Protein AF-A0A395T0L2-F1 (afdb_monomer_lite)

Sequence (549 aa):
MTVVHIVLFKFRAEVDETHRQTFINQLKTLKTLPCVKDERLVVGGPSITDPIARSKGYQICLLSFHHDPAALAEYQASSEHHRVTSQYLWPYAEDVTRFDFEVDEKDEDSFQRSFGLLIITPQHQGLSQNLRKTLFQRFKMPTLHRFEHLSKPKFLNGLPNNTIFAIAILIAVNAIVWIAVAIVLHFHPALISPAALSYVLGLRHALDADHIAAIDLMTRRLIASGQRPATVGTFFSLGHSTIVIVTCIVVAATSGALRDRFDGFQRVGNIVGTSVSAAFLIILCIGNGWVLYKLVQRLKAVLQDRRDRAQSEGFAEEETQVQDHFSFEGGGVLTRVFKRLFRVIDRPWKMYPLGVVFGLGFDTSSEIAILGIASIQAVQGTSIWLILVFPILFTAGMCMLDTTDGALMMALYTSNAFSRDVVAILYYSIVLTGITVVVSAFIGIIQLLSLVQNVADPKGHFWDGVSAIGDHFDIVGGSICGVFVIVGLGSIFLYKPWRRRVEKGKPTSTQQPLIASHQDGVASTPSPLTTPLTTGDQPGDYIGVQRVV

Organism: NCBI:txid694270

Secondary structure (DSSP, 8-state):
-EEEEEEEEEE-TT--HHHHHHHHHHHHHGGGSTTSGGG-EEEE-S--SSSGGGGTT--EEEEEEESSHHHHHHHHH-HHHHHHIIIIITTTEEEEEEEEEEE-HHHHHHHHHTTS-SS---------SSSSSSSS-SS------TTTT-PPPGGGTTS-HHHHHHHHHHHHHHHHHHHHHHHHHHH-GGGHHHHHHHHHHHHHHHTSHHHHHHHHHHHHHHHHTT---TTHHHHHHHHHHHHHHHHHHHHHHTTTTTHHHHHHHHHHHHHHHHHHHHHHHHHHHHHHHHHHHHHHHHHHHHHHHHHHHTTS---------TTS--------HHHHHHHHHHHHT-SGGGHHHHHHHHTT-HHHHHHHHHHHHHHHHTSTT--GGGGGHHHHHHHHHHHHHHHHHHHHHHHHHH-GGG-S-HHHHHHHHHHHHHHHHHHHHHHHHHHHHHHHHHHH---SHHHHHHHHHHHTHHHHHHHHHHHHHHHHHHHHHHHHHHHHHHHTSS-------------------------------------------

Structure (mmCIF, N/CA/C/O backbone):
data_AF-A0A395T0L2-F1
#
_entry.id   AF-A0A395T0L2-F1
#
loop_
_atom_site.group_PDB
_atom_site.id
_atom_site.type_symbol
_atom_site.label_atom_id
_atom_site.label_alt_id
_atom_site.label_comp_id
_atom_site.label_asym_id
_atom_site.label_entity_id
_atom_site.label_seq_id
_atom_site.pdbx_PDB_ins_code
_atom_site.Cartn_x
_atom_site.Cartn_y
_atom_site.Cartn_z
_atom_site.occupancy
_atom_site.B_iso_or_equiv
_atom_site.auth_seq_id
_atom_site.auth_comp_id
_atom_site.auth_asym_id
_atom_site.auth_atom_id
_atom_site.pdbx_PDB_model_num
ATOM 1 N N . MET A 1 1 ? 40.847 16.233 11.815 1.00 77.56 1 MET A N 1
ATOM 2 C CA . MET A 1 1 ? 39.976 15.396 10.963 1.00 77.56 1 MET A CA 1
ATOM 3 C C . MET A 1 1 ? 40.709 15.194 9.658 1.00 77.56 1 MET A C 1
ATOM 5 O O . MET A 1 1 ? 40.986 16.181 8.993 1.00 77.56 1 MET A O 1
ATOM 9 N N . THR A 1 2 ? 41.072 13.959 9.328 1.00 86.62 2 THR A N 1
ATOM 10 C CA . THR A 1 2 ? 41.785 13.640 8.085 1.00 86.62 2 THR A CA 1
ATOM 11 C C . THR A 1 2 ? 40.795 13.668 6.923 1.00 86.62 2 THR A C 1
ATOM 13 O O . THR A 1 2 ? 39.715 13.090 7.025 1.00 86.62 2 THR A O 1
ATOM 16 N N . VAL A 1 3 ? 41.144 14.311 5.811 1.00 89.19 3 VAL A N 1
ATOM 17 C CA . VAL A 1 3 ? 40.322 14.311 4.594 1.00 89.19 3 VAL A CA 1
ATOM 18 C C . VAL A 1 3 ? 40.754 13.166 3.689 1.00 89.19 3 VAL A C 1
ATOM 20 O O . VAL A 1 3 ? 41.932 13.035 3.356 1.00 89.19 3 VAL A O 1
ATOM 23 N N . VAL A 1 4 ? 39.793 12.345 3.277 1.00 90.62 4 VAL A N 1
ATOM 24 C CA . VAL A 1 4 ? 39.972 11.280 2.289 1.00 90.62 4 VAL A CA 1
ATOM 25 C C . VAL A 1 4 ? 39.434 11.770 0.951 1.00 90.62 4 VAL A C 1
ATOM 27 O O . VAL A 1 4 ? 38.262 12.128 0.844 1.00 90.62 4 VAL A O 1
ATOM 30 N N . HIS A 1 5 ? 40.296 11.776 -0.059 1.00 91.81 5 HIS A N 1
ATOM 31 C CA . HIS A 1 5 ? 40.009 12.214 -1.419 1.00 91.81 5 HIS A CA 1
ATOM 32 C C . HIS A 1 5 ? 40.004 11.001 -2.352 1.00 91.81 5 HIS A C 1
ATOM 34 O O . HIS A 1 5 ? 41.019 10.314 -2.490 1.00 91.81 5 HIS A O 1
ATOM 40 N N . ILE A 1 6 ? 38.856 10.713 -2.971 1.00 92.94 6 ILE A N 1
ATOM 41 C CA . ILE A 1 6 ? 38.685 9.600 -3.914 1.00 92.94 6 ILE A CA 1
ATOM 42 C C . ILE A 1 6 ? 38.336 10.149 -5.290 1.00 92.94 6 ILE A C 1
ATOM 44 O O . ILE A 1 6 ? 37.395 10.933 -5.423 1.00 92.94 6 ILE A O 1
ATOM 48 N N . VAL A 1 7 ? 39.039 9.692 -6.327 1.00 91.38 7 VAL A N 1
ATOM 49 C CA . VAL A 1 7 ? 38.757 10.061 -7.719 1.00 91.38 7 VAL A CA 1
ATOM 50 C C . VAL A 1 7 ? 38.715 8.829 -8.610 1.00 91.38 7 VAL A C 1
ATOM 52 O O . VAL A 1 7 ? 39.633 8.015 -8.609 1.00 91.38 7 VAL A O 1
ATOM 55 N N . LEU A 1 8 ? 37.652 8.702 -9.395 1.00 91.06 8 LEU A N 1
ATOM 56 C CA . LEU A 1 8 ? 37.477 7.674 -10.413 1.00 91.06 8 LEU A CA 1
ATOM 57 C C . LEU A 1 8 ? 37.624 8.312 -11.794 1.00 91.06 8 LEU A C 1
ATOM 59 O O . LEU A 1 8 ? 36.958 9.306 -12.087 1.00 91.06 8 LEU A O 1
ATOM 63 N N . PHE A 1 9 ? 38.464 7.725 -12.644 1.00 91.31 9 PHE A N 1
ATOM 64 C CA . PHE A 1 9 ? 38.741 8.229 -13.989 1.00 91.31 9 PHE A CA 1
ATOM 65 C C . PHE A 1 9 ? 38.228 7.266 -15.056 1.00 91.31 9 PHE A C 1
ATOM 67 O O . PHE A 1 9 ? 38.489 6.057 -15.002 1.00 91.31 9 PHE A O 1
ATOM 74 N N . LYS A 1 10 ? 37.499 7.826 -16.022 1.00 91.75 10 LYS A N 1
ATOM 75 C CA . LYS A 1 10 ? 37.022 7.146 -17.219 1.00 91.75 10 LYS A CA 1
ATOM 76 C C . LYS A 1 10 ? 37.618 7.822 -18.449 1.00 91.75 10 LYS A C 1
ATOM 78 O O . LYS A 1 10 ? 37.402 9.013 -18.665 1.00 91.75 10 LYS A O 1
ATOM 83 N N . PHE A 1 11 ? 38.368 7.072 -19.246 1.00 90.31 11 PHE A N 1
ATOM 84 C CA . PHE A 1 11 ? 38.967 7.550 -20.496 1.00 90.31 11 PHE A CA 1
ATOM 85 C C . PHE A 1 11 ? 38.095 7.203 -21.701 1.00 90.31 11 PHE A C 1
ATOM 87 O O . PHE A 1 11 ? 37.404 6.184 -21.683 1.00 90.31 11 PHE A O 1
ATOM 94 N N . ARG A 1 12 ? 38.175 8.026 -22.755 1.00 89.25 12 ARG A N 1
ATOM 95 C CA . ARG A 1 12 ? 37.511 7.756 -24.039 1.00 89.25 12 ARG A CA 1
ATOM 96 C C . ARG A 1 12 ? 38.023 6.452 -24.652 1.00 89.25 12 ARG A C 1
ATOM 98 O O . ARG A 1 12 ? 39.186 6.088 -24.477 1.00 89.25 12 ARG A O 1
ATOM 105 N N . ALA A 1 13 ? 37.169 5.782 -25.423 1.00 83.00 13 ALA A N 1
ATOM 106 C CA . ALA A 1 13 ? 37.479 4.488 -26.037 1.00 83.00 13 ALA A CA 1
ATOM 107 C C . ALA A 1 13 ? 38.691 4.516 -26.994 1.00 83.00 13 ALA A C 1
ATOM 109 O O . ALA A 1 13 ? 39.345 3.497 -27.177 1.00 83.00 13 ALA A O 1
ATOM 110 N N . GLU A 1 14 ? 39.001 5.680 -27.571 1.00 85.94 14 GLU A N 1
ATOM 111 C CA . GLU A 1 14 ? 40.107 5.918 -28.514 1.00 85.94 14 GLU A CA 1
ATOM 112 C C . GLU A 1 14 ? 41.493 6.064 -27.856 1.00 85.94 14 GLU A C 1
ATOM 114 O O . GLU A 1 14 ? 42.497 6.212 -28.546 1.00 85.94 14 GLU A O 1
ATOM 119 N N . VAL A 1 15 ? 41.563 6.051 -26.523 1.00 87.38 15 VAL A N 1
ATOM 120 C CA . VAL A 1 15 ? 42.814 6.239 -25.779 1.00 87.38 15 VAL A CA 1
ATOM 121 C C . VAL A 1 15 ? 43.561 4.911 -25.664 1.00 87.38 15 VAL A C 1
ATOM 123 O O . VAL A 1 15 ? 43.004 3.919 -25.191 1.00 87.38 15 VAL A O 1
ATOM 126 N N . ASP A 1 16 ? 44.845 4.903 -26.015 1.00 87.00 16 ASP A N 1
ATOM 127 C CA . ASP A 1 16 ? 45.697 3.717 -25.898 1.00 87.00 16 ASP A CA 1
ATOM 128 C C . ASP A 1 16 ? 46.039 3.360 -24.442 1.00 87.00 16 ASP A C 1
ATOM 130 O O . ASP A 1 16 ? 46.158 4.215 -23.557 1.00 87.00 16 ASP A O 1
ATOM 134 N N . GLU A 1 17 ? 46.280 2.070 -24.196 1.00 84.19 17 GLU A N 1
ATOM 135 C CA . GLU A 1 17 ? 46.677 1.556 -22.876 1.00 84.19 17 GLU A CA 1
ATOM 136 C C . GLU A 1 17 ? 47.995 2.175 -22.386 1.00 84.19 17 GLU A C 1
ATOM 138 O O . GLU A 1 17 ? 48.145 2.490 -21.206 1.00 84.19 17 GLU A O 1
ATOM 143 N N . THR A 1 18 ? 48.929 2.450 -23.300 1.00 88.81 18 THR A N 1
ATOM 144 C CA . THR A 1 18 ? 50.203 3.117 -22.994 1.00 88.81 18 THR A CA 1
ATOM 145 C C . THR A 1 18 ? 49.991 4.505 -22.383 1.00 88.81 18 THR A C 1
ATOM 147 O O . THR A 1 18 ? 50.699 4.893 -21.447 1.00 88.81 18 THR A O 1
ATOM 150 N N . HIS A 1 19 ? 48.990 5.253 -22.863 1.00 90.06 19 HIS A N 1
ATOM 151 C CA . HIS A 1 19 ? 48.644 6.565 -22.310 1.00 90.06 19 HIS A CA 1
ATOM 152 C C . HIS A 1 19 ? 48.043 6.438 -20.908 1.00 90.06 19 HIS A C 1
ATOM 154 O O . HIS A 1 19 ? 48.469 7.145 -19.993 1.00 90.06 19 HIS A O 1
ATOM 160 N N . ARG A 1 20 ? 47.125 5.482 -20.701 1.00 88.19 20 ARG A N 1
ATOM 161 C CA . ARG A 1 20 ? 46.554 5.184 -19.373 1.00 88.19 20 ARG A CA 1
ATOM 162 C C . ARG A 1 20 ? 47.637 4.813 -18.361 1.00 88.19 20 ARG A C 1
ATOM 164 O O . ARG A 1 20 ? 47.648 5.346 -17.252 1.00 88.19 20 ARG A O 1
ATOM 171 N N . GLN A 1 21 ? 48.593 3.973 -18.749 1.00 88.19 21 GLN A N 1
ATOM 172 C CA . GLN A 1 21 ? 49.697 3.585 -17.873 1.00 88.19 21 GLN A CA 1
ATOM 173 C C . GLN A 1 21 ? 50.631 4.764 -17.559 1.00 88.19 21 GLN A C 1
ATOM 175 O O . GLN A 1 21 ? 51.088 4.915 -16.422 1.00 88.19 21 GLN A O 1
ATOM 180 N N . THR A 1 22 ? 50.878 5.635 -18.541 1.00 90.50 22 THR A N 1
ATOM 181 C CA . THR A 1 22 ? 51.660 6.866 -18.352 1.00 90.50 22 THR A CA 1
ATOM 182 C C . THR A 1 22 ? 50.957 7.812 -17.380 1.00 90.50 22 THR A C 1
ATOM 184 O O . THR A 1 22 ? 51.593 8.325 -16.459 1.00 90.50 22 THR A O 1
ATOM 187 N N . PHE A 1 23 ? 49.639 7.973 -17.508 1.00 91.56 23 PHE A N 1
ATOM 188 C CA . PHE A 1 23 ? 48.828 8.754 -16.578 1.00 91.56 23 PHE A CA 1
ATOM 189 C C . PHE A 1 23 ? 48.887 8.203 -15.145 1.00 91.56 23 PHE A C 1
ATOM 191 O O . PHE A 1 23 ? 49.128 8.969 -14.213 1.00 91.56 23 PHE A O 1
ATOM 198 N N . ILE A 1 24 ? 48.768 6.882 -14.956 1.00 90.44 24 ILE A N 1
ATOM 199 C CA . ILE A 1 24 ? 48.918 6.241 -13.634 1.00 90.44 24 ILE A CA 1
ATOM 200 C C . ILE A 1 24 ? 50.291 6.548 -13.028 1.00 90.44 24 ILE A C 1
ATOM 202 O O . ILE A 1 24 ? 50.387 6.868 -11.841 1.00 90.44 24 ILE A O 1
ATOM 206 N N . ASN A 1 25 ? 51.357 6.463 -13.827 1.00 91.06 25 ASN A N 1
ATOM 207 C CA . ASN A 1 25 ? 52.714 6.737 -13.358 1.00 91.06 25 ASN A CA 1
ATOM 208 C C . ASN A 1 25 ? 52.878 8.205 -12.937 1.00 91.06 25 ASN A C 1
ATOM 210 O O . ASN A 1 25 ? 53.447 8.463 -11.881 1.00 91.06 25 ASN A O 1
ATOM 214 N N . GLN A 1 26 ? 52.329 9.149 -13.708 1.00 92.00 26 GLN A N 1
ATOM 215 C CA . GLN A 1 26 ? 52.347 10.579 -13.374 1.00 92.00 26 GLN A CA 1
ATOM 216 C C . GLN A 1 26 ? 51.474 10.914 -12.153 1.00 92.00 26 GLN A C 1
ATOM 218 O O . GLN A 1 26 ? 51.851 11.747 -11.340 1.00 92.00 26 GLN A O 1
ATOM 223 N N . LEU A 1 27 ? 50.335 10.246 -11.950 1.00 89.75 27 LEU A N 1
ATOM 224 C CA . LEU A 1 27 ? 49.543 10.428 -10.727 1.00 89.75 27 LEU A CA 1
ATOM 225 C C . LEU A 1 27 ? 50.294 9.955 -9.479 1.00 89.75 27 LEU A C 1
ATOM 227 O O . LEU A 1 27 ? 50.220 10.593 -8.431 1.00 89.75 27 LEU A O 1
ATOM 231 N N . LYS A 1 28 ? 51.050 8.857 -9.585 1.00 89.81 28 LYS A N 1
ATOM 232 C CA . LYS A 1 28 ? 51.849 8.333 -8.468 1.00 89.81 28 LYS A CA 1
ATOM 233 C C . LYS A 1 28 ? 52.971 9.281 -8.045 1.00 89.81 28 LYS A C 1
ATOM 235 O O . LYS A 1 28 ? 53.341 9.251 -6.876 1.00 89.81 28 LYS A O 1
ATOM 240 N N . THR A 1 29 ? 53.487 10.141 -8.929 1.00 90.12 29 THR A N 1
ATOM 241 C CA . THR A 1 29 ? 54.508 11.128 -8.532 1.00 90.12 29 THR A CA 1
ATOM 242 C C . THR A 1 29 ? 53.939 12.216 -7.624 1.00 90.12 29 THR A C 1
ATOM 244 O O . THR A 1 29 ? 54.679 12.785 -6.835 1.00 90.12 29 THR A O 1
ATOM 247 N N . LEU A 1 30 ? 52.624 12.464 -7.655 1.00 89.31 30 LEU A N 1
ATOM 248 C CA . LEU A 1 30 ? 51.967 13.441 -6.773 1.00 89.31 30 LEU A CA 1
ATOM 249 C C . LEU A 1 30 ? 51.968 13.013 -5.296 1.00 89.31 30 LEU A C 1
ATOM 251 O O . LEU A 1 30 ? 51.652 13.816 -4.423 1.00 89.31 30 LEU A O 1
ATOM 255 N N . LYS A 1 31 ? 52.343 11.760 -5.011 1.00 89.88 31 LYS A N 1
ATOM 256 C CA . LYS A 1 31 ? 52.499 11.207 -3.663 1.00 89.88 31 LYS A CA 1
ATOM 257 C C . LYS A 1 31 ? 53.532 11.977 -2.823 1.00 89.88 31 LYS A C 1
ATOM 259 O O . LYS A 1 31 ? 53.384 12.037 -1.610 1.00 89.88 31 LYS A O 1
ATOM 264 N N . THR A 1 32 ? 54.550 12.567 -3.456 1.00 87.38 32 THR A N 1
ATOM 265 C CA . THR A 1 32 ? 55.651 13.267 -2.770 1.00 87.38 32 THR A CA 1
ATOM 266 C C . THR A 1 32 ? 55.324 14.717 -2.407 1.00 87.38 32 THR A C 1
ATOM 268 O O . THR A 1 32 ? 56.195 15.434 -1.916 1.00 87.38 32 THR A O 1
ATOM 271 N N . LEU A 1 33 ? 54.109 15.195 -2.698 1.00 88.69 33 LEU A N 1
ATOM 272 C CA . LEU A 1 33 ? 53.701 16.548 -2.334 1.00 88.69 33 LEU A CA 1
ATOM 273 C C . LEU A 1 33 ? 53.510 16.655 -0.810 1.00 88.69 33 LEU A C 1
ATOM 275 O O . LEU A 1 33 ? 52.881 15.777 -0.219 1.00 88.69 33 LEU A O 1
ATOM 279 N N . PRO A 1 34 ? 53.976 17.743 -0.167 1.00 85.06 34 PRO A N 1
ATOM 280 C CA . PRO A 1 34 ? 53.925 17.893 1.292 1.00 85.06 34 PRO A CA 1
ATOM 281 C C . PRO A 1 34 ? 52.494 17.983 1.843 1.00 85.06 34 PRO A C 1
ATOM 283 O O . PRO A 1 34 ? 52.257 17.689 3.010 1.00 85.06 34 PRO A O 1
ATOM 286 N N . CYS A 1 35 ? 51.529 18.357 1.001 1.00 87.25 35 CYS A N 1
ATOM 287 C CA . CYS A 1 35 ? 50.110 18.412 1.338 1.00 87.25 35 CYS A CA 1
ATOM 288 C C . CYS A 1 35 ? 49.416 17.034 1.333 1.00 87.25 35 CYS A C 1
ATOM 290 O O . CYS A 1 35 ? 48.246 16.937 1.715 1.00 87.25 35 CYS A O 1
ATOM 292 N N . VAL A 1 36 ? 50.110 15.967 0.914 1.00 87.62 36 VAL A N 1
ATOM 293 C CA . VAL A 1 36 ? 49.642 14.578 1.009 1.00 87.62 36 VAL A CA 1
ATOM 294 C C . VAL A 1 36 ? 50.131 13.990 2.331 1.00 87.62 36 VAL A C 1
ATOM 296 O O . VAL A 1 36 ? 51.327 13.789 2.542 1.00 87.62 36 VAL A O 1
ATOM 299 N N . LYS A 1 37 ? 49.187 13.685 3.221 1.00 85.62 37 LYS A N 1
ATOM 300 C CA . LYS A 1 37 ? 49.458 13.181 4.570 1.00 85.62 37 LYS A CA 1
ATOM 301 C C . LYS A 1 37 ? 50.236 11.867 4.510 1.00 85.62 37 LYS A C 1
ATOM 303 O O . LYS A 1 37 ? 49.750 10.902 3.923 1.00 85.62 37 LYS A O 1
ATOM 308 N N . ASP A 1 38 ? 51.414 11.828 5.132 1.00 84.06 38 ASP A N 1
ATOM 309 C CA . ASP A 1 38 ? 52.300 10.654 5.231 1.00 84.06 38 ASP A CA 1
ATOM 310 C C . ASP A 1 38 ? 52.593 9.975 3.878 1.00 84.06 38 ASP A C 1
ATOM 312 O O . ASP A 1 38 ? 52.718 8.751 3.797 1.00 84.06 38 ASP A O 1
ATOM 316 N N . GLU A 1 39 ? 52.626 10.756 2.791 1.00 86.12 39 GLU A N 1
ATOM 317 C CA . GLU A 1 39 ? 52.724 10.245 1.420 1.00 86.12 39 GLU A CA 1
ATOM 318 C C . GLU A 1 39 ? 51.601 9.244 1.061 1.00 86.12 39 GLU A C 1
ATOM 320 O O . GLU A 1 39 ? 51.752 8.345 0.238 1.00 86.12 39 GLU A O 1
ATOM 325 N N . ARG A 1 40 ? 50.424 9.320 1.673 1.00 84.38 40 ARG A N 1
ATOM 326 C CA . ARG A 1 40 ? 49.354 8.346 1.429 1.00 84.38 40 ARG A CA 1
ATOM 327 C C . ARG A 1 40 ? 48.553 8.713 0.192 1.00 84.38 40 ARG A C 1
ATOM 329 O O . ARG A 1 40 ? 47.463 9.270 0.284 1.00 84.38 40 ARG A O 1
ATOM 336 N N . LEU A 1 41 ? 49.089 8.344 -0.966 1.00 89.62 41 LEU A N 1
ATOM 337 C CA . LEU A 1 41 ? 48.403 8.381 -2.253 1.00 89.62 41 LEU A CA 1
ATOM 338 C C . LEU A 1 41 ? 48.564 7.033 -2.956 1.00 89.62 41 LEU A C 1
ATOM 340 O O . LEU A 1 41 ? 49.678 6.559 -3.190 1.00 89.62 41 LEU A O 1
ATOM 344 N N . VAL A 1 42 ? 47.436 6.414 -3.294 1.00 87.50 42 VAL A N 1
ATOM 345 C CA . VAL A 1 42 ? 47.361 5.118 -3.969 1.00 87.50 42 VAL A CA 1
ATOM 346 C C . VAL A 1 42 ? 46.568 5.275 -5.256 1.00 87.50 42 VAL A C 1
ATOM 348 O O . VAL A 1 42 ? 45.487 5.856 -5.265 1.00 87.50 42 VAL A O 1
ATOM 351 N N . VAL A 1 43 ? 47.105 4.721 -6.342 1.00 87.94 43 VAL A N 1
ATOM 352 C CA . VAL A 1 43 ? 46.434 4.663 -7.643 1.00 87.94 43 VAL A CA 1
ATOM 353 C C . VAL A 1 43 ? 46.218 3.200 -8.005 1.00 87.94 43 VAL A C 1
ATOM 355 O O . VAL A 1 43 ? 47.185 2.454 -8.186 1.00 87.94 43 VAL A O 1
ATOM 358 N N . GLY A 1 44 ? 44.954 2.794 -8.069 1.00 81.31 44 GLY A N 1
ATOM 359 C CA . GLY A 1 44 ? 44.503 1.472 -8.486 1.00 81.31 44 GLY A CA 1
ATOM 360 C C . GLY A 1 44 ? 44.213 1.413 -9.986 1.00 81.31 44 GLY A C 1
ATOM 361 O O . GLY A 1 44 ? 43.756 2.391 -10.576 1.00 81.31 44 GLY A O 1
ATOM 362 N N . GLY A 1 45 ? 44.493 0.253 -10.584 1.00 76.81 45 GLY A N 1
ATOM 363 C CA . GLY A 1 45 ? 44.155 -0.063 -11.974 1.00 76.81 45 GLY A CA 1
ATOM 364 C C . GLY A 1 45 ? 42.683 -0.470 -12.159 1.00 76.81 45 GLY A C 1
ATOM 365 O O . GLY A 1 45 ? 41.856 -0.189 -11.285 1.00 76.81 45 GLY A O 1
ATOM 366 N N . PRO A 1 46 ? 42.340 -1.141 -13.275 1.00 75.19 46 PRO A N 1
ATOM 367 C CA . PRO A 1 46 ? 40.957 -1.464 -13.610 1.00 75.19 46 PRO A CA 1
ATOM 368 C C . PRO A 1 46 ? 40.313 -2.412 -12.598 1.00 75.19 46 PRO A C 1
ATOM 370 O O . PRO A 1 46 ? 40.985 -3.161 -11.888 1.00 75.19 46 PRO A O 1
ATOM 373 N N . SER A 1 47 ? 38.979 -2.385 -12.544 1.00 73.62 47 SER A N 1
ATOM 374 C CA . SER A 1 47 ? 38.209 -3.284 -11.683 1.00 73.62 47 SER A CA 1
ATOM 375 C C . SER A 1 47 ? 38.518 -4.746 -12.003 1.00 73.62 47 SER A C 1
ATOM 377 O O . SER A 1 47 ? 38.355 -5.194 -13.133 1.00 73.62 47 SER A O 1
ATOM 379 N N . ILE A 1 48 ? 38.901 -5.494 -10.970 1.00 77.31 48 ILE A N 1
ATOM 380 C CA . ILE A 1 48 ? 39.220 -6.928 -11.038 1.00 77.31 48 ILE A CA 1
ATOM 381 C C . ILE A 1 48 ? 38.021 -7.832 -10.698 1.00 77.31 48 ILE A C 1
ATOM 383 O O . ILE A 1 48 ? 38.174 -9.044 -10.582 1.00 77.31 48 ILE A O 1
ATOM 387 N N . THR A 1 49 ? 36.838 -7.251 -10.472 1.00 61.62 49 THR A N 1
ATOM 388 C CA . THR A 1 49 ? 35.643 -7.971 -9.991 1.00 61.62 49 THR A CA 1
ATOM 389 C C . THR A 1 49 ? 34.600 -8.175 -11.087 1.00 61.62 49 THR A C 1
ATOM 391 O O . THR A 1 49 ? 34.378 -7.280 -11.901 1.00 61.62 49 THR A O 1
ATOM 394 N N . ASP A 1 50 ? 33.942 -9.340 -11.070 1.00 51.84 50 ASP A N 1
ATOM 395 C CA . ASP A 1 50 ? 32.877 -9.732 -12.003 1.00 51.84 50 ASP A CA 1
ATOM 396 C C . ASP A 1 50 ? 31.485 -9.564 -11.343 1.00 51.84 50 ASP A C 1
ATOM 398 O O . ASP A 1 50 ? 31.292 -10.014 -10.205 1.00 51.84 50 ASP A O 1
ATOM 402 N N . PRO A 1 51 ? 30.506 -8.897 -11.987 1.00 61.19 51 PRO A N 1
ATOM 403 C CA . PRO A 1 51 ? 30.590 -8.245 -13.292 1.00 61.19 51 PRO A CA 1
ATOM 404 C C . PRO A 1 51 ? 31.333 -6.913 -13.252 1.00 61.19 51 PRO A C 1
ATOM 406 O O . PRO A 1 51 ? 31.000 -6.022 -12.461 1.00 61.19 51 PRO A O 1
ATOM 409 N N . ILE A 1 52 ? 32.270 -6.740 -14.194 1.00 63.84 52 ILE A N 1
ATOM 410 C CA . ILE A 1 52 ? 33.050 -5.502 -14.356 1.00 63.84 52 ILE A CA 1
ATOM 411 C C . ILE A 1 52 ? 32.148 -4.279 -14.577 1.00 63.84 52 ILE A C 1
ATOM 413 O O . ILE A 1 52 ? 32.505 -3.167 -14.206 1.00 63.84 52 ILE A O 1
ATOM 417 N N . ALA A 1 53 ? 30.917 -4.490 -15.058 1.00 61.12 53 ALA A N 1
ATOM 418 C CA . ALA A 1 53 ? 29.880 -3.472 -15.220 1.00 61.12 53 ALA A CA 1
ATOM 419 C C . ALA A 1 53 ? 29.591 -2.648 -13.945 1.00 61.12 53 ALA A C 1
ATOM 421 O O . ALA A 1 53 ? 29.158 -1.498 -14.042 1.00 61.12 53 ALA A O 1
ATOM 422 N N . ARG A 1 54 ? 29.861 -3.180 -12.741 1.00 70.94 54 ARG A N 1
ATOM 423 C CA . ARG A 1 54 ? 29.706 -2.425 -11.481 1.00 70.94 54 ARG A CA 1
ATOM 424 C C . ARG A 1 54 ? 30.689 -1.266 -11.337 1.00 70.94 54 ARG A C 1
ATOM 426 O O . ARG A 1 54 ? 30.386 -0.331 -10.600 1.00 70.94 54 ARG A O 1
ATOM 433 N N . SER A 1 55 ? 31.814 -1.286 -12.055 1.00 71.88 55 SER A N 1
ATOM 434 C CA . SER A 1 55 ? 32.739 -0.152 -12.097 1.00 71.88 55 SER A CA 1
ATOM 435 C C . SER A 1 55 ? 32.238 0.993 -12.977 1.00 71.88 55 SER A C 1
ATOM 437 O O . SER A 1 55 ? 32.925 2.000 -13.078 1.00 71.88 55 SER A O 1
ATOM 439 N N . LYS A 1 56 ? 31.070 0.862 -13.634 1.00 75.81 56 LYS A N 1
ATOM 440 C CA . LYS A 1 56 ? 30.503 1.860 -14.564 1.00 75.81 56 LYS A CA 1
ATOM 441 C C . LYS A 1 56 ? 31.475 2.297 -15.673 1.00 75.81 56 LYS A C 1
ATOM 443 O O . LYS A 1 56 ? 31.371 3.396 -16.210 1.00 75.81 56 LYS A O 1
ATOM 448 N N . GLY A 1 57 ? 32.428 1.431 -16.016 1.00 77.00 57 GLY A N 1
ATOM 449 C CA . GLY A 1 57 ? 33.464 1.725 -16.998 1.00 77.00 57 GLY A CA 1
ATOM 450 C C . GLY A 1 57 ? 34.610 2.598 -16.481 1.00 77.00 57 GLY A C 1
ATOM 451 O O . GLY A 1 57 ? 35.499 2.882 -17.269 1.00 77.00 57 GLY A O 1
ATOM 452 N N . TYR A 1 58 ? 34.652 2.990 -15.201 1.00 85.94 58 TYR A N 1
ATOM 453 C CA . TYR A 1 58 ? 35.844 3.621 -14.625 1.00 85.94 58 TYR A CA 1
ATOM 454 C C . TYR A 1 58 ? 36.998 2.617 -14.602 1.00 85.94 58 TYR A C 1
ATOM 456 O O . TYR A 1 58 ? 36.848 1.491 -14.111 1.00 85.94 58 TYR A O 1
ATOM 464 N N . GLN A 1 59 ? 38.142 3.027 -15.149 1.00 84.88 59 GLN A N 1
ATOM 465 C CA . GLN A 1 59 ? 39.308 2.155 -15.301 1.00 84.88 59 GLN A CA 1
ATOM 466 C C . GLN A 1 59 ? 40.406 2.440 -14.273 1.00 84.88 59 GLN A C 1
ATOM 468 O O . GLN A 1 59 ? 41.282 1.604 -14.086 1.00 84.88 59 GLN A O 1
ATOM 473 N N . ILE A 1 60 ? 40.395 3.606 -13.623 1.00 89.81 60 ILE A N 1
ATOM 474 C CA . ILE A 1 60 ? 41.451 4.013 -12.687 1.00 89.81 60 ILE A CA 1
ATOM 475 C C . ILE A 1 60 ? 40.808 4.661 -11.462 1.00 89.81 60 ILE A C 1
ATOM 477 O O . ILE A 1 60 ? 39.876 5.456 -11.595 1.00 89.81 60 ILE A O 1
ATOM 481 N N . CYS A 1 61 ? 41.316 4.334 -10.274 1.00 90.44 61 CYS A N 1
ATOM 482 C CA . CYS A 1 61 ? 40.889 4.923 -9.005 1.00 90.44 61 CYS A CA 1
ATOM 483 C C . CYS A 1 61 ? 42.093 5.527 -8.275 1.00 90.44 61 CYS A C 1
ATOM 485 O O . CYS A 1 61 ? 43.112 4.859 -8.116 1.00 90.44 61 CYS A O 1
ATOM 487 N N . LEU A 1 62 ? 41.976 6.767 -7.814 1.00 92.00 62 LEU A N 1
ATOM 488 C CA . LEU A 1 62 ? 42.938 7.435 -6.946 1.00 92.00 62 LEU A CA 1
ATOM 489 C C . LEU A 1 62 ? 42.330 7.621 -5.560 1.00 92.00 62 LEU A C 1
ATOM 491 O O . LEU A 1 62 ? 41.184 8.041 -5.427 1.00 92.00 62 LEU A O 1
ATOM 495 N N . LEU A 1 63 ? 43.123 7.314 -4.543 1.00 91.44 63 LEU A N 1
ATOM 496 C CA . LEU A 1 63 ? 42.816 7.514 -3.136 1.00 91.44 63 LEU A CA 1
ATOM 497 C C . LEU A 1 63 ? 43.978 8.282 -2.505 1.00 91.44 63 LEU A C 1
ATOM 499 O O . LEU A 1 63 ? 45.092 7.757 -2.468 1.00 91.44 63 LEU A O 1
ATOM 503 N N . SER A 1 64 ? 43.733 9.485 -1.990 1.00 91.75 64 SER A N 1
ATOM 504 C CA . SER A 1 64 ? 44.721 10.255 -1.230 1.00 91.75 64 SER A CA 1
ATOM 505 C C . SER A 1 64 ? 44.182 10.742 0.111 1.00 91.75 64 SER A C 1
ATOM 507 O O . SER A 1 64 ? 42.975 10.894 0.304 1.00 91.75 64 SER A O 1
ATOM 509 N N . PHE A 1 65 ? 45.092 10.958 1.059 1.00 91.25 65 PHE A N 1
ATOM 510 C CA . PHE A 1 65 ? 44.779 11.446 2.399 1.00 91.25 65 PHE A CA 1
ATOM 511 C C . PHE A 1 65 ? 45.440 12.803 2.631 1.00 91.25 65 PHE A C 1
ATOM 513 O O . PHE A 1 65 ? 46.598 13.008 2.268 1.00 91.25 65 PHE A O 1
ATOM 520 N N . HIS A 1 66 ? 44.712 13.717 3.265 1.00 91.44 66 HIS A N 1
ATOM 521 C CA . HIS A 1 66 ? 45.156 15.080 3.556 1.00 91.44 66 HIS A CA 1
ATOM 522 C C . HIS A 1 66 ? 44.863 15.422 5.018 1.00 91.44 66 HIS A C 1
ATOM 524 O O . HIS A 1 66 ? 43.900 14.918 5.598 1.00 91.44 66 HIS A O 1
ATOM 530 N N . HIS A 1 67 ? 45.701 16.259 5.631 1.00 87.19 67 HIS A N 1
ATOM 531 C CA . HIS A 1 67 ? 45.560 16.611 7.049 1.00 87.19 67 HIS A CA 1
ATOM 532 C C . HIS A 1 67 ? 44.268 17.380 7.350 1.00 87.19 67 HIS A C 1
ATOM 534 O O . HIS A 1 67 ? 43.700 17.201 8.424 1.00 87.19 67 HIS A O 1
ATOM 540 N N . ASP A 1 68 ? 43.805 18.197 6.403 1.00 88.81 68 ASP A N 1
ATOM 541 C CA . ASP A 1 68 ? 42.604 19.019 6.505 1.00 88.81 68 ASP A CA 1
ATOM 542 C C . ASP A 1 68 ? 42.109 19.444 5.095 1.00 88.81 68 ASP A C 1
ATOM 544 O O . ASP A 1 68 ? 42.761 19.146 4.082 1.00 88.81 68 ASP A O 1
ATOM 548 N N . PRO A 1 69 ? 40.955 20.133 4.987 1.00 89.56 69 PRO A N 1
ATOM 549 C CA . PRO A 1 69 ? 40.453 20.626 3.703 1.00 89.56 69 PRO A CA 1
ATOM 550 C C . PRO A 1 69 ? 41.357 21.661 3.012 1.00 89.56 69 PRO A C 1
ATOM 552 O O . PRO A 1 69 ? 41.301 21.786 1.787 1.00 89.56 69 PRO A O 1
ATOM 555 N N . ALA A 1 70 ? 42.188 22.399 3.755 1.00 89.31 70 ALA A N 1
ATOM 556 C CA . ALA A 1 70 ? 43.100 23.390 3.185 1.00 89.31 70 ALA A CA 1
ATOM 557 C C . ALA A 1 70 ? 44.280 22.712 2.469 1.00 89.31 70 ALA A C 1
ATOM 559 O O . ALA A 1 70 ? 44.632 23.114 1.361 1.00 89.31 70 ALA A O 1
ATOM 560 N N . ALA A 1 71 ? 44.807 21.622 3.026 1.00 88.75 71 ALA A N 1
ATOM 561 C CA . ALA A 1 71 ? 45.819 20.781 2.394 1.00 88.75 71 ALA A CA 1
ATOM 562 C C . ALA A 1 71 ? 45.295 20.115 1.107 1.00 88.75 71 ALA A C 1
ATOM 564 O O . ALA A 1 71 ? 46.026 20.005 0.122 1.00 88.75 71 ALA A O 1
ATOM 565 N N . LEU A 1 72 ? 44.014 19.720 1.063 1.00 90.62 72 LEU A N 1
ATOM 566 C CA . LEU A 1 72 ? 43.389 19.246 -0.181 1.00 90.62 72 LEU A CA 1
ATOM 567 C C . LEU A 1 72 ? 43.273 20.371 -1.228 1.00 90.62 72 LEU A C 1
ATOM 569 O O . LEU A 1 72 ? 43.499 20.135 -2.416 1.00 90.62 72 LEU A O 1
ATOM 573 N N . ALA A 1 73 ? 42.948 21.597 -0.809 1.00 88.94 73 ALA A N 1
ATOM 574 C CA . ALA A 1 73 ? 42.912 22.746 -1.712 1.00 88.94 73 ALA A CA 1
ATOM 575 C C . ALA A 1 73 ? 44.311 23.085 -2.264 1.00 88.94 73 ALA A C 1
ATOM 577 O O . ALA A 1 73 ? 44.452 23.347 -3.458 1.00 88.94 73 ALA A O 1
ATOM 578 N N . GLU A 1 74 ? 45.350 23.005 -1.429 1.00 89.56 74 GLU A N 1
ATOM 579 C CA . GLU A 1 74 ? 46.751 23.169 -1.835 1.00 89.56 74 GLU A CA 1
ATOM 580 C C . GLU A 1 74 ? 47.191 22.078 -2.822 1.00 89.56 74 GLU A C 1
ATOM 582 O O . GLU A 1 74 ? 47.812 22.375 -3.843 1.00 89.56 74 GLU A O 1
ATOM 587 N N . TYR A 1 75 ? 46.807 20.820 -2.577 1.00 90.56 75 TYR A N 1
ATOM 588 C CA . TYR A 1 75 ? 47.033 19.714 -3.510 1.00 90.56 75 TYR A CA 1
ATOM 589 C C . TYR A 1 75 ? 46.440 20.010 -4.893 1.00 90.56 75 TYR A C 1
ATOM 591 O O . TYR A 1 75 ? 47.141 19.904 -5.903 1.00 90.56 75 TYR A O 1
ATOM 599 N N . GLN A 1 76 ? 45.181 20.455 -4.941 1.00 88.38 76 GLN A N 1
ATOM 600 C CA . GLN A 1 76 ? 44.478 20.765 -6.190 1.00 88.38 76 GLN A CA 1
ATOM 601 C C . GLN A 1 76 ? 45.058 21.986 -6.919 1.00 88.38 76 GLN A C 1
ATOM 603 O O . GLN A 1 76 ? 45.056 22.010 -8.153 1.00 88.38 76 GLN A O 1
ATOM 608 N N . ALA A 1 77 ? 45.568 22.968 -6.169 1.00 86.69 77 ALA A N 1
ATOM 609 C CA . ALA A 1 77 ? 46.186 24.186 -6.691 1.00 86.69 77 ALA A CA 1
ATOM 610 C C . ALA A 1 77 ? 47.668 24.017 -7.080 1.00 86.69 77 ALA A C 1
ATOM 612 O O . ALA A 1 77 ? 48.239 24.915 -7.701 1.00 86.69 77 ALA A O 1
ATOM 613 N N . SER A 1 78 ? 48.300 22.892 -6.731 1.00 91.06 78 SER A N 1
ATOM 614 C CA . SER A 1 78 ? 49.717 22.664 -7.015 1.00 91.06 78 SER A CA 1
ATOM 615 C C . SER A 1 78 ? 50.011 22.615 -8.520 1.00 91.06 78 SER A C 1
ATOM 617 O O . SER A 1 78 ? 49.247 22.056 -9.316 1.00 91.06 78 SER A O 1
ATOM 619 N N . SER A 1 79 ? 51.157 23.175 -8.921 1.00 87.31 79 SER A N 1
ATOM 620 C CA . SER A 1 79 ? 51.596 23.193 -10.324 1.00 87.31 79 SER A CA 1
ATOM 621 C C . SER A 1 79 ? 51.777 21.784 -10.889 1.00 87.31 79 SER A C 1
ATOM 623 O O . SER A 1 79 ? 51.447 21.544 -12.049 1.00 87.31 79 SER A O 1
ATOM 625 N N . GLU A 1 80 ? 52.229 20.835 -10.065 1.00 88.62 80 GLU A N 1
ATOM 626 C CA . GLU A 1 80 ? 52.381 19.433 -10.461 1.00 88.62 80 GLU A CA 1
ATOM 627 C C . GLU A 1 80 ? 51.033 18.746 -10.690 1.00 88.62 80 GLU A C 1
ATOM 629 O O . GLU A 1 80 ? 50.850 18.100 -11.723 1.00 88.62 80 GLU A O 1
ATOM 634 N N . HIS A 1 81 ? 50.051 18.930 -9.800 1.00 90.50 81 HIS A N 1
ATOM 635 C CA . HIS A 1 81 ? 48.699 18.408 -10.018 1.00 90.50 81 HIS A CA 1
ATOM 636 C C . HIS A 1 81 ? 48.062 19.021 -11.276 1.00 90.50 81 HIS A C 1
ATOM 638 O O . HIS A 1 81 ? 47.468 18.310 -12.096 1.00 90.50 81 HIS A O 1
ATOM 644 N N . HIS A 1 82 ? 48.237 20.330 -11.486 1.00 88.75 82 HIS A N 1
ATOM 645 C CA . HIS A 1 82 ? 47.748 21.007 -12.685 1.00 88.75 82 HIS A CA 1
ATOM 646 C C . HIS A 1 82 ? 48.415 20.480 -13.963 1.00 88.75 82 HIS A C 1
ATOM 648 O O . HIS A 1 82 ? 47.726 20.205 -14.946 1.00 88.75 82 HIS A O 1
ATOM 654 N N . ARG A 1 83 ? 49.736 20.262 -13.954 1.00 91.81 83 ARG A N 1
ATOM 655 C CA . ARG A 1 83 ? 50.482 19.679 -15.081 1.00 91.81 83 ARG A CA 1
ATOM 656 C C . ARG A 1 83 ? 49.967 18.282 -15.428 1.00 91.81 83 ARG A C 1
ATOM 658 O O . ARG A 1 83 ? 49.688 18.005 -16.591 1.00 91.81 83 ARG A O 1
ATOM 665 N N . VAL A 1 84 ? 49.795 17.413 -14.430 1.00 89.75 84 VAL A N 1
ATOM 666 C CA . VAL A 1 84 ? 49.332 16.033 -14.654 1.00 89.75 84 VAL A CA 1
ATOM 667 C C . VAL A 1 84 ? 47.901 16.006 -15.197 1.00 89.75 84 VAL A C 1
ATOM 669 O O . VAL A 1 84 ? 47.619 15.306 -16.170 1.00 89.75 84 VAL A O 1
ATOM 672 N N . THR A 1 85 ? 46.999 16.800 -14.620 1.00 88.75 85 THR A N 1
ATOM 673 C CA . THR A 1 85 ? 45.590 16.817 -15.041 1.00 88.75 85 THR A CA 1
ATOM 674 C C . THR A 1 85 ? 45.382 17.481 -16.406 1.00 88.75 85 THR A C 1
ATOM 676 O O . THR A 1 85 ? 44.651 16.949 -17.238 1.00 88.75 85 THR A O 1
ATOM 679 N N . SER A 1 86 ? 46.058 18.594 -16.695 1.00 88.19 86 SER A N 1
ATOM 680 C CA . SER A 1 86 ? 45.954 19.279 -17.995 1.00 88.19 86 SER A CA 1
ATOM 681 C C . SER A 1 86 ? 46.566 18.488 -19.151 1.00 88.19 86 SER A C 1
ATOM 683 O O . SER A 1 86 ? 45.978 18.443 -20.228 1.00 88.19 86 SER A O 1
ATOM 685 N N . GLN A 1 87 ? 47.711 17.837 -18.936 1.00 90.12 87 GLN A N 1
ATOM 686 C CA . GLN A 1 87 ? 48.438 17.155 -20.006 1.00 90.12 87 GLN A CA 1
ATOM 687 C C . GLN A 1 87 ? 47.922 15.733 -20.269 1.00 90.12 87 GLN A C 1
ATOM 689 O O . GLN A 1 87 ? 47.874 15.303 -21.421 1.00 90.12 87 GLN A O 1
ATOM 694 N N . TYR A 1 88 ? 47.539 14.996 -19.221 1.00 88.69 88 TYR A N 1
ATOM 695 C CA . TYR A 1 88 ? 47.265 13.558 -19.333 1.00 88.69 88 TYR A CA 1
ATOM 696 C C . TYR A 1 88 ? 45.806 13.170 -19.070 1.00 88.69 88 TYR A C 1
ATOM 698 O O . TYR A 1 88 ? 45.399 12.101 -19.526 1.00 88.69 88 TYR A O 1
ATOM 706 N N . LEU A 1 89 ? 45.018 14.011 -18.385 1.00 89.88 89 LEU A N 1
ATOM 707 C CA . LEU A 1 89 ? 43.623 13.711 -18.039 1.00 89.88 89 LEU A CA 1
ATOM 708 C C . LEU A 1 89 ? 42.619 14.450 -18.931 1.00 89.88 89 LEU A C 1
ATOM 710 O O . LEU A 1 89 ? 41.911 13.808 -19.701 1.00 89.88 89 LEU A O 1
ATOM 714 N N . TRP A 1 90 ? 42.541 15.781 -18.848 1.00 90.69 90 TRP A N 1
ATOM 715 C CA . TRP A 1 90 ? 41.443 16.554 -19.448 1.00 90.69 90 TRP A CA 1
ATOM 716 C C . TRP A 1 90 ? 41.257 16.382 -20.965 1.00 90.69 90 TRP A C 1
ATOM 718 O O . TRP A 1 90 ? 40.105 16.314 -21.391 1.00 90.69 90 TRP A O 1
ATOM 728 N N . PRO A 1 91 ? 42.315 16.241 -21.789 1.00 90.75 91 PRO A N 1
ATOM 729 C CA . PRO A 1 91 ? 42.142 16.019 -23.227 1.00 90.75 91 PRO A CA 1
ATOM 730 C C . PRO A 1 91 ? 41.557 14.640 -23.577 1.00 90.75 91 PRO A C 1
ATOM 732 O O . PRO A 1 91 ? 41.003 14.468 -24.659 1.00 90.75 91 PRO A O 1
ATOM 735 N N . TYR A 1 92 ? 41.669 13.664 -22.669 1.00 90.12 92 TYR A N 1
ATOM 736 C CA . TYR A 1 92 ? 41.406 12.244 -22.933 1.00 90.12 92 TYR A CA 1
ATOM 737 C C . TYR A 1 92 ? 40.297 11.647 -22.047 1.00 90.12 92 TYR A C 1
ATOM 739 O O . TYR A 1 92 ? 39.887 10.499 -22.244 1.00 90.12 92 TYR A O 1
ATOM 747 N N . ALA A 1 93 ? 39.806 12.414 -21.072 1.00 88.38 93 ALA A N 1
ATOM 748 C CA . ALA A 1 93 ? 38.744 12.001 -20.169 1.00 88.38 93 ALA A CA 1
ATOM 749 C C . ALA A 1 93 ? 37.387 11.932 -20.893 1.00 88.38 93 ALA A C 1
ATOM 751 O O . ALA A 1 93 ? 37.015 12.813 -21.674 1.00 88.38 93 ALA A O 1
ATOM 752 N N . GLU A 1 94 ? 36.646 10.866 -20.613 1.00 89.38 94 GLU A N 1
ATOM 753 C CA . GLU A 1 94 ? 35.219 10.736 -20.905 1.00 89.38 94 GLU A CA 1
ATOM 754 C C . GLU A 1 94 ? 34.396 11.186 -19.692 1.00 89.38 94 GLU A C 1
ATOM 756 O O . GLU A 1 94 ? 33.432 11.929 -19.846 1.00 89.38 94 GLU A O 1
ATOM 761 N N . ASP A 1 95 ? 34.798 10.763 -18.488 1.00 88.44 95 ASP A N 1
ATOM 762 C CA . ASP A 1 95 ? 34.119 11.105 -17.239 1.00 88.44 95 ASP A CA 1
ATOM 763 C C . ASP A 1 95 ? 35.077 11.030 -16.034 1.00 88.44 95 ASP A C 1
ATOM 765 O O . ASP A 1 95 ? 36.013 10.226 -16.006 1.00 88.44 95 ASP A O 1
ATOM 769 N N . VAL A 1 96 ? 34.850 11.872 -15.025 1.00 89.19 96 VAL A N 1
ATOM 770 C CA . VAL A 1 96 ? 35.655 11.942 -13.797 1.00 89.19 96 VAL A CA 1
ATOM 771 C C . VAL A 1 96 ? 34.730 12.159 -12.604 1.00 89.19 96 VAL A C 1
ATOM 773 O O . VAL A 1 96 ? 34.076 13.194 -12.496 1.00 89.19 96 VAL A O 1
ATOM 776 N N . THR A 1 97 ? 34.717 11.208 -11.669 1.00 88.69 97 THR A N 1
ATOM 777 C CA . THR A 1 97 ? 33.924 11.305 -10.435 1.00 88.69 97 THR A CA 1
ATOM 778 C C . THR A 1 97 ? 34.834 11.508 -9.235 1.00 88.69 97 THR A C 1
ATOM 780 O O . THR A 1 97 ? 35.774 10.745 -9.037 1.00 88.69 97 THR A O 1
ATOM 783 N N . ARG A 1 98 ? 34.521 12.501 -8.398 1.00 90.75 98 ARG A N 1
ATOM 784 C CA . ARG A 1 98 ? 35.244 12.812 -7.158 1.00 90.75 98 ARG A CA 1
ATOM 785 C C . ARG A 1 98 ? 34.343 12.633 -5.938 1.00 90.75 98 ARG A C 1
ATOM 787 O O . ARG A 1 98 ? 33.180 13.036 -5.973 1.00 90.75 98 ARG A O 1
ATOM 794 N N . PHE A 1 99 ? 34.889 12.088 -4.855 1.00 87.50 99 PHE A N 1
ATOM 795 C CA . PHE A 1 99 ? 34.211 11.962 -3.570 1.00 87.50 99 PHE A CA 1
ATOM 796 C C . PHE A 1 99 ? 35.171 12.249 -2.409 1.00 87.50 99 PHE A C 1
ATOM 798 O O . PHE A 1 99 ? 36.132 11.509 -2.201 1.00 87.50 99 PHE A O 1
ATOM 805 N N . ASP A 1 100 ? 34.875 13.306 -1.652 1.00 90.69 100 ASP A N 1
ATOM 806 C CA . ASP A 1 100 ? 35.720 13.818 -0.571 1.00 90.69 100 ASP A CA 1
ATOM 807 C C . ASP A 1 100 ? 34.953 13.765 0.753 1.00 90.69 100 ASP A C 1
ATOM 809 O O . ASP A 1 100 ? 33.796 14.193 0.812 1.00 90.69 100 ASP A O 1
ATOM 813 N N . PHE A 1 101 ? 35.571 13.244 1.813 1.00 89.12 101 PHE A N 1
ATOM 814 C CA . PHE A 1 101 ? 34.946 13.163 3.137 1.00 89.12 101 PHE A CA 1
ATOM 815 C C . PHE A 1 101 ? 35.969 13.218 4.277 1.00 89.12 101 PHE A C 1
ATOM 817 O O . PHE A 1 101 ? 37.143 12.907 4.093 1.00 89.12 101 PHE A O 1
ATOM 824 N N . GLU A 1 102 ? 35.512 13.611 5.466 1.00 88.69 102 GLU A N 1
ATOM 825 C CA . GLU A 1 102 ? 36.330 13.689 6.680 1.00 88.69 102 GLU A CA 1
ATOM 826 C C . GLU A 1 102 ? 36.239 12.403 7.510 1.00 88.69 102 GLU A C 1
ATOM 828 O O . GLU A 1 102 ? 35.172 11.796 7.634 1.00 88.69 102 GLU A O 1
ATOM 833 N N . VAL A 1 103 ? 37.364 12.009 8.103 1.00 83.19 103 VAL A N 1
ATOM 834 C CA . VAL A 1 103 ? 37.501 10.850 8.989 1.00 83.19 103 VAL A CA 1
ATOM 835 C C . VAL A 1 103 ? 38.160 11.287 10.300 1.00 83.19 103 VAL A C 1
ATOM 837 O O . VAL A 1 103 ? 39.142 12.037 10.303 1.00 83.19 103 VAL A O 1
ATOM 840 N N . ASP A 1 104 ? 37.602 10.824 11.422 1.00 79.00 104 ASP A N 1
ATOM 841 C CA . ASP A 1 104 ? 38.157 11.042 12.761 1.00 79.00 104 ASP A CA 1
ATOM 842 C C . ASP A 1 104 ? 39.457 10.244 12.926 1.00 79.00 104 ASP A C 1
ATOM 844 O O . ASP A 1 104 ? 39.563 9.110 12.457 1.00 79.00 104 ASP A O 1
ATOM 848 N N . GLU A 1 105 ? 40.455 10.816 13.600 1.00 65.06 105 GLU A N 1
ATOM 849 C CA . GLU A 1 105 ? 41.784 10.200 13.757 1.00 65.06 105 GLU A CA 1
ATOM 850 C C . GLU A 1 105 ? 41.704 8.817 14.424 1.00 65.06 105 GLU A C 1
ATOM 852 O O . GLU A 1 105 ? 42.528 7.945 14.166 1.00 65.06 105 GLU A O 1
ATOM 857 N N . LYS A 1 106 ? 40.664 8.570 15.232 1.00 64.75 106 LYS A N 1
ATOM 858 C CA . LYS A 1 106 ? 40.419 7.272 15.885 1.00 64.75 106 LYS A CA 1
ATOM 859 C C . LYS A 1 106 ? 39.936 6.177 14.928 1.00 64.75 106 LYS A C 1
ATOM 861 O O . LYS A 1 106 ? 40.141 4.997 15.213 1.00 64.75 106 LYS A O 1
ATOM 866 N N . ASP A 1 107 ? 39.296 6.551 13.823 1.00 65.12 107 ASP A N 1
ATOM 867 C CA . ASP A 1 107 ? 38.804 5.623 12.795 1.00 65.12 107 ASP A CA 1
ATOM 868 C C . ASP A 1 107 ? 39.849 5.383 11.688 1.00 65.12 107 ASP A C 1
ATOM 870 O O . ASP A 1 107 ? 39.723 4.450 10.889 1.00 65.12 107 ASP A O 1
ATOM 874 N N . GLU A 1 108 ? 40.928 6.170 11.687 1.00 61.41 108 GLU A N 1
ATOM 875 C CA . GLU A 1 108 ? 42.053 6.070 10.757 1.00 61.41 108 GLU A CA 1
ATOM 876 C C . GLU A 1 108 ? 42.794 4.722 10.889 1.00 61.41 108 GLU A C 1
ATOM 878 O O . GLU A 1 108 ? 43.026 4.042 9.884 1.00 61.41 108 GLU A O 1
ATOM 883 N N . ASP A 1 109 ? 43.037 4.264 12.124 1.00 55.16 109 ASP A N 1
ATOM 884 C CA . ASP A 1 109 ? 43.661 2.961 12.433 1.00 55.16 109 ASP A CA 1
ATOM 885 C C . ASP A 1 109 ? 42.777 1.760 12.033 1.00 55.16 109 ASP A C 1
ATOM 887 O O . ASP A 1 109 ? 43.266 0.676 11.690 1.00 55.16 109 ASP A O 1
ATOM 891 N N . SER A 1 110 ? 41.450 1.932 12.057 1.00 51.97 110 SER A N 1
ATOM 892 C CA . SER A 1 110 ? 40.480 0.908 11.634 1.00 51.97 110 SER A CA 1
ATOM 893 C C . SER A 1 110 ? 40.463 0.740 10.111 1.00 51.97 110 SER A C 1
ATOM 895 O O . SER A 1 110 ? 40.317 -0.377 9.598 1.00 51.97 110 SER A O 1
ATOM 897 N N . PHE A 1 111 ? 40.665 1.839 9.378 1.00 48.69 111 PHE A N 1
ATOM 898 C CA . PHE A 1 111 ? 40.754 1.840 7.918 1.00 48.69 111 PHE A CA 1
ATOM 899 C C . PHE A 1 111 ? 41.978 1.046 7.426 1.00 48.69 111 PHE A C 1
ATOM 901 O O . PHE A 1 111 ? 41.899 0.313 6.439 1.00 48.69 111 PHE A O 1
ATOM 908 N N . GLN A 1 112 ? 43.084 1.103 8.175 1.00 44.62 112 GLN A N 1
ATOM 909 C CA . GLN A 1 112 ? 44.337 0.409 7.865 1.00 44.62 112 GLN A CA 1
ATOM 910 C C . GLN A 1 112 ? 44.235 -1.123 8.016 1.00 44.62 112 GLN A C 1
ATOM 912 O O . GLN A 1 112 ? 44.742 -1.875 7.180 1.00 44.62 112 GLN A O 1
ATOM 917 N N . ARG A 1 113 ? 43.522 -1.615 9.044 1.00 41.25 113 ARG A N 1
ATOM 918 C CA . ARG A 1 113 ? 43.388 -3.063 9.320 1.00 41.25 113 ARG A CA 1
ATOM 919 C C . ARG A 1 113 ? 42.506 -3.817 8.321 1.00 41.25 113 ARG A C 1
ATOM 921 O O . ARG A 1 113 ? 42.639 -5.032 8.210 1.00 41.25 113 ARG A O 1
ATOM 928 N N . SER A 1 114 ? 41.642 -3.121 7.581 1.00 40.78 114 SER A N 1
ATOM 929 C CA . SER A 1 114 ? 40.699 -3.758 6.648 1.00 40.78 114 SER A CA 1
ATOM 930 C C . SER A 1 114 ? 41.260 -3.974 5.234 1.00 40.78 114 SER A C 1
ATOM 932 O O . SER A 1 114 ? 40.691 -4.758 4.482 1.00 40.78 114 SER A O 1
ATOM 934 N N . PHE A 1 115 ? 42.390 -3.346 4.879 1.00 42.00 115 PHE A N 1
ATOM 935 C CA . PHE A 1 115 ? 43.042 -3.509 3.566 1.00 42.00 115 PHE A CA 1
ATOM 936 C C . PHE A 1 115 ? 44.434 -4.170 3.620 1.00 42.00 115 PHE A C 1
ATOM 938 O O . PHE A 1 115 ? 44.969 -4.535 2.578 1.00 42.00 115 PHE A O 1
ATOM 945 N N . GLY A 1 116 ? 45.013 -4.365 4.813 1.00 31.64 116 GLY A N 1
ATOM 946 C CA . GLY A 1 116 ? 46.360 -4.927 4.998 1.00 31.64 116 GLY A CA 1
ATOM 947 C C . GLY A 1 116 ? 46.443 -6.405 5.407 1.00 31.64 116 GLY A C 1
ATOM 948 O O . GLY A 1 116 ? 47.544 -6.890 5.654 1.00 31.64 116 GLY A O 1
ATOM 949 N N . LEU A 1 117 ? 45.330 -7.143 5.510 1.00 29.83 117 LEU A N 1
ATOM 950 C CA . LEU A 1 117 ? 45.346 -8.521 6.025 1.00 29.83 117 LEU A CA 1
ATOM 951 C C . LEU A 1 117 ? 45.335 -9.581 4.908 1.00 29.83 117 LEU A C 1
ATOM 953 O O . LEU A 1 117 ? 44.391 -10.354 4.767 1.00 29.83 117 LEU A O 1
ATOM 957 N N . LEU A 1 118 ? 46.421 -9.634 4.135 1.00 31.50 118 LEU A N 1
ATOM 958 C CA . LEU A 1 118 ? 46.812 -10.832 3.381 1.00 31.50 118 LEU A CA 1
ATOM 959 C C . LEU A 1 118 ? 48.324 -11.076 3.492 1.00 31.50 118 LEU A C 1
ATOM 961 O O . LEU A 1 118 ? 48.962 -11.396 2.504 1.00 31.50 118 LEU A O 1
ATOM 965 N N . ILE A 1 119 ? 48.905 -10.921 4.690 1.00 29.95 119 ILE A N 1
ATOM 966 C CA . ILE A 1 119 ? 50.192 -11.530 5.074 1.00 29.95 119 ILE A CA 1
ATOM 967 C C . ILE A 1 119 ? 50.108 -11.958 6.557 1.00 29.95 119 ILE A C 1
ATOM 969 O O . ILE A 1 119 ? 49.667 -11.206 7.421 1.00 29.95 119 ILE A O 1
ATOM 973 N N . ILE A 1 120 ? 50.477 -13.217 6.803 1.00 31.34 120 ILE A N 1
ATOM 974 C CA . ILE A 1 120 ? 50.480 -14.015 8.050 1.00 31.34 120 ILE A CA 1
ATOM 975 C C . ILE A 1 120 ? 51.408 -13.360 9.111 1.00 31.34 120 ILE A C 1
ATOM 977 O O . ILE A 1 120 ? 52.425 -12.791 8.734 1.00 31.34 120 ILE A O 1
ATOM 981 N N . THR A 1 121 ? 51.130 -13.301 10.430 1.00 26.03 121 THR A N 1
ATOM 982 C CA . THR A 1 121 ? 51.417 -14.293 11.516 1.00 26.03 121 THR A CA 1
ATOM 983 C C . THR A 1 121 ? 50.944 -13.710 12.887 1.00 26.03 121 THR A C 1
ATOM 985 O O . THR A 1 121 ? 50.796 -12.490 12.979 1.00 26.03 121 THR A O 1
ATOM 988 N N . PRO A 1 122 ? 50.700 -14.508 13.958 1.00 38.25 122 PRO A N 1
ATOM 989 C CA . PRO A 1 122 ? 49.988 -14.086 15.175 1.00 38.25 122 PRO A CA 1
ATOM 990 C C . PRO A 1 122 ? 50.899 -13.856 16.400 1.00 38.25 122 PRO A C 1
ATOM 992 O O . PRO A 1 122 ? 51.756 -14.689 16.678 1.00 38.25 122 PRO A O 1
ATOM 995 N N . GLN A 1 123 ? 50.649 -12.817 17.213 1.00 26.17 123 GLN A N 1
ATOM 996 C CA . GLN A 1 123 ? 51.053 -12.810 18.633 1.00 26.17 123 GLN A CA 1
ATOM 997 C C . GLN A 1 123 ? 50.349 -11.728 19.484 1.00 26.17 123 GLN A C 1
ATOM 999 O O . GLN A 1 123 ? 50.257 -10.576 19.081 1.00 26.17 123 GLN A O 1
ATOM 1004 N N . HIS A 1 124 ? 49.917 -12.151 20.684 1.00 27.45 124 HIS A N 1
ATOM 1005 C CA . HIS A 1 124 ? 49.482 -11.397 21.881 1.00 27.45 124 HIS A CA 1
ATOM 1006 C C . HIS A 1 124 ? 48.241 -10.482 21.766 1.00 27.45 124 HIS A C 1
ATOM 1008 O O . HIS A 1 124 ? 48.272 -9.413 21.176 1.00 27.45 124 HIS A O 1
ATOM 1014 N N . GLN A 1 125 ? 47.045 -10.901 22.212 1.00 30.67 125 GLN A N 1
ATOM 1015 C CA . GLN A 1 125 ? 46.532 -10.941 23.604 1.00 30.67 125 GLN A CA 1
ATOM 1016 C C . GLN A 1 125 ? 46.773 -9.675 24.448 1.00 30.67 125 GLN A C 1
ATOM 1018 O O . GLN A 1 125 ? 47.905 -9.391 24.817 1.00 30.67 125 GLN A O 1
ATOM 1023 N N . GLY A 1 126 ? 45.675 -9.054 24.914 1.00 26.84 126 GLY A N 1
ATOM 1024 C CA . GLY A 1 126 ? 45.636 -8.427 26.243 1.00 26.84 126 GLY A CA 1
ATOM 1025 C C . GLY A 1 126 ? 44.809 -7.144 26.389 1.00 26.84 126 GLY A C 1
ATOM 1026 O O . GLY A 1 126 ? 45.279 -6.085 26.014 1.00 26.84 126 GLY A O 1
ATOM 1027 N N . LEU A 1 127 ? 43.652 -7.268 27.065 1.00 29.06 127 LEU A N 1
ATOM 1028 C CA . LEU A 1 127 ? 42.882 -6.234 27.797 1.00 29.06 127 LEU A CA 1
ATOM 1029 C C . LEU A 1 127 ? 42.312 -5.041 26.988 1.00 29.06 127 LEU A C 1
ATOM 1031 O O . LEU A 1 127 ? 42.974 -4.420 26.183 1.00 29.06 127 LEU A O 1
ATOM 1035 N N . SER A 1 128 ? 41.066 -4.590 27.151 1.00 34.41 128 SER A N 1
ATOM 1036 C CA . SER A 1 128 ? 40.149 -4.625 28.291 1.00 34.41 128 SER A CA 1
ATOM 1037 C C . SER A 1 128 ? 38.700 -4.617 27.776 1.00 34.41 128 SER A C 1
ATOM 1039 O O . SER A 1 128 ? 38.268 -3.690 27.091 1.00 34.41 128 SER A O 1
ATOM 1041 N N . GLN A 1 129 ? 37.931 -5.654 28.122 1.00 38.78 129 GLN A N 1
ATOM 1042 C CA . GLN A 1 129 ? 36.500 -5.781 27.810 1.00 38.78 129 GLN A CA 1
ATOM 1043 C C . GLN A 1 129 ? 35.576 -4.997 28.764 1.00 38.78 129 GLN A C 1
ATOM 1045 O O . GLN A 1 129 ? 34.357 -5.060 28.609 1.00 38.78 129 GLN A O 1
ATOM 1050 N N . ASN A 1 130 ? 36.103 -4.225 29.719 1.00 35.28 130 ASN A N 1
ATOM 1051 C CA . ASN A 1 130 ? 35.282 -3.696 30.817 1.00 35.28 130 ASN A CA 1
ATOM 1052 C C . ASN A 1 130 ? 34.948 -2.199 30.759 1.00 35.28 130 ASN A C 1
ATOM 1054 O O . ASN A 1 130 ? 34.218 -1.729 31.623 1.00 35.28 130 ASN A O 1
ATOM 1058 N N . LEU A 1 131 ? 35.360 -1.459 29.722 1.00 38.19 131 LEU A N 1
ATOM 1059 C CA . LEU A 1 131 ? 34.986 -0.038 29.589 1.00 38.19 131 LEU A CA 1
ATOM 1060 C C . LEU A 1 131 ? 33.868 0.235 28.565 1.00 38.19 131 LEU A C 1
ATOM 1062 O O . LEU A 1 131 ? 33.290 1.318 28.544 1.00 38.19 131 LEU A O 1
ATOM 1066 N N . ARG A 1 132 ? 33.508 -0.754 27.733 1.00 37.81 132 ARG A N 1
ATOM 1067 C CA . ARG A 1 132 ? 32.485 -0.605 26.675 1.00 37.81 132 ARG A CA 1
ATOM 1068 C C . ARG A 1 132 ? 31.037 -0.802 27.139 1.00 37.81 132 ARG A C 1
ATOM 1070 O O . ARG A 1 132 ? 30.129 -0.547 26.357 1.00 37.81 132 ARG A O 1
ATOM 1077 N N . LYS A 1 133 ? 30.791 -1.252 28.374 1.00 40.59 133 LYS A N 1
ATOM 1078 C CA . LYS A 1 133 ? 29.430 -1.604 28.824 1.00 40.59 133 LYS A CA 1
ATOM 1079 C C . LYS A 1 133 ? 28.663 -0.498 29.552 1.00 40.59 133 LYS A C 1
ATOM 1081 O O . LYS A 1 133 ? 27.458 -0.648 29.696 1.00 40.59 133 LYS A O 1
ATOM 1086 N N . THR A 1 134 ? 29.290 0.611 29.945 1.00 36.50 134 THR A N 1
ATOM 1087 C CA . THR A 1 134 ? 28.653 1.509 30.933 1.00 36.50 134 THR A CA 1
ATOM 1088 C C . THR A 1 134 ? 28.208 2.876 30.397 1.00 36.50 134 THR A C 1
ATOM 1090 O O . THR A 1 134 ? 27.528 3.595 31.115 1.00 36.50 134 THR A O 1
ATOM 1093 N N . LEU A 1 135 ? 28.510 3.254 29.146 1.00 34.34 135 LEU A N 1
ATOM 1094 C CA . LEU A 1 135 ? 28.206 4.619 28.660 1.00 34.34 135 LEU A CA 1
ATOM 1095 C C . LEU A 1 135 ? 27.384 4.724 27.363 1.00 34.34 135 LEU A C 1
ATOM 1097 O O . LEU A 1 135 ? 26.996 5.822 26.988 1.00 34.34 135 LEU A O 1
ATOM 1101 N N . PHE A 1 136 ? 27.021 3.610 26.719 1.00 34.25 136 PHE A N 1
ATOM 1102 C CA . PHE A 1 136 ? 26.238 3.605 25.468 1.00 34.25 136 PHE A CA 1
ATOM 1103 C C . PHE A 1 136 ? 24.858 2.938 25.617 1.00 34.25 136 PHE A C 1
ATOM 1105 O O . PHE A 1 136 ? 24.399 2.215 24.735 1.00 34.25 136 PHE A O 1
ATOM 1112 N N . GLN A 1 137 ? 24.186 3.158 26.753 1.00 34.66 137 GLN A N 1
ATOM 1113 C CA . GLN A 1 137 ? 22.889 2.537 27.062 1.00 34.66 137 GLN A CA 1
ATOM 1114 C C . GLN A 1 137 ? 21.759 3.540 27.343 1.00 34.66 137 GLN A C 1
ATOM 1116 O O . GLN A 1 137 ? 20.837 3.252 28.101 1.00 34.66 137 GLN A O 1
ATOM 1121 N N . ARG A 1 138 ? 21.783 4.713 26.701 1.00 35.53 138 ARG A N 1
ATOM 1122 C CA . ARG A 1 138 ? 20.625 5.620 26.649 1.00 35.53 138 ARG A CA 1
ATOM 1123 C C . ARG A 1 138 ? 20.509 6.222 25.248 1.00 35.53 138 ARG A C 1
ATOM 1125 O O . ARG A 1 138 ? 21.396 6.940 24.816 1.00 35.53 138 ARG A O 1
ATOM 1132 N N . PHE A 1 139 ? 19.400 5.909 24.575 1.00 34.22 139 PHE A N 1
ATOM 1133 C CA . PHE A 1 139 ? 18.967 6.407 23.260 1.00 34.22 139 PHE A CA 1
ATOM 1134 C C . PHE A 1 139 ? 19.683 5.868 22.006 1.00 34.22 139 PHE A C 1
ATOM 1136 O O . PHE A 1 139 ? 20.373 6.585 21.287 1.00 34.22 139 PHE A O 1
ATOM 1143 N N . LYS A 1 140 ? 19.383 4.615 21.641 1.00 28.39 140 LYS A N 1
ATOM 1144 C CA . LYS A 1 140 ? 19.311 4.207 20.227 1.00 28.39 140 LYS A CA 1
ATOM 1145 C C . LYS A 1 140 ? 18.255 3.110 20.072 1.00 28.39 140 LYS A C 1
ATOM 1147 O O . LYS A 1 140 ? 18.312 2.103 20.772 1.00 28.39 140 LYS A O 1
ATOM 1152 N N . MET A 1 141 ? 17.271 3.336 19.197 1.00 28.73 141 MET A N 1
ATOM 1153 C CA . MET A 1 141 ? 16.313 2.304 18.783 1.00 28.73 141 MET A CA 1
ATOM 1154 C C . MET A 1 141 ? 17.074 1.084 18.230 1.00 28.73 141 MET A C 1
ATOM 1156 O O . MET A 1 141 ? 18.114 1.276 17.595 1.00 28.73 141 MET A O 1
ATOM 1160 N N . PRO A 1 142 ? 16.611 -0.156 18.470 1.00 30.17 142 PRO A N 1
ATOM 1161 C CA . PRO A 1 142 ? 17.387 -1.348 18.156 1.00 30.17 142 PRO A CA 1
ATOM 1162 C C . PRO A 1 142 ? 17.493 -1.544 16.639 1.00 30.17 142 PRO A C 1
ATOM 1164 O O . PRO A 1 142 ? 16.554 -1.982 15.977 1.00 30.17 142 PRO A O 1
ATOM 1167 N N . THR A 1 143 ? 18.665 -1.243 16.083 1.00 35.34 143 THR A N 1
ATOM 1168 C CA . THR A 1 143 ? 19.059 -1.663 14.739 1.00 35.34 143 THR A CA 1
ATOM 1169 C C . THR A 1 143 ? 19.313 -3.171 14.750 1.00 35.34 143 THR A C 1
ATOM 1171 O O . THR A 1 143 ? 20.219 -3.672 15.419 1.00 35.34 143 THR A O 1
ATOM 1174 N N . LEU A 1 144 ? 18.483 -3.906 14.014 1.00 40.41 144 LEU A N 1
ATOM 1175 C CA . LEU A 1 144 ? 18.513 -5.361 13.871 1.00 40.41 144 LEU A CA 1
ATOM 1176 C C . LEU A 1 144 ? 19.681 -5.834 12.993 1.00 40.41 144 LEU A C 1
ATOM 1178 O O . LEU A 1 144 ? 19.479 -6.216 11.847 1.00 40.41 144 LEU A O 1
ATOM 1182 N N . HIS A 1 145 ? 20.899 -5.863 13.534 1.00 39.00 145 HIS A N 1
ATOM 1183 C CA . HIS A 1 145 ? 22.038 -6.536 12.882 1.00 39.00 145 HIS A CA 1
ATOM 1184 C C . HIS A 1 145 ? 22.297 -7.962 13.403 1.00 39.00 145 HIS A C 1
ATOM 1186 O O . HIS A 1 145 ? 23.253 -8.611 12.998 1.00 39.00 145 HIS A O 1
ATOM 1192 N N . ARG A 1 146 ? 21.460 -8.494 14.307 1.00 36.16 146 ARG A N 1
ATOM 1193 C CA . ARG A 1 146 ? 21.721 -9.781 14.989 1.00 36.16 146 ARG A CA 1
ATOM 1194 C C . ARG A 1 146 ? 21.009 -11.001 14.374 1.00 36.16 146 ARG A C 1
ATOM 1196 O O . ARG A 1 146 ? 20.879 -12.019 15.037 1.00 36.16 146 ARG A O 1
ATOM 1203 N N . PHE A 1 147 ? 20.570 -10.935 13.117 1.00 40.22 147 PHE A N 1
ATOM 1204 C CA . PHE A 1 147 ? 19.944 -12.083 12.433 1.00 40.22 147 PHE A CA 1
ATOM 1205 C C . PHE A 1 147 ? 20.467 -12.323 11.006 1.00 40.22 147 PHE A C 1
ATOM 1207 O O . PHE A 1 147 ? 19.782 -12.932 10.192 1.00 40.22 147 PHE A O 1
ATOM 1214 N N . GLU A 1 148 ? 21.695 -11.902 10.687 1.00 40.09 148 GLU A N 1
ATOM 1215 C CA . GLU A 1 148 ? 22.295 -12.154 9.361 1.00 40.09 148 GLU A CA 1
ATOM 1216 C C . GLU A 1 148 ? 22.713 -13.618 9.112 1.00 40.09 148 GLU A C 1
ATOM 1218 O O . GLU A 1 148 ? 23.109 -13.945 8.000 1.00 40.09 148 GLU A O 1
ATOM 1223 N N . HIS A 1 149 ? 22.573 -14.526 10.088 1.00 39.59 149 HIS A N 1
ATOM 1224 C CA . HIS A 1 149 ? 23.096 -15.897 9.978 1.00 39.59 149 HIS A CA 1
ATOM 1225 C C . HIS A 1 149 ? 22.089 -17.041 10.190 1.00 39.59 149 HIS A C 1
ATOM 1227 O O . HIS A 1 149 ? 22.484 -18.164 10.497 1.00 39.59 149 HIS A O 1
ATOM 1233 N N . LEU A 1 150 ? 20.793 -16.809 9.966 1.00 45.16 150 LEU A N 1
ATOM 1234 C CA . LEU A 1 150 ? 19.847 -17.916 9.790 1.00 45.16 150 LEU A CA 1
ATOM 1235 C C . LEU A 1 150 ? 19.777 -18.281 8.304 1.00 45.16 150 LEU A C 1
ATOM 1237 O O . LEU A 1 150 ? 19.237 -17.526 7.495 1.00 45.16 150 LEU A O 1
ATOM 1241 N N . SER A 1 151 ? 20.335 -19.440 7.944 1.00 48.34 151 SER A N 1
ATOM 1242 C CA . SER A 1 151 ? 20.190 -20.016 6.604 1.00 48.34 151 SER A CA 1
ATOM 1243 C C . SER A 1 151 ? 18.710 -20.097 6.242 1.00 48.34 151 SER A C 1
ATOM 1245 O O . SER A 1 151 ? 17.935 -20.798 6.894 1.00 48.34 151 SER A O 1
ATOM 1247 N N . LYS A 1 152 ? 18.314 -19.359 5.201 1.00 50.28 152 LYS A N 1
ATOM 1248 C CA . LYS A 1 152 ? 16.937 -19.356 4.709 1.00 50.28 152 LYS A CA 1
ATOM 1249 C C . LYS A 1 152 ? 16.549 -20.769 4.262 1.00 50.28 152 LYS A C 1
ATOM 1251 O O . LYS A 1 152 ? 17.299 -21.390 3.502 1.00 50.28 152 LYS A O 1
ATOM 1256 N N . PRO A 1 153 ? 15.380 -21.287 4.662 1.00 57.69 153 PRO A N 1
ATOM 1257 C CA . PRO A 1 153 ? 14.870 -22.511 4.068 1.00 57.69 153 PRO A CA 1
ATOM 1258 C C . PRO A 1 153 ? 14.607 -22.283 2.570 1.00 57.69 153 PRO A C 1
ATOM 1260 O O . PRO A 1 153 ? 14.220 -21.188 2.157 1.00 57.69 153 PRO A O 1
ATOM 1263 N N . LYS A 1 154 ? 14.815 -23.320 1.743 1.00 54.16 154 LYS A N 1
ATOM 1264 C CA . LYS A 1 154 ? 14.831 -23.221 0.266 1.00 54.16 154 LYS A CA 1
ATOM 1265 C C . LYS A 1 154 ? 13.580 -22.560 -0.343 1.00 54.16 154 LYS A C 1
ATOM 1267 O O . LYS A 1 154 ? 13.687 -21.958 -1.406 1.00 54.16 154 LYS A O 1
ATOM 1272 N N . PHE A 1 155 ? 12.431 -22.613 0.338 1.00 56.56 155 PHE A N 1
ATOM 1273 C CA . PHE A 1 155 ? 11.177 -21.985 -0.099 1.00 56.56 155 PHE A CA 1
ATOM 1274 C C . PHE A 1 155 ? 11.122 -20.454 0.102 1.00 56.56 155 PHE A C 1
ATOM 1276 O O . PHE A 1 155 ? 10.349 -19.786 -0.575 1.00 56.56 155 PHE A O 1
ATOM 1283 N N . LEU A 1 156 ? 11.960 -19.869 0.973 1.00 58.44 156 LEU A N 1
ATOM 1284 C CA . LEU A 1 156 ? 12.008 -18.417 1.241 1.00 58.44 156 LEU A CA 1
ATOM 1285 C C . LEU A 1 156 ? 13.087 -17.676 0.436 1.00 58.44 156 LEU A C 1
ATOM 1287 O O . LEU A 1 156 ? 13.233 -16.460 0.565 1.00 58.44 156 LEU A O 1
ATOM 1291 N N . ASN A 1 157 ? 13.840 -18.374 -0.419 1.00 56.59 157 ASN A N 1
ATOM 1292 C CA . ASN A 1 157 ? 14.918 -17.770 -1.211 1.00 56.59 157 ASN A CA 1
ATOM 1293 C C . ASN A 1 157 ? 14.421 -16.769 -2.272 1.00 56.59 157 ASN A C 1
ATOM 1295 O O . ASN A 1 157 ? 15.205 -15.947 -2.745 1.00 56.59 157 ASN A O 1
ATOM 1299 N N . GLY A 1 158 ? 13.126 -16.797 -2.606 1.00 58.81 158 GLY A N 1
ATOM 1300 C CA . GLY A 1 158 ? 12.480 -15.821 -3.487 1.00 58.81 158 GLY A CA 1
ATOM 1301 C C . GLY A 1 158 ? 12.005 -14.541 -2.788 1.00 58.81 158 GLY A C 1
ATOM 1302 O O . GLY A 1 158 ? 11.639 -13.592 -3.468 1.00 58.81 158 GLY A O 1
ATOM 1303 N N . LEU A 1 159 ? 12.004 -14.474 -1.454 1.00 64.19 159 LEU A N 1
ATOM 1304 C CA . LEU A 1 159 ? 11.446 -13.339 -0.716 1.00 64.19 159 LEU A CA 1
ATOM 1305 C C . LEU A 1 159 ? 12.541 -12.358 -0.248 1.00 64.19 159 LEU A C 1
ATOM 1307 O O . LEU A 1 159 ? 13.568 -12.785 0.301 1.00 64.19 159 LEU A O 1
ATOM 1311 N N . PRO A 1 160 ? 12.334 -11.034 -0.409 1.00 69.44 160 PRO A N 1
ATOM 1312 C CA . PRO A 1 160 ? 13.204 -10.019 0.182 1.00 69.44 160 PRO A CA 1
ATOM 1313 C C . PRO A 1 160 ? 13.261 -10.147 1.708 1.00 69.44 160 PRO A C 1
ATOM 1315 O O . PRO A 1 160 ? 12.240 -10.389 2.351 1.00 69.44 160 PRO A O 1
ATOM 1318 N N . ASN A 1 161 ? 14.434 -9.908 2.308 1.00 74.81 161 ASN A N 1
ATOM 1319 C CA . ASN A 1 161 ? 14.605 -9.973 3.771 1.00 74.81 161 ASN A CA 1
ATOM 1320 C C . ASN A 1 161 ? 13.622 -9.046 4.500 1.00 74.81 161 ASN A C 1
ATOM 1322 O O . ASN A 1 161 ? 13.062 -9.425 5.523 1.00 74.81 161 ASN A O 1
ATOM 1326 N N . ASN A 1 162 ? 13.366 -7.865 3.932 1.00 74.06 162 ASN A N 1
ATOM 1327 C CA . ASN A 1 162 ? 12.450 -6.878 4.499 1.00 74.06 162 ASN A CA 1
ATOM 1328 C C . ASN A 1 162 ? 11.004 -7.400 4.557 1.00 74.06 162 ASN A C 1
ATOM 1330 O O . ASN A 1 162 ? 10.309 -7.113 5.524 1.00 74.06 162 ASN A O 1
ATOM 1334 N N . THR A 1 163 ? 10.565 -8.183 3.562 1.00 77.94 163 THR A N 1
ATOM 1335 C CA . THR A 1 163 ? 9.229 -8.804 3.543 1.00 77.94 163 THR A CA 1
ATOM 1336 C C . THR A 1 163 ? 9.092 -9.830 4.654 1.00 77.94 163 THR A C 1
ATOM 1338 O O . THR A 1 163 ? 8.140 -9.789 5.424 1.00 77.94 163 THR A O 1
ATOM 1341 N N . ILE A 1 164 ? 10.071 -10.734 4.752 1.00 82.06 164 ILE A N 1
ATOM 1342 C CA . ILE A 1 164 ? 10.074 -11.806 5.754 1.00 82.06 164 ILE A CA 1
ATOM 1343 C C . ILE A 1 164 ? 10.062 -11.193 7.151 1.00 82.06 164 ILE A C 1
ATOM 1345 O O . ILE A 1 164 ? 9.292 -11.612 8.007 1.00 82.06 164 ILE A O 1
ATOM 1349 N N . PHE A 1 165 ? 10.886 -10.168 7.364 1.00 83.88 165 PHE A N 1
ATOM 1350 C CA . PHE A 1 165 ? 10.965 -9.479 8.640 1.00 83.88 165 PHE A CA 1
ATOM 1351 C C . PHE A 1 165 ? 9.662 -8.748 8.997 1.00 83.88 165 PHE A C 1
ATOM 1353 O O . PHE A 1 165 ? 9.199 -8.857 10.130 1.00 83.88 165 PHE A O 1
ATOM 1360 N N . ALA A 1 166 ? 9.040 -8.057 8.036 1.00 83.25 166 ALA A N 1
ATOM 1361 C CA . ALA A 1 166 ? 7.757 -7.387 8.244 1.00 83.25 166 ALA A CA 1
ATOM 1362 C C . ALA A 1 166 ? 6.643 -8.382 8.611 1.00 83.25 166 ALA A C 1
ATOM 1364 O O . ALA A 1 166 ? 5.945 -8.170 9.601 1.00 83.25 166 ALA A O 1
ATOM 1365 N N . ILE A 1 167 ? 6.529 -9.497 7.881 1.00 86.62 167 ILE A N 1
ATOM 1366 C CA . ILE A 1 167 ? 5.558 -10.562 8.179 1.00 86.62 167 ILE A CA 1
ATOM 1367 C C . ILE A 1 167 ? 5.851 -11.200 9.545 1.00 86.62 167 ILE A C 1
ATOM 1369 O O . ILE A 1 167 ? 4.934 -11.429 10.327 1.00 86.62 167 ILE A O 1
ATOM 1373 N N . ALA A 1 168 ? 7.120 -11.453 9.876 1.00 88.06 168 ALA A N 1
ATOM 1374 C CA . ALA A 1 168 ? 7.492 -12.034 11.165 1.00 88.06 168 ALA A CA 1
ATOM 1375 C C . ALA A 1 168 ? 7.116 -11.121 12.344 1.00 88.06 168 ALA A C 1
ATOM 1377 O O . ALA A 1 168 ? 6.548 -11.601 13.326 1.00 88.06 168 ALA A O 1
ATOM 1378 N N . ILE A 1 169 ? 7.373 -9.809 12.237 1.00 89.75 169 ILE A N 1
ATOM 1379 C CA . ILE A 1 169 ? 6.905 -8.834 13.235 1.00 89.75 169 ILE A CA 1
ATOM 1380 C C . ILE A 1 169 ? 5.382 -8.864 13.329 1.00 89.75 169 ILE A C 1
ATOM 1382 O O . ILE A 1 169 ? 4.846 -8.894 14.431 1.00 89.75 169 ILE A O 1
ATOM 1386 N N . LEU A 1 170 ? 4.687 -8.854 12.194 1.00 91.25 170 LEU A N 1
ATOM 1387 C CA . LEU A 1 170 ? 3.229 -8.817 12.150 1.00 91.25 170 LEU A CA 1
ATOM 1388 C C . LEU A 1 170 ? 2.593 -10.026 12.849 1.00 91.25 170 LEU A C 1
ATOM 1390 O O . LEU A 1 170 ? 1.653 -9.855 13.627 1.00 91.25 170 LEU A O 1
ATOM 1394 N N . ILE A 1 171 ? 3.138 -11.224 12.617 1.00 92.38 171 ILE A N 1
ATOM 1395 C CA . ILE A 1 171 ? 2.725 -12.459 13.298 1.00 92.38 171 ILE A CA 1
ATOM 1396 C C . ILE A 1 171 ? 3.003 -12.353 14.800 1.00 92.38 171 ILE A C 1
ATOM 1398 O O . ILE A 1 171 ? 2.131 -12.671 15.606 1.00 92.38 171 ILE A O 1
ATOM 1402 N N . ALA A 1 172 ? 4.188 -11.872 15.193 1.00 93.81 172 ALA A N 1
ATOM 1403 C CA . ALA A 1 172 ? 4.540 -11.709 16.602 1.00 93.81 172 ALA A CA 1
ATOM 1404 C C . ALA A 1 172 ? 3.609 -10.716 17.319 1.00 93.81 172 ALA A C 1
ATOM 1406 O O . ALA A 1 172 ? 3.129 -11.004 18.412 1.00 93.81 172 ALA A O 1
ATOM 1407 N N . VAL A 1 173 ? 3.301 -9.576 16.694 1.00 92.94 173 VAL A N 1
ATOM 1408 C CA . VAL A 1 173 ? 2.361 -8.582 17.232 1.00 92.94 173 VAL A CA 1
ATOM 1409 C C . VAL A 1 173 ? 0.956 -9.172 17.347 1.00 92.94 173 VAL A C 1
ATOM 1411 O O . VAL A 1 173 ? 0.340 -9.032 18.400 1.00 92.94 173 VAL A O 1
ATOM 1414 N N . ASN A 1 174 ? 0.470 -9.885 16.325 1.00 95.31 174 ASN A N 1
ATOM 1415 C CA . ASN A 1 174 ? -0.825 -10.570 16.387 1.00 95.31 174 ASN A CA 1
ATOM 1416 C C . ASN A 1 174 ? -0.877 -11.581 17.541 1.00 95.31 174 ASN A C 1
ATOM 1418 O O . ASN A 1 174 ? -1.853 -11.603 18.286 1.00 95.31 174 ASN A O 1
ATOM 1422 N N . ALA A 1 175 ? 0.182 -12.372 17.736 1.00 95.31 175 ALA A N 1
ATOM 1423 C CA . ALA A 1 175 ? 0.265 -13.316 18.847 1.00 95.31 175 ALA A CA 1
ATOM 1424 C C . ALA A 1 175 ? 0.218 -12.601 20.207 1.00 95.31 175 ALA A C 1
ATOM 1426 O O . ALA A 1 175 ? -0.527 -13.020 21.088 1.00 95.31 175 ALA A O 1
ATOM 1427 N N . ILE A 1 176 ? 0.953 -11.496 20.371 1.00 95.94 176 ILE A N 1
ATOM 1428 C CA . ILE A 1 176 ? 0.935 -10.695 21.607 1.00 95.94 176 ILE A CA 1
ATOM 1429 C C . ILE A 1 176 ? -0.464 -10.128 21.873 1.00 95.94 176 ILE A C 1
ATOM 1431 O O . ILE A 1 176 ? -0.947 -10.218 23.001 1.00 95.94 176 ILE A O 1
ATOM 1435 N N . VAL A 1 177 ? -1.127 -9.581 20.849 1.00 95.75 177 VAL A N 1
ATOM 1436 C CA . VAL A 1 177 ? -2.496 -9.054 20.962 1.00 95.75 177 VAL A CA 1
ATOM 1437 C C . VAL A 1 177 ? -3.459 -10.159 21.388 1.00 95.75 177 VAL A C 1
ATOM 1439 O O . VAL A 1 177 ? -4.184 -9.984 22.363 1.00 95.75 177 VAL A O 1
ATOM 1442 N N . TRP A 1 178 ? -3.428 -11.319 20.729 1.00 95.75 178 TRP A N 1
ATOM 1443 C CA . TRP A 1 178 ? -4.294 -12.445 21.081 1.00 95.75 178 TRP A CA 1
ATOM 1444 C C . TRP A 1 178 ? -4.014 -13.004 22.476 1.00 95.75 178 TRP A C 1
ATOM 1446 O O . TRP A 1 178 ? -4.962 -13.353 23.172 1.00 95.75 178 TRP A O 1
ATOM 1456 N N . ILE A 1 179 ? -2.755 -13.042 22.926 1.00 95.88 179 ILE A N 1
ATOM 1457 C CA . ILE A 1 179 ? -2.407 -13.437 24.300 1.00 95.88 179 ILE A CA 1
ATOM 1458 C C . ILE A 1 179 ? -2.985 -12.437 25.307 1.00 95.88 179 ILE A C 1
ATOM 1460 O O . ILE A 1 179 ? -3.639 -12.846 26.266 1.00 95.88 179 ILE A O 1
ATOM 1464 N N . ALA A 1 180 ? -2.788 -11.134 25.087 1.00 94.06 180 ALA A N 1
ATOM 1465 C CA . ALA A 1 180 ? -3.324 -10.096 25.966 1.00 94.06 180 ALA A CA 1
ATOM 1466 C C . ALA A 1 180 ? -4.858 -10.157 26.036 1.00 94.06 180 ALA A C 1
ATOM 1468 O O . ALA A 1 180 ? -5.437 -10.098 27.120 1.00 94.06 180 ALA A O 1
ATOM 1469 N N . VAL A 1 181 ? -5.515 -10.348 24.890 1.00 93.38 181 VAL A N 1
ATOM 1470 C CA . VAL A 1 181 ? -6.969 -10.495 24.824 1.00 93.38 181 VAL A CA 1
ATOM 1471 C C . VAL A 1 181 ? -7.430 -11.796 25.477 1.00 93.38 181 VAL A C 1
ATOM 1473 O O . VAL A 1 181 ? -8.396 -11.764 26.228 1.00 93.38 181 VAL A O 1
ATOM 1476 N N . ALA A 1 182 ? -6.740 -12.921 25.285 1.00 93.38 182 ALA A N 1
ATOM 1477 C CA . ALA A 1 182 ? -7.091 -14.190 25.926 1.00 93.38 182 ALA A CA 1
ATOM 1478 C C . ALA A 1 182 ? -7.067 -14.090 27.460 1.00 93.38 182 ALA A C 1
ATOM 1480 O O . ALA A 1 182 ? -7.953 -14.633 28.119 1.00 93.38 182 ALA A O 1
ATOM 1481 N N . ILE A 1 183 ? -6.110 -13.343 28.025 1.00 93.06 183 ILE A N 1
ATOM 1482 C CA . ILE A 1 183 ? -6.065 -13.055 29.467 1.00 93.06 183 ILE A CA 1
ATOM 1483 C C . ILE A 1 183 ? -7.324 -12.294 29.901 1.00 93.06 183 ILE A C 1
ATOM 1485 O O . ILE A 1 183 ? -7.942 -12.661 30.893 1.00 93.06 183 ILE A O 1
ATOM 1489 N N . VAL A 1 184 ? -7.742 -11.272 29.150 1.00 90.31 184 VAL A N 1
ATOM 1490 C CA . VAL A 1 184 ? -8.961 -10.499 29.450 1.00 90.31 184 VAL A CA 1
ATOM 1491 C C . VAL A 1 184 ? -10.227 -11.353 29.291 1.00 90.31 184 VAL A C 1
ATOM 1493 O O . VAL A 1 184 ? -11.104 -11.334 30.155 1.00 90.31 184 VAL A O 1
ATOM 1496 N N . LEU A 1 185 ? -10.314 -12.138 28.216 1.00 89.81 185 LEU A N 1
ATOM 1497 C CA . LEU A 1 185 ? -11.454 -13.006 27.908 1.00 89.81 185 LEU A CA 1
ATOM 1498 C C . LEU A 1 185 ? -11.618 -14.152 28.908 1.00 89.81 185 LEU A C 1
ATOM 1500 O O . LEU A 1 185 ? -12.737 -14.615 29.109 1.00 89.81 185 LEU A O 1
ATOM 1504 N N . HIS A 1 186 ? -10.542 -14.576 29.577 1.00 92.00 186 HIS A N 1
ATOM 1505 C CA . HIS A 1 186 ? -10.628 -15.540 30.671 1.00 92.00 186 HIS A CA 1
ATOM 1506 C C . HIS A 1 186 ? -11.525 -15.035 31.814 1.00 92.00 186 HIS A C 1
ATOM 1508 O O . HIS A 1 186 ? -12.302 -15.806 32.372 1.00 92.00 186 HIS A O 1
ATOM 1514 N N . PHE A 1 187 ? -11.473 -13.733 32.117 1.00 89.31 187 PHE A N 1
ATOM 1515 C CA . PHE A 1 187 ? -12.330 -13.099 33.125 1.00 89.31 187 PHE A CA 1
ATOM 1516 C C . PHE A 1 187 ? -13.710 -12.702 32.583 1.00 89.31 187 PHE A C 1
ATOM 1518 O O . PHE A 1 187 ? -14.649 -12.531 33.359 1.00 89.31 187 PHE A O 1
ATOM 1525 N N . HIS A 1 188 ? -13.858 -12.592 31.258 1.00 88.6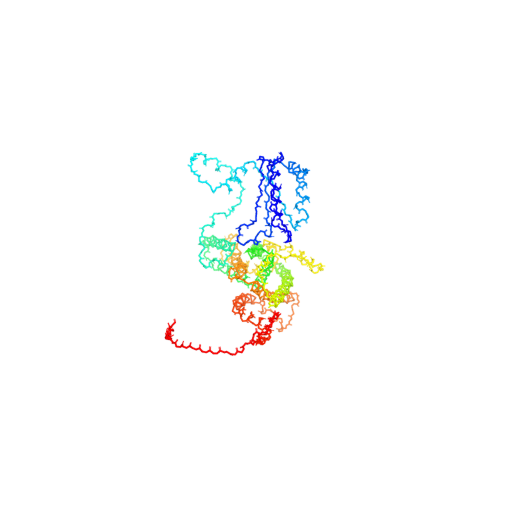9 188 HIS A N 1
ATOM 1526 C CA . HIS A 1 188 ? -15.110 -12.221 30.596 1.00 88.69 188 HIS A CA 1
ATOM 1527 C C . HIS A 1 188 ? -15.475 -13.174 29.439 1.00 88.69 188 HIS A C 1
ATOM 1529 O O . HIS A 1 188 ? -15.472 -12.756 28.276 1.00 88.69 188 HIS A O 1
ATOM 1535 N N . PRO A 1 189 ? -15.855 -14.440 29.720 1.00 88.44 189 PRO A N 1
ATOM 1536 C CA . PRO A 1 189 ? -16.112 -15.438 28.675 1.00 88.44 189 PRO A CA 1
ATOM 1537 C C . PRO A 1 189 ? -17.215 -15.051 27.679 1.00 88.44 189 PRO A C 1
ATOM 1539 O O . PRO A 1 189 ? -17.165 -15.438 26.514 1.00 88.44 189 PRO A O 1
ATOM 1542 N N . ALA A 1 190 ? -18.189 -14.239 28.104 1.00 87.81 190 ALA A N 1
ATOM 1543 C CA . ALA A 1 190 ? -19.257 -13.733 27.237 1.00 87.81 190 ALA A CA 1
ATOM 1544 C C . ALA A 1 190 ? -18.736 -12.885 26.057 1.00 87.81 190 ALA A C 1
ATOM 1546 O O . ALA A 1 190 ? -19.404 -12.778 25.032 1.00 87.81 190 ALA A O 1
ATOM 1547 N N . LEU A 1 191 ? -17.531 -12.315 26.174 1.00 89.19 191 LEU A N 1
ATOM 1548 C CA . LEU A 1 191 ? -16.926 -11.470 25.144 1.00 89.19 191 LEU A CA 1
ATOM 1549 C C . LEU A 1 191 ? -16.136 -12.267 24.094 1.00 89.19 191 LEU A C 1
ATOM 1551 O O . LEU A 1 191 ? -15.695 -11.679 23.111 1.00 89.19 191 LEU A O 1
ATOM 1555 N N . ILE A 1 192 ? -15.979 -13.590 24.250 1.00 91.62 192 ILE A N 1
ATOM 1556 C CA . ILE A 1 192 ? -15.187 -14.425 23.329 1.00 91.62 192 ILE A CA 1
ATOM 1557 C C . ILE A 1 192 ? -15.753 -14.376 21.906 1.00 91.62 192 ILE A C 1
ATOM 1559 O O . ILE A 1 192 ? -15.007 -14.140 20.957 1.00 91.62 192 ILE A O 1
ATOM 1563 N N . SER A 1 193 ? -17.067 -14.574 21.748 1.00 91.94 193 SER A N 1
ATOM 1564 C CA . SER A 1 193 ? -17.700 -14.580 20.423 1.00 91.94 193 SER A CA 1
ATOM 1565 C C . SER A 1 193 ? -17.639 -13.199 19.751 1.00 91.94 193 SER A C 1
ATOM 1567 O O . SER A 1 193 ? -17.179 -13.129 18.612 1.00 91.94 193 SER A O 1
ATOM 1569 N N . PRO A 1 194 ? -18.005 -12.086 20.421 1.00 91.69 194 PRO A N 1
ATOM 1570 C CA . PRO A 1 194 ? -17.819 -10.747 19.858 1.00 91.69 194 PRO A CA 1
ATOM 1571 C C . PRO A 1 194 ? -16.358 -10.401 19.532 1.00 91.69 194 PRO A C 1
ATOM 1573 O O . PRO A 1 194 ? -16.089 -9.761 18.518 1.00 91.69 194 PRO A O 1
ATOM 1576 N N . ALA A 1 195 ? -15.400 -10.854 20.346 1.00 93.06 195 ALA A N 1
ATOM 1577 C CA . ALA A 1 195 ? -13.977 -10.652 20.089 1.00 93.06 195 ALA A CA 1
ATOM 1578 C C . ALA A 1 195 ? -13.533 -11.391 18.816 1.00 93.06 195 ALA A C 1
ATOM 1580 O O . ALA A 1 195 ? -12.977 -10.775 17.907 1.00 93.06 195 ALA A O 1
ATOM 1581 N N . ALA A 1 196 ? -13.857 -12.680 18.694 1.00 94.19 196 ALA A N 1
ATOM 1582 C CA . ALA A 1 196 ? -13.584 -13.451 17.483 1.00 94.19 196 ALA A CA 1
ATOM 1583 C C . ALA A 1 196 ? -14.239 -12.819 16.245 1.00 94.19 196 ALA A C 1
ATOM 1585 O O . ALA A 1 196 ? -13.583 -12.668 15.214 1.00 94.19 196 ALA A O 1
ATOM 1586 N N . LEU A 1 197 ? -15.494 -12.374 16.369 1.00 93.81 197 LEU A N 1
ATOM 1587 C CA . LEU A 1 197 ? -16.206 -11.687 15.297 1.00 93.81 197 LEU A CA 1
ATOM 1588 C C . LEU A 1 197 ? -15.504 -10.387 14.890 1.00 93.81 197 LEU A C 1
ATOM 1590 O O . LEU A 1 197 ? -15.301 -10.175 13.703 1.00 93.81 197 LEU A O 1
ATOM 1594 N N . SER A 1 198 ? -15.060 -9.555 15.838 1.00 94.38 198 SER A N 1
ATOM 1595 C CA . SER A 1 198 ? -14.338 -8.313 15.513 1.00 94.38 198 SER A CA 1
ATOM 1596 C C . SER A 1 198 ? -13.036 -8.556 14.743 1.00 94.38 198 SER A C 1
ATOM 1598 O O . SER A 1 198 ? -12.718 -7.799 13.828 1.00 94.38 198 SER A O 1
ATOM 1600 N N . TYR A 1 199 ? -12.313 -9.640 15.049 1.00 95.62 199 TYR A N 1
ATOM 1601 C CA . TYR A 1 199 ? -11.111 -10.017 14.306 1.00 95.62 199 TYR A CA 1
ATOM 1602 C C . TYR A 1 199 ? -11.453 -10.440 12.873 1.00 95.62 199 TYR A C 1
ATOM 1604 O O . TYR A 1 199 ? -10.811 -9.992 11.926 1.00 95.62 199 TYR A O 1
ATOM 1612 N N . VAL A 1 200 ? -12.494 -11.263 12.707 1.00 94.50 200 VAL A N 1
ATOM 1613 C CA . VAL A 1 200 ? -12.978 -11.696 11.387 1.00 94.50 200 VAL A CA 1
ATOM 1614 C C . VAL A 1 200 ? -13.510 -10.520 10.573 1.00 94.50 200 VAL A C 1
ATOM 1616 O O . VAL A 1 200 ? -13.226 -10.452 9.385 1.00 94.50 200 VAL A O 1
ATOM 1619 N N . LEU A 1 201 ? -14.215 -9.571 11.192 1.00 92.88 201 LEU A N 1
ATOM 1620 C CA . LEU A 1 201 ? -14.647 -8.338 10.530 1.00 92.88 201 LEU A CA 1
ATOM 1621 C C . LEU A 1 201 ? -13.448 -7.507 10.065 1.00 92.88 201 LEU A C 1
ATOM 1623 O O . LEU A 1 201 ? -13.467 -7.003 8.950 1.00 92.88 201 LEU A O 1
ATOM 1627 N N . GLY A 1 202 ? -12.371 -7.441 10.855 1.00 94.25 202 GLY A N 1
ATOM 1628 C CA . GLY A 1 202 ? -11.120 -6.805 10.430 1.00 94.25 202 GLY A CA 1
ATOM 1629 C C . GLY A 1 202 ? -10.486 -7.491 9.220 1.00 94.25 202 GLY A C 1
ATOM 1630 O O . GLY A 1 202 ? -10.029 -6.821 8.297 1.00 94.25 202 GLY A O 1
ATOM 1631 N N . LEU A 1 203 ? -10.491 -8.827 9.194 1.00 92.88 203 LEU A N 1
ATOM 1632 C CA . LEU A 1 203 ? -10.026 -9.594 8.036 1.00 92.88 203 LEU A CA 1
ATOM 1633 C C . LEU A 1 203 ? -10.914 -9.373 6.808 1.00 92.88 203 LEU A C 1
ATOM 1635 O O . LEU A 1 203 ? -10.408 -9.159 5.714 1.00 92.88 203 LEU A O 1
ATOM 1639 N N . ARG A 1 204 ? -12.235 -9.420 6.986 1.00 91.75 204 ARG A N 1
ATOM 1640 C CA . ARG A 1 204 ? -13.209 -9.206 5.913 1.00 91.75 204 ARG A CA 1
ATOM 1641 C C . ARG A 1 204 ? -13.045 -7.820 5.302 1.00 91.75 204 ARG A C 1
ATOM 1643 O O . ARG A 1 204 ? -12.944 -7.718 4.092 1.00 91.75 204 ARG A O 1
ATOM 1650 N N . HIS A 1 205 ? -12.931 -6.794 6.139 1.00 91.75 205 HIS A N 1
ATOM 1651 C CA . HIS A 1 205 ? -12.764 -5.411 5.697 1.00 91.75 205 HIS A CA 1
ATOM 1652 C C . HIS A 1 205 ? -11.456 -5.198 4.926 1.00 91.75 205 HIS A C 1
ATOM 1654 O O . HIS A 1 205 ? -11.418 -4.466 3.949 1.00 91.75 205 HIS A O 1
ATOM 1660 N N . ALA A 1 206 ? -10.364 -5.862 5.314 1.00 91.31 206 ALA A N 1
ATOM 1661 C CA . ALA A 1 206 ? -9.121 -5.817 4.534 1.00 91.31 206 ALA A CA 1
ATOM 1662 C C . ALA A 1 206 ? -9.256 -6.412 3.119 1.00 91.31 206 ALA A C 1
ATOM 1664 O O . ALA A 1 206 ? -8.447 -6.114 2.243 1.00 91.31 206 ALA A O 1
ATOM 1665 N N . LEU A 1 207 ? -10.265 -7.257 2.882 1.00 89.94 207 LEU A N 1
ATOM 1666 C CA . LEU A 1 207 ? -10.582 -7.774 1.552 1.00 89.94 207 LEU A CA 1
ATOM 1667 C C . LEU A 1 207 ? -11.461 -6.823 0.743 1.00 89.94 207 LEU A C 1
ATOM 1669 O O . LEU A 1 207 ? -11.810 -7.174 -0.380 1.00 89.94 207 LEU A O 1
ATOM 1673 N N . ASP A 1 208 ? -11.809 -5.647 1.258 1.00 89.25 208 ASP A N 1
ATOM 1674 C CA . ASP A 1 208 ? -12.525 -4.658 0.470 1.00 89.25 208 ASP A CA 1
ATOM 1675 C C . ASP A 1 208 ? -11.684 -4.241 -0.738 1.00 89.25 208 ASP A C 1
ATOM 1677 O O . ASP A 1 208 ? -10.460 -4.056 -0.694 1.00 89.25 208 ASP A O 1
ATOM 1681 N N . ALA A 1 209 ? -12.357 -4.131 -1.878 1.00 85.31 209 ALA A N 1
ATOM 1682 C CA . ALA A 1 209 ? -11.677 -3.993 -3.152 1.00 85.31 209 ALA A CA 1
ATOM 1683 C C . ALA A 1 209 ? -10.893 -2.674 -3.285 1.00 85.31 209 ALA A C 1
ATOM 1685 O O . ALA A 1 209 ? -9.971 -2.573 -4.098 1.00 85.31 209 ALA A O 1
ATOM 1686 N N . ASP A 1 210 ? -11.240 -1.660 -2.500 1.00 87.44 210 ASP A N 1
ATOM 1687 C CA . ASP A 1 210 ? -10.564 -0.369 -2.465 1.00 87.44 210 ASP A CA 1
ATOM 1688 C C . ASP A 1 210 ? -9.291 -0.364 -1.615 1.00 87.44 210 ASP A C 1
ATOM 1690 O O . ASP A 1 210 ? -8.321 0.287 -2.014 1.00 87.44 210 ASP A O 1
ATOM 1694 N N . HIS A 1 211 ? -9.252 -1.127 -0.521 1.00 90.56 211 HIS A N 1
ATOM 1695 C CA . HIS A 1 211 ? -8.049 -1.400 0.263 1.00 90.56 211 HIS A CA 1
ATOM 1696 C C . HIS A 1 211 ? -6.996 -2.077 -0.622 1.00 90.56 211 HIS A C 1
ATOM 1698 O O . HIS A 1 211 ? -5.908 -1.523 -0.822 1.00 90.56 211 HIS A O 1
ATOM 1704 N N . ILE A 1 212 ? -7.364 -3.202 -1.250 1.00 88.44 212 ILE A N 1
ATOM 1705 C CA . ILE A 1 212 ? -6.495 -3.947 -2.178 1.00 88.44 212 ILE A CA 1
ATOM 1706 C C . ILE A 1 212 ? -6.041 -3.034 -3.324 1.00 88.44 212 ILE A C 1
ATOM 1708 O O . ILE A 1 212 ? -4.845 -2.897 -3.590 1.00 88.44 212 ILE A O 1
ATOM 1712 N N . ALA A 1 213 ? -6.971 -2.326 -3.978 1.00 87.81 213 ALA A N 1
ATOM 1713 C CA . ALA A 1 213 ? -6.624 -1.440 -5.087 1.00 87.81 213 ALA A CA 1
ATOM 1714 C C . ALA A 1 213 ? -5.666 -0.314 -4.663 1.00 87.81 213 ALA A C 1
ATOM 1716 O O . ALA A 1 213 ? -4.724 -0.012 -5.397 1.00 87.81 213 ALA A O 1
ATOM 1717 N N . ALA A 1 214 ? -5.865 0.313 -3.502 1.00 88.75 214 ALA A N 1
ATOM 1718 C CA . ALA A 1 214 ? -4.992 1.382 -3.022 1.00 88.75 214 ALA A CA 1
ATOM 1719 C C . ALA A 1 214 ? -3.589 0.862 -2.662 1.00 88.75 214 ALA A C 1
ATOM 1721 O O . ALA A 1 214 ? -2.583 1.476 -3.051 1.00 88.75 214 ALA A O 1
ATOM 1722 N N . ILE A 1 215 ? -3.516 -0.264 -1.946 1.00 90.44 215 ILE A N 1
ATOM 1723 C CA . ILE A 1 215 ? -2.262 -0.886 -1.502 1.00 90.44 215 ILE A CA 1
ATOM 1724 C C . ILE A 1 215 ? -1.452 -1.364 -2.706 1.00 90.44 215 ILE A C 1
ATOM 1726 O O . ILE A 1 215 ? -0.273 -1.007 -2.815 1.00 90.44 215 ILE A O 1
ATOM 1730 N N . ASP A 1 216 ? -2.063 -2.076 -3.650 1.00 87.56 216 ASP A N 1
ATOM 1731 C CA . ASP A 1 216 ? -1.408 -2.577 -4.861 1.00 87.56 216 ASP A CA 1
ATOM 1732 C C . ASP A 1 216 ? -0.802 -1.459 -5.702 1.00 87.56 216 ASP A C 1
ATOM 1734 O O . ASP A 1 216 ? 0.361 -1.496 -6.127 1.00 87.56 216 ASP A O 1
ATOM 1738 N N . LEU A 1 217 ? -1.615 -0.440 -5.957 1.00 85.31 217 LEU A N 1
ATOM 1739 C CA . LEU A 1 217 ? -1.304 0.642 -6.875 1.00 85.31 217 LEU A CA 1
ATOM 1740 C C . LEU A 1 217 ? -0.219 1.559 -6.299 1.00 85.31 217 LEU A C 1
ATOM 1742 O O . LEU A 1 217 ? 0.626 2.071 -7.044 1.00 85.31 217 LEU A O 1
ATOM 1746 N N . MET A 1 218 ? -0.180 1.708 -4.970 1.00 85.44 218 MET A N 1
ATOM 1747 C CA . MET A 1 218 ? 0.929 2.363 -4.281 1.00 85.44 218 MET A CA 1
ATOM 1748 C C . MET A 1 218 ? 2.180 1.484 -4.230 1.00 85.44 218 MET A C 1
ATOM 1750 O O . MET A 1 218 ? 3.275 1.967 -4.533 1.00 85.44 218 MET A O 1
ATOM 1754 N N . THR A 1 219 ? 2.038 0.204 -3.882 1.00 84.88 219 THR A N 1
ATOM 1755 C CA . THR A 1 219 ? 3.147 -0.757 -3.802 1.00 84.88 219 THR A CA 1
ATOM 1756 C C . THR A 1 219 ? 3.884 -0.816 -5.132 1.00 84.88 219 THR A C 1
ATOM 1758 O O . THR A 1 219 ? 5.101 -0.616 -5.171 1.00 84.88 219 THR A O 1
ATOM 1761 N N . ARG A 1 220 ? 3.153 -0.937 -6.247 1.00 78.31 220 ARG A N 1
ATOM 1762 C CA . ARG A 1 220 ? 3.740 -0.850 -7.586 1.00 78.31 220 ARG A CA 1
ATOM 1763 C C . ARG A 1 220 ? 4.473 0.454 -7.801 1.00 78.31 220 ARG A C 1
ATOM 1765 O O . ARG A 1 220 ? 5.598 0.451 -8.292 1.00 78.31 220 ARG A O 1
ATOM 1772 N N . ARG A 1 221 ? 3.824 1.577 -7.519 1.00 77.56 221 ARG A N 1
ATOM 1773 C CA . ARG A 1 221 ? 4.398 2.885 -7.819 1.00 77.56 221 ARG A CA 1
ATOM 1774 C C . ARG A 1 221 ? 5.709 3.109 -7.055 1.00 77.56 221 ARG A C 1
ATOM 1776 O O . ARG A 1 221 ? 6.661 3.671 -7.603 1.00 77.56 221 ARG A O 1
ATOM 1783 N N . LEU A 1 222 ? 5.776 2.659 -5.806 1.00 79.81 222 LEU A N 1
ATOM 1784 C CA . LEU A 1 222 ? 6.981 2.718 -4.983 1.00 79.81 222 LEU A CA 1
ATOM 1785 C C . LEU A 1 222 ? 8.065 1.748 -5.483 1.00 79.81 222 LEU A C 1
ATOM 1787 O O . LEU A 1 222 ? 9.230 2.141 -5.531 1.00 79.81 222 LEU A O 1
ATOM 1791 N N . ILE A 1 223 ? 7.694 0.546 -5.939 1.00 76.00 223 ILE A N 1
ATOM 1792 C CA . ILE A 1 223 ? 8.614 -0.397 -6.607 1.00 76.00 223 ILE A CA 1
ATOM 1793 C C . ILE A 1 223 ? 9.171 0.204 -7.900 1.00 76.00 223 ILE A C 1
ATOM 1795 O O . ILE A 1 223 ? 10.379 0.170 -8.122 1.00 76.00 223 ILE A O 1
ATOM 1799 N N . ALA A 1 224 ? 8.319 0.828 -8.717 1.00 67.88 224 ALA A N 1
ATOM 1800 C CA . ALA A 1 224 ? 8.738 1.561 -9.907 1.00 67.88 224 ALA A CA 1
ATOM 1801 C C . ALA A 1 224 ? 9.704 2.699 -9.539 1.00 67.88 224 ALA A C 1
ATOM 1803 O O . ALA A 1 224 ? 10.666 2.944 -10.244 1.00 67.88 224 ALA A O 1
ATOM 1804 N N . SER A 1 225 ? 9.538 3.333 -8.379 1.00 68.31 225 SER A N 1
ATOM 1805 C CA . SER A 1 225 ? 10.478 4.345 -7.875 1.00 68.31 225 SER A CA 1
ATOM 1806 C C . SER A 1 225 ? 11.767 3.756 -7.263 1.00 68.31 225 SER A C 1
ATOM 1808 O O . SER A 1 225 ? 12.512 4.479 -6.605 1.00 68.31 225 SER A O 1
ATOM 1810 N N . GLY A 1 226 ? 12.022 2.453 -7.427 1.00 66.56 226 GLY A N 1
ATOM 1811 C CA . GLY A 1 226 ? 13.218 1.756 -6.941 1.00 66.56 226 GLY A CA 1
ATOM 1812 C C . GLY A 1 226 ? 13.179 1.352 -5.463 1.00 66.56 226 GLY A C 1
ATOM 1813 O O . GLY A 1 226 ? 14.194 0.910 -4.923 1.00 66.56 226 GLY A O 1
ATOM 1814 N N . GLN A 1 227 ? 12.040 1.500 -4.782 1.00 75.88 227 GLN A N 1
ATOM 1815 C CA . GLN A 1 227 ? 11.910 1.156 -3.363 1.00 75.88 227 GLN A CA 1
ATOM 1816 C C . GLN A 1 227 ? 11.484 -0.303 -3.159 1.00 75.88 227 GLN A C 1
ATOM 1818 O O . GLN A 1 227 ? 10.973 -0.964 -4.059 1.00 75.88 227 GLN A O 1
ATOM 1823 N N . ARG A 1 228 ? 11.653 -0.795 -1.926 1.00 76.69 228 ARG A N 1
ATOM 1824 C CA . ARG A 1 228 ? 11.151 -2.101 -1.464 1.00 76.69 228 ARG A CA 1
ATOM 1825 C C . ARG A 1 228 ? 10.117 -1.900 -0.346 1.00 76.69 228 ARG A C 1
ATOM 1827 O O . ARG A 1 228 ? 10.460 -2.024 0.833 1.00 76.69 228 ARG A O 1
ATOM 1834 N N . PRO A 1 229 ? 8.880 -1.511 -0.695 1.00 81.06 229 PRO A N 1
ATOM 1835 C CA . PRO A 1 229 ? 7.898 -0.987 0.245 1.00 81.06 229 PRO A CA 1
ATOM 1836 C C . PRO A 1 229 ? 7.059 -2.106 0.902 1.00 81.06 229 PRO A C 1
ATOM 1838 O O . PRO A 1 229 ? 5.874 -2.235 0.636 1.00 81.06 229 PRO A O 1
ATOM 1841 N N . ALA A 1 230 ? 7.654 -2.907 1.792 1.00 82.25 230 ALA A N 1
ATOM 1842 C CA . ALA A 1 230 ? 6.959 -4.041 2.431 1.00 82.25 230 ALA A CA 1
ATOM 1843 C C . ALA A 1 230 ? 5.808 -3.648 3.384 1.00 82.25 230 ALA A C 1
ATOM 1845 O O . ALA A 1 230 ? 4.985 -4.484 3.727 1.00 82.25 230 ALA A O 1
ATOM 1846 N N . THR A 1 231 ? 5.785 -2.402 3.862 1.00 89.31 231 THR A N 1
ATOM 1847 C CA . THR A 1 231 ? 4.927 -1.947 4.973 1.00 89.31 231 THR A CA 1
ATOM 1848 C C . THR A 1 231 ? 3.802 -1.003 4.539 1.00 89.31 231 THR A C 1
ATOM 1850 O O . THR A 1 231 ? 3.204 -0.335 5.377 1.00 89.31 231 THR A O 1
ATOM 1853 N N . VAL A 1 232 ? 3.516 -0.917 3.234 1.00 91.06 232 VAL A N 1
ATOM 1854 C CA . VAL A 1 232 ? 2.462 -0.047 2.665 1.00 91.06 232 VAL A CA 1
ATOM 1855 C C . VAL A 1 232 ? 1.111 -0.353 3.302 1.00 91.06 232 VAL A C 1
ATOM 1857 O O . VAL A 1 232 ? 0.491 0.556 3.852 1.00 91.06 232 VAL A O 1
ATOM 1860 N N . GLY A 1 233 ? 0.714 -1.629 3.293 1.00 92.56 233 GLY A N 1
ATOM 1861 C CA . GLY A 1 233 ? -0.533 -2.083 3.904 1.00 92.56 233 GLY A CA 1
ATOM 1862 C C . GLY A 1 233 ? -0.590 -1.821 5.405 1.00 92.56 233 GLY A C 1
ATOM 1863 O O . GLY A 1 233 ? -1.580 -1.293 5.883 1.00 92.56 233 GLY A O 1
ATOM 1864 N N . THR A 1 234 ? 0.508 -2.045 6.138 1.00 93.56 234 THR A N 1
ATOM 1865 C CA . THR A 1 234 ? 0.564 -1.791 7.590 1.00 93.56 234 THR A CA 1
ATOM 1866 C C . THR A 1 234 ? 0.242 -0.343 7.946 1.00 93.56 234 THR A C 1
ATOM 1868 O O . THR A 1 234 ? -0.494 -0.074 8.888 1.00 93.56 234 THR A O 1
ATOM 1871 N N . PHE A 1 235 ? 0.820 0.623 7.229 1.00 94.94 235 PHE A N 1
ATOM 1872 C CA . PHE A 1 235 ? 0.554 2.029 7.523 1.00 94.94 235 PHE A CA 1
ATOM 1873 C C . PHE A 1 235 ? -0.854 2.438 7.104 1.00 94.94 235 PHE A C 1
ATOM 1875 O O . PHE A 1 235 ? -1.485 3.206 7.825 1.00 94.94 235 PHE A O 1
ATOM 1882 N N . PHE A 1 236 ? -1.345 1.907 5.984 1.00 94.62 236 PHE A N 1
ATOM 1883 C CA . PHE A 1 236 ? -2.712 2.125 5.529 1.00 94.62 236 PHE A CA 1
ATOM 1884 C C . PHE A 1 236 ? -3.741 1.627 6.557 1.00 94.62 236 PHE A C 1
ATOM 1886 O O . PHE A 1 236 ? -4.555 2.417 7.040 1.00 94.62 236 PHE A O 1
ATOM 1893 N N . SER A 1 237 ? -3.629 0.369 6.986 1.00 94.88 237 SER A N 1
ATOM 1894 C CA . SER A 1 237 ? -4.528 -0.250 7.962 1.00 94.88 237 SER A CA 1
ATOM 1895 C C . SER A 1 237 ? -4.482 0.441 9.327 1.00 94.88 237 SER A C 1
ATOM 1897 O O . SER A 1 237 ? -5.523 0.647 9.948 1.00 94.88 237 SER A O 1
ATOM 1899 N N . LEU A 1 238 ? -3.298 0.866 9.794 1.00 95.62 238 LEU A N 1
ATOM 1900 C CA . LEU A 1 238 ? -3.156 1.643 11.035 1.00 95.62 238 LEU A CA 1
ATOM 1901 C C . LEU A 1 238 ? -3.838 3.015 10.938 1.00 95.62 238 LEU A C 1
ATOM 1903 O O . LEU A 1 238 ? -4.438 3.478 11.910 1.00 95.62 238 LEU A O 1
ATOM 1907 N N . GLY A 1 239 ? -3.758 3.662 9.774 1.00 95.00 239 GLY A N 1
ATOM 1908 C CA . GLY A 1 239 ? -4.461 4.912 9.504 1.00 95.00 239 GLY A CA 1
ATOM 1909 C C . GLY A 1 239 ? -5.974 4.727 9.568 1.00 95.00 239 GLY A C 1
ATOM 1910 O O . GLY A 1 239 ? -6.641 5.408 10.343 1.00 95.00 239 GLY A O 1
ATOM 1911 N N . HIS A 1 240 ? -6.498 3.753 8.822 1.00 94.75 240 HIS A N 1
ATOM 1912 C CA . HIS A 1 240 ? -7.926 3.423 8.800 1.00 94.75 240 HIS A CA 1
ATOM 1913 C C . HIS A 1 240 ? -8.436 3.085 10.205 1.00 94.75 240 HIS A C 1
ATOM 1915 O O . HIS A 1 240 ? -9.394 3.674 10.709 1.00 94.75 240 HIS A O 1
ATOM 1921 N N . SER A 1 241 ? -7.717 2.204 10.898 1.00 94.88 241 SER A N 1
ATOM 1922 C CA . SER A 1 241 ? -8.067 1.750 12.243 1.00 94.88 241 SER A CA 1
ATOM 1923 C C . SER A 1 241 ? -8.040 2.863 13.292 1.00 94.88 241 SER A C 1
ATOM 1925 O O . SER A 1 241 ? -8.703 2.753 14.320 1.00 94.88 241 SER A O 1
ATOM 1927 N N . THR A 1 242 ? -7.327 3.966 13.040 1.00 94.94 242 THR A N 1
ATOM 1928 C CA . THR A 1 242 ? -7.361 5.135 13.928 1.00 94.94 242 THR A CA 1
ATOM 1929 C C . THR A 1 242 ? -8.768 5.726 13.992 1.00 94.94 242 THR A C 1
ATOM 1931 O O . THR A 1 242 ? -9.242 6.026 15.087 1.00 94.94 242 THR A O 1
ATOM 1934 N N . ILE A 1 243 ? -9.475 5.822 12.858 1.00 92.12 243 ILE A N 1
ATOM 1935 C CA . ILE A 1 243 ? -10.871 6.280 12.854 1.00 92.12 243 ILE A CA 1
ATOM 1936 C C . ILE A 1 243 ? -11.784 5.259 13.532 1.00 92.12 243 ILE A C 1
ATOM 1938 O O . ILE A 1 243 ? -12.654 5.654 14.307 1.00 92.12 243 ILE A O 1
ATOM 1942 N N . VAL A 1 244 ? -11.557 3.960 13.329 1.00 92.38 244 VAL A N 1
ATOM 1943 C CA . VAL A 1 244 ? -12.343 2.901 13.987 1.00 92.38 244 VAL A CA 1
ATOM 1944 C C . VAL A 1 244 ? -12.222 2.977 15.511 1.00 92.38 244 VAL A C 1
ATOM 1946 O O . VAL A 1 244 ? -13.234 2.989 16.212 1.00 92.38 244 VAL A O 1
ATOM 1949 N N . ILE A 1 245 ? -10.999 3.113 16.036 1.00 92.38 245 ILE A N 1
ATOM 1950 C CA . ILE A 1 245 ? -10.744 3.268 17.476 1.00 92.38 245 ILE A CA 1
ATOM 1951 C C . ILE A 1 245 ? -11.398 4.547 18.010 1.00 92.38 245 ILE A C 1
ATOM 1953 O O . ILE A 1 245 ? -12.093 4.496 19.024 1.00 92.38 245 ILE A O 1
ATOM 1957 N N . VAL A 1 246 ? -11.207 5.685 17.332 1.00 90.38 246 VAL A N 1
ATOM 1958 C CA . VAL A 1 246 ? -11.808 6.966 17.739 1.00 90.38 246 VAL A CA 1
ATOM 1959 C C . VAL A 1 246 ? -13.331 6.867 17.763 1.00 90.38 246 VAL A C 1
ATOM 1961 O O . VAL A 1 246 ? -13.948 7.281 18.741 1.00 90.38 246 VAL A O 1
ATOM 1964 N N . THR A 1 247 ? -13.933 6.259 16.741 1.00 86.12 247 THR A N 1
ATOM 1965 C CA . THR A 1 247 ? -15.385 6.053 16.660 1.00 86.12 247 THR A CA 1
ATOM 1966 C C . THR A 1 247 ? -15.874 5.193 17.816 1.00 86.12 247 THR A C 1
ATOM 1968 O O . THR A 1 247 ? -16.820 5.581 18.493 1.00 86.12 247 THR A O 1
ATOM 1971 N N . CYS A 1 248 ? -15.190 4.087 18.124 1.00 86.88 248 CYS A N 1
ATOM 1972 C CA . CYS A 1 248 ? -15.533 3.241 19.268 1.00 86.88 248 CYS A CA 1
ATOM 1973 C C . CYS A 1 248 ? -15.470 4.009 20.596 1.00 86.88 248 CYS A C 1
ATOM 1975 O O . CYS A 1 248 ? -16.375 3.874 21.415 1.00 86.88 248 CYS A O 1
ATOM 1977 N N . ILE A 1 249 ? -14.441 4.840 20.806 1.00 86.38 249 ILE A N 1
ATOM 1978 C CA . ILE A 1 249 ? -14.310 5.669 22.016 1.00 86.38 249 ILE A CA 1
ATOM 1979 C C . ILE A 1 249 ? -15.451 6.682 22.106 1.00 86.38 249 ILE A C 1
ATOM 1981 O O . ILE A 1 249 ? -16.086 6.791 23.154 1.00 86.38 249 ILE A O 1
ATOM 1985 N N . VAL A 1 250 ? -15.724 7.409 21.019 1.00 82.81 250 VAL A N 1
ATOM 1986 C CA . VAL A 1 250 ? -16.797 8.412 20.966 1.00 82.81 250 VAL A CA 1
ATOM 1987 C C . VAL A 1 250 ? -18.143 7.749 21.242 1.00 82.81 250 VAL A C 1
ATOM 1989 O O . VAL A 1 250 ? -18.870 8.175 22.134 1.00 82.81 250 VAL A O 1
ATOM 1992 N N . VAL A 1 251 ? -18.458 6.662 20.544 1.00 77.81 251 VAL A N 1
ATOM 1993 C CA . VAL A 1 251 ? -19.722 5.933 20.692 1.00 77.81 251 VAL A CA 1
ATOM 1994 C C . VAL A 1 251 ? -19.880 5.373 22.111 1.00 77.81 251 VAL A C 1
ATOM 1996 O O . VAL A 1 251 ? -20.950 5.516 22.705 1.00 77.81 251 VAL A O 1
ATOM 1999 N N . ALA A 1 252 ? -18.813 4.835 22.707 1.00 78.00 252 ALA A N 1
ATOM 2000 C CA . ALA A 1 252 ? -18.827 4.347 24.086 1.00 78.00 252 ALA A CA 1
ATOM 2001 C C . ALA A 1 252 ? -19.019 5.466 25.122 1.00 78.00 252 ALA A C 1
ATOM 2003 O O . ALA A 1 252 ? -19.772 5.296 26.080 1.00 78.00 252 ALA A O 1
ATOM 2004 N N . ALA A 1 253 ? -18.364 6.615 24.928 1.00 77.31 253 ALA A N 1
ATOM 2005 C CA . ALA A 1 253 ? -18.439 7.756 25.842 1.00 77.31 253 ALA A CA 1
ATOM 2006 C C . ALA A 1 253 ? -19.804 8.459 25.819 1.00 77.31 253 ALA A C 1
ATOM 2008 O O . ALA A 1 253 ? -20.176 9.119 26.786 1.00 77.31 253 ALA A O 1
ATOM 2009 N N . THR A 1 254 ? -20.552 8.318 24.724 1.00 72.00 254 THR A N 1
ATOM 2010 C CA . THR A 1 254 ? -21.754 9.122 24.464 1.00 72.00 254 THR A CA 1
ATOM 2011 C C . THR A 1 254 ? -23.070 8.382 24.769 1.00 72.00 254 THR A C 1
ATOM 2013 O O . THR A 1 254 ? -24.143 8.888 24.451 1.00 72.00 254 THR A O 1
ATOM 2016 N N . SER A 1 255 ? -22.994 7.178 25.357 1.00 59.31 255 SER A N 1
ATOM 2017 C CA . SER A 1 255 ? -24.107 6.333 25.842 1.00 59.31 255 SER A CA 1
ATOM 2018 C C . SER A 1 255 ? -25.525 6.770 25.414 1.00 59.31 255 SER A C 1
ATOM 2020 O O . SER A 1 255 ? -26.233 7.471 26.125 1.00 59.31 255 SER A O 1
ATOM 2022 N N . GLY A 1 256 ? -25.971 6.351 24.226 1.00 55.19 256 GLY A N 1
ATOM 2023 C CA . GLY A 1 256 ? -27.369 6.454 23.770 1.00 55.19 256 GLY A CA 1
ATOM 2024 C C . GLY A 1 256 ? -27.950 7.858 23.513 1.00 55.19 256 GLY A C 1
ATOM 2025 O O . GLY A 1 256 ? -28.871 7.966 22.708 1.00 55.19 256 GLY A O 1
ATOM 2026 N N . ALA A 1 257 ? -27.419 8.929 24.109 1.00 54.78 257 ALA A N 1
ATOM 2027 C CA . ALA A 1 257 ? -28.030 10.263 24.111 1.00 54.78 257 ALA A CA 1
ATOM 2028 C C . ALA A 1 257 ? -27.806 11.083 22.823 1.00 54.78 257 ALA A C 1
ATOM 2030 O O . ALA A 1 257 ? -28.349 12.177 22.689 1.00 54.78 257 ALA A O 1
ATOM 2031 N N . LEU A 1 258 ? -27.015 10.575 21.870 1.00 57.09 258 LEU A N 1
ATOM 2032 C CA . LEU A 1 258 ? -26.620 11.287 20.643 1.00 57.09 258 LEU A CA 1
ATOM 2033 C C . LEU A 1 258 ? -26.779 10.454 19.358 1.00 57.09 258 LEU A C 1
ATOM 2035 O O . LEU A 1 258 ? -26.202 10.824 18.337 1.00 57.09 258 LEU A O 1
ATOM 2039 N N . ARG A 1 259 ? -27.586 9.378 19.375 1.00 58.00 259 ARG A N 1
ATOM 2040 C CA . ARG A 1 259 ? -27.871 8.557 18.175 1.00 58.00 259 ARG A CA 1
ATOM 2041 C C . ARG A 1 259 ? -28.279 9.413 16.966 1.00 58.00 259 ARG A C 1
ATOM 2043 O O . ARG A 1 259 ? -27.638 9.323 15.929 1.00 58.00 259 ARG A O 1
ATOM 2050 N N . ASP A 1 260 ? -29.204 10.355 17.147 1.00 65.06 260 ASP A N 1
ATOM 2051 C CA . ASP A 1 260 ? -29.710 11.189 16.042 1.00 65.06 260 ASP A CA 1
ATOM 2052 C C . ASP A 1 260 ? -28.657 12.149 15.448 1.00 65.06 260 ASP A C 1
ATOM 2054 O O . ASP A 1 260 ? -28.731 12.538 14.283 1.00 65.06 260 ASP A O 1
ATOM 2058 N N . ARG A 1 261 ? -27.657 12.569 16.238 1.00 68.06 261 ARG A N 1
ATOM 2059 C CA . ARG A 1 261 ? -26.532 13.383 15.733 1.00 68.06 261 ARG A CA 1
ATOM 2060 C C . ARG A 1 261 ? -25.450 12.522 15.089 1.00 68.06 261 ARG A C 1
ATOM 2062 O O . ARG A 1 261 ? -24.711 13.026 14.243 1.00 68.06 261 ARG A O 1
ATOM 2069 N N . PHE A 1 262 ? -25.355 11.260 15.495 1.00 69.19 262 PHE A N 1
ATOM 2070 C CA . PHE A 1 262 ? -24.410 10.302 14.946 1.00 69.19 262 PHE A CA 1
ATOM 2071 C C . PHE A 1 262 ? -24.788 9.920 13.512 1.00 69.19 262 PHE A C 1
ATOM 2073 O O . PHE A 1 262 ? -23.917 9.963 12.651 1.00 69.19 262 PHE A O 1
ATOM 2080 N N . ASP A 1 263 ? -26.076 9.713 13.217 1.00 70.19 263 ASP A N 1
ATOM 2081 C CA . ASP A 1 263 ? -26.552 9.387 11.860 1.00 70.19 263 ASP A CA 1
ATOM 2082 C C . ASP A 1 263 ? -26.181 10.477 10.833 1.00 70.19 263 ASP A C 1
ATOM 2084 O O . ASP A 1 263 ? -25.716 10.197 9.724 1.00 70.19 263 ASP A O 1
ATOM 2088 N N . GLY A 1 264 ? -26.312 11.753 11.218 1.00 75.62 264 GLY A N 1
ATOM 2089 C CA . GLY A 1 264 ? -25.893 12.881 10.380 1.00 75.62 264 GLY A CA 1
ATOM 2090 C C . GLY A 1 264 ? -24.376 12.937 10.162 1.00 75.62 264 GLY A C 1
ATOM 2091 O O . GLY A 1 264 ? -23.920 13.245 9.059 1.00 75.62 264 GLY A O 1
ATOM 2092 N N . PHE A 1 265 ? -23.590 12.616 11.193 1.00 77.69 265 PHE A N 1
ATOM 2093 C CA . PHE A 1 265 ? -22.129 12.581 11.106 1.00 77.69 265 PHE A CA 1
ATOM 2094 C C . PHE A 1 265 ? -21.632 11.393 10.274 1.00 77.69 265 PHE A C 1
ATOM 2096 O O . PHE A 1 265 ? -20.740 11.575 9.447 1.00 77.69 265 PHE A O 1
ATOM 2103 N N . GLN A 1 266 ? -22.261 10.221 10.415 1.00 77.38 266 GLN A N 1
ATOM 2104 C CA . GLN A 1 266 ? -21.999 9.033 9.603 1.00 77.38 266 GLN A CA 1
ATOM 2105 C C . GLN A 1 266 ? -22.250 9.326 8.123 1.00 77.38 266 GLN A C 1
ATOM 2107 O O . GLN A 1 266 ? -21.374 9.075 7.301 1.00 77.38 266 GLN A O 1
ATOM 2112 N N . ARG A 1 267 ? -23.380 9.959 7.767 1.00 81.81 267 ARG A N 1
ATOM 2113 C CA . ARG A 1 267 ? -23.662 10.312 6.364 1.00 81.81 267 ARG A CA 1
ATOM 2114 C C . ARG A 1 267 ? -22.605 11.246 5.772 1.00 81.81 267 ARG A C 1
ATOM 2116 O O . ARG A 1 267 ? -22.140 11.021 4.656 1.00 81.81 267 ARG A O 1
ATOM 2123 N N . VAL A 1 268 ? -22.221 12.297 6.501 1.00 84.06 268 VAL A N 1
ATOM 2124 C CA . VAL A 1 268 ? -21.188 13.243 6.043 1.00 84.06 268 VAL A CA 1
ATOM 2125 C C . VAL A 1 268 ? -19.833 12.548 5.924 1.00 84.06 268 VAL A C 1
ATOM 2127 O O . VAL A 1 268 ? -19.153 12.719 4.913 1.00 84.06 268 VAL A O 1
ATOM 2130 N N . GLY A 1 269 ? -19.460 11.742 6.918 1.00 84.00 269 GLY A N 1
ATOM 2131 C CA . GLY A 1 269 ? -18.230 10.962 6.905 1.00 84.00 269 GLY A CA 1
ATOM 2132 C C . GLY A 1 269 ? -18.173 9.997 5.723 1.00 84.00 269 GLY A C 1
ATOM 2133 O O . GLY A 1 269 ? -17.200 10.036 4.979 1.00 84.00 269 GLY A O 1
ATOM 2134 N N . ASN A 1 270 ? -19.249 9.254 5.451 1.00 84.56 270 ASN A N 1
ATOM 2135 C CA . ASN A 1 270 ? -19.344 8.349 4.303 1.00 84.56 270 ASN A CA 1
ATOM 2136 C C . ASN A 1 270 ? -19.182 9.087 2.972 1.00 84.56 270 ASN A C 1
ATOM 2138 O O . ASN A 1 270 ? -18.418 8.643 2.117 1.00 84.56 270 ASN A O 1
ATOM 2142 N N . ILE A 1 271 ? -19.834 10.240 2.790 1.00 86.56 271 ILE A N 1
ATOM 2143 C CA . ILE A 1 271 ? -19.694 11.051 1.568 1.00 86.56 271 ILE A CA 1
ATOM 2144 C C . ILE A 1 271 ? -18.250 11.548 1.408 1.00 86.56 271 ILE A C 1
ATOM 2146 O O . ILE A 1 271 ? -17.674 11.464 0.321 1.00 86.56 271 ILE A O 1
ATOM 2150 N N . VAL A 1 272 ? -17.635 12.058 2.478 1.00 87.00 272 VAL A N 1
ATOM 2151 C CA . VAL A 1 272 ? -16.249 12.553 2.440 1.00 87.00 272 VAL A CA 1
ATOM 2152 C C . VAL A 1 272 ? -15.262 11.403 2.206 1.00 87.00 272 VAL A C 1
ATOM 2154 O O . VAL A 1 272 ? -14.408 11.506 1.329 1.00 87.00 272 VAL A O 1
ATOM 2157 N N . GLY A 1 273 ? -15.402 10.294 2.928 1.00 85.06 273 GLY A N 1
ATOM 2158 C CA . GLY A 1 273 ? -14.553 9.109 2.807 1.00 85.06 273 GLY A CA 1
ATOM 2159 C C . GLY A 1 273 ? -14.622 8.499 1.409 1.00 85.06 273 GLY A C 1
ATOM 2160 O O . GLY A 1 273 ? -13.589 8.353 0.754 1.00 85.06 273 GLY A O 1
ATOM 2161 N N . THR A 1 274 ? -15.827 8.228 0.898 1.00 84.88 274 THR A N 1
ATOM 2162 C CA . THR A 1 274 ? -16.016 7.656 -0.449 1.00 84.88 274 THR A CA 1
ATOM 2163 C C . THR A 1 274 ? -15.565 8.610 -1.555 1.00 84.88 274 THR A C 1
ATOM 2165 O O . THR A 1 274 ? -14.904 8.173 -2.495 1.00 84.88 274 THR A O 1
ATOM 2168 N N . SER A 1 275 ? -15.831 9.918 -1.443 1.00 87.56 275 SER A N 1
ATOM 2169 C CA . SER A 1 275 ? -15.401 10.893 -2.457 1.00 87.56 275 SER A CA 1
ATOM 2170 C C . SER A 1 275 ? -13.883 11.045 -2.536 1.00 87.56 275 SER A C 1
ATOM 2172 O O . SER A 1 275 ? -13.328 11.053 -3.640 1.00 87.56 275 SER A O 1
ATOM 2174 N N . VAL A 1 276 ? -13.191 11.127 -1.394 1.00 84.88 276 VAL A N 1
ATOM 2175 C CA . VAL A 1 276 ? -11.727 11.235 -1.395 1.00 84.88 276 VAL A CA 1
ATOM 2176 C C . VAL A 1 276 ? -11.083 9.919 -1.828 1.00 84.88 276 VAL A C 1
ATOM 2178 O O . VAL A 1 276 ? -10.121 9.953 -2.599 1.00 84.88 276 VAL A O 1
ATOM 2181 N N . SER A 1 277 ? -11.632 8.774 -1.414 1.00 84.31 277 SER A N 1
ATOM 2182 C CA . SER A 1 277 ? -11.153 7.452 -1.840 1.00 84.31 277 SER A CA 1
ATOM 2183 C C . SER A 1 277 ? -11.302 7.260 -3.350 1.00 84.31 277 SER A C 1
ATOM 2185 O O . SER A 1 277 ? -10.315 6.948 -4.023 1.00 84.31 277 SER A O 1
ATOM 2187 N N . ALA A 1 278 ? -12.473 7.590 -3.908 1.00 88.31 278 ALA A N 1
ATOM 2188 C CA . ALA A 1 278 ? -12.735 7.521 -5.345 1.00 88.31 278 ALA A CA 1
ATOM 2189 C C . ALA A 1 278 ? -11.783 8.426 -6.134 1.00 88.31 278 ALA A C 1
ATOM 2191 O O . ALA A 1 278 ? -11.147 7.987 -7.096 1.00 88.31 278 ALA A O 1
ATOM 2192 N N . ALA A 1 279 ? -11.627 9.682 -5.703 1.00 86.88 279 ALA A N 1
ATOM 2193 C CA . ALA A 1 279 ? -10.700 10.614 -6.334 1.00 86.88 279 ALA A CA 1
ATOM 2194 C C . ALA A 1 279 ? -9.264 10.072 -6.307 1.00 86.88 279 ALA A C 1
ATOM 2196 O O . ALA A 1 279 ? -8.561 10.103 -7.318 1.00 86.88 279 ALA A O 1
ATOM 2197 N N . PHE A 1 280 ? -8.827 9.534 -5.170 1.00 83.44 280 PHE A N 1
ATOM 2198 C CA . PHE A 1 280 ? -7.480 9.014 -5.011 1.00 83.44 280 PHE A CA 1
ATOM 2199 C C . PHE A 1 280 ? -7.214 7.776 -5.881 1.00 83.44 280 PHE A C 1
ATOM 2201 O O . PHE A 1 280 ? -6.201 7.746 -6.589 1.00 83.44 280 PHE A O 1
ATOM 2208 N N . LEU A 1 281 ? -8.128 6.797 -5.897 1.00 86.50 281 LEU A N 1
ATOM 2209 C CA . LEU A 1 281 ? -8.024 5.610 -6.753 1.00 86.50 281 LEU A CA 1
ATOM 2210 C C . LEU A 1 281 ? -8.004 5.986 -8.234 1.00 86.50 281 LEU A C 1
ATOM 2212 O O . LEU A 1 281 ? -7.137 5.511 -8.965 1.00 86.50 281 LEU A O 1
ATOM 2216 N N . ILE A 1 282 ? -8.884 6.891 -8.675 1.00 87.56 282 ILE A N 1
ATOM 2217 C CA . ILE A 1 282 ? -8.906 7.364 -10.066 1.00 87.56 282 ILE A CA 1
ATOM 2218 C C . ILE A 1 282 ? -7.567 8.009 -10.428 1.00 87.56 282 ILE A C 1
ATOM 2220 O O . ILE A 1 282 ? -6.985 7.693 -11.470 1.00 87.56 282 ILE A O 1
ATOM 2224 N N . ILE A 1 283 ? -7.030 8.882 -9.573 1.00 84.00 283 ILE A N 1
ATOM 2225 C CA . ILE A 1 283 ? -5.774 9.559 -9.892 1.00 84.00 283 ILE A CA 1
ATOM 2226 C C . ILE A 1 283 ? -4.596 8.577 -9.915 1.00 84.00 283 ILE A C 1
ATOM 2228 O O . ILE A 1 283 ? -3.765 8.631 -10.831 1.00 84.00 283 ILE A O 1
ATOM 2232 N N . LEU A 1 284 ? -4.506 7.669 -8.940 1.00 80.94 284 LEU A N 1
ATOM 2233 C CA . LEU A 1 284 ? -3.474 6.638 -8.950 1.00 80.94 284 LEU A CA 1
ATOM 2234 C C . LEU A 1 284 ? -3.625 5.692 -10.148 1.00 80.94 284 LEU A C 1
ATOM 2236 O O . LEU A 1 284 ? -2.607 5.250 -10.689 1.00 80.94 284 LEU A O 1
ATOM 2240 N N . CYS A 1 285 ? -4.856 5.410 -10.578 1.00 87.00 285 CYS A N 1
ATOM 2241 C CA . CYS A 1 285 ? -5.154 4.569 -11.731 1.00 87.00 285 CYS A CA 1
ATOM 2242 C C . CYS A 1 285 ? -4.621 5.219 -13.008 1.00 87.00 285 CYS A C 1
ATOM 2244 O O . CYS A 1 285 ? -3.845 4.597 -13.733 1.00 87.00 285 CYS A O 1
ATOM 2246 N N . ILE A 1 286 ? -4.916 6.504 -13.234 1.00 85.88 286 ILE A N 1
ATOM 2247 C CA . ILE A 1 286 ? -4.377 7.255 -14.380 1.00 85.88 286 ILE A CA 1
ATOM 2248 C C . ILE A 1 286 ? -2.842 7.299 -14.313 1.00 85.88 286 ILE A C 1
ATOM 2250 O O . ILE A 1 286 ? -2.159 7.055 -15.312 1.00 85.88 286 ILE A O 1
ATOM 2254 N N . GLY A 1 287 ? -2.282 7.557 -13.128 1.00 77.94 287 GLY A N 1
ATOM 2255 C CA . GLY A 1 287 ? -0.837 7.583 -12.908 1.00 77.94 287 GLY A CA 1
ATOM 2256 C C . GLY A 1 287 ? -0.148 6.259 -13.256 1.00 77.94 287 GLY A C 1
ATOM 2257 O O . GLY A 1 287 ? 0.870 6.249 -13.951 1.00 77.94 287 GLY A O 1
ATOM 2258 N N . ASN A 1 288 ? -0.716 5.134 -12.823 1.00 82.38 288 ASN A N 1
ATOM 2259 C CA . ASN A 1 288 ? -0.207 3.800 -13.143 1.00 82.38 288 ASN A CA 1
ATOM 2260 C C . ASN A 1 288 ? -0.499 3.390 -14.593 1.00 82.38 288 ASN A C 1
ATOM 2262 O O . ASN A 1 288 ? 0.313 2.687 -15.190 1.00 82.38 288 ASN A O 1
ATOM 2266 N N . GLY A 1 289 ? -1.581 3.883 -15.200 1.00 84.88 289 GLY A N 1
ATOM 2267 C CA . GLY A 1 289 ? -1.848 3.749 -16.633 1.00 84.88 289 GLY A CA 1
ATOM 2268 C C . GLY A 1 289 ? -0.771 4.427 -17.485 1.00 84.88 289 GLY A C 1
ATOM 2269 O O . GLY A 1 289 ? -0.330 3.881 -18.496 1.00 84.88 289 GLY A O 1
ATOM 2270 N N . TRP A 1 290 ? -0.248 5.572 -17.038 1.00 82.19 290 TRP A N 1
ATOM 2271 C CA . TRP A 1 290 ? 0.897 6.206 -17.692 1.00 82.19 290 TRP A CA 1
ATOM 2272 C C . TRP A 1 290 ? 2.199 5.404 -17.527 1.00 82.19 290 TRP A C 1
ATOM 2274 O O . TRP A 1 290 ? 2.968 5.272 -18.485 1.00 82.19 290 TRP A O 1
ATOM 2284 N N . VAL A 1 291 ? 2.436 4.814 -16.348 1.00 74.88 291 VAL A N 1
ATOM 2285 C CA . VAL A 1 291 ? 3.562 3.883 -16.130 1.00 74.88 291 VAL A CA 1
ATOM 2286 C C . VAL A 1 291 ? 3.450 2.677 -17.067 1.00 74.88 291 VAL A C 1
ATOM 2288 O O . VAL A 1 291 ? 4.428 2.330 -17.730 1.00 74.88 291 VAL A O 1
ATOM 2291 N N . LEU A 1 292 ? 2.256 2.091 -17.191 1.00 82.94 292 LEU A N 1
ATOM 2292 C CA . LEU A 1 292 ? 1.970 0.995 -18.117 1.00 82.94 292 LEU A CA 1
ATOM 2293 C C . LEU A 1 292 ? 2.287 1.377 -19.565 1.00 82.94 292 LEU A C 1
ATOM 2295 O O . LEU A 1 292 ? 2.976 0.633 -20.260 1.00 82.94 292 LEU A O 1
ATOM 2299 N N . TYR A 1 293 ? 1.839 2.554 -20.007 1.00 83.75 293 TYR A N 1
ATOM 2300 C CA . TYR A 1 293 ? 2.120 3.061 -21.349 1.00 83.75 293 TYR A CA 1
ATOM 2301 C C . TYR A 1 293 ? 3.628 3.148 -21.624 1.00 83.75 293 TYR A C 1
ATOM 2303 O O . TYR A 1 293 ? 4.101 2.642 -22.645 1.00 83.75 293 TYR A O 1
ATOM 2311 N N . LYS A 1 294 ? 4.403 3.716 -20.690 1.00 78.12 294 LYS A N 1
ATOM 2312 C CA . LYS A 1 294 ? 5.868 3.792 -20.811 1.00 78.12 294 LYS A CA 1
ATOM 2313 C C . LYS A 1 294 ? 6.533 2.414 -20.827 1.00 78.12 294 LYS A C 1
ATOM 2315 O O . LYS A 1 294 ? 7.455 2.202 -21.612 1.00 78.12 294 LYS A O 1
ATOM 2320 N N . LEU A 1 295 ? 6.064 1.469 -20.009 1.00 74.94 295 LEU A N 1
ATOM 2321 C CA . LEU A 1 295 ? 6.573 0.093 -20.012 1.00 74.94 295 LEU A CA 1
ATOM 2322 C C . LEU A 1 295 ? 6.334 -0.588 -21.365 1.00 74.94 295 LEU A C 1
ATOM 2324 O O . LEU A 1 295 ? 7.249 -1.207 -21.908 1.00 74.94 295 LEU A O 1
ATOM 2328 N N . VAL A 1 296 ? 5.142 -0.421 -21.945 1.00 83.81 296 VAL A N 1
ATOM 2329 C CA . VAL A 1 296 ? 4.806 -0.955 -23.273 1.00 83.81 296 VAL A CA 1
ATOM 2330 C C . VAL A 1 296 ? 5.670 -0.319 -24.363 1.00 83.81 296 VAL A C 1
ATOM 2332 O O . VAL A 1 296 ? 6.163 -1.033 -25.235 1.00 83.81 296 VAL A O 1
ATOM 2335 N N . GLN A 1 297 ? 5.893 0.998 -24.321 1.00 83.38 297 GLN A N 1
ATOM 2336 C CA . GLN A 1 297 ? 6.796 1.669 -25.262 1.00 83.38 297 GLN A CA 1
ATOM 2337 C C . GLN A 1 297 ? 8.232 1.149 -25.152 1.00 83.38 297 GLN A C 1
ATOM 2339 O O . GLN A 1 297 ? 8.850 0.855 -26.172 1.00 83.38 297 GLN A O 1
ATOM 2344 N N . ARG A 1 298 ? 8.745 0.966 -23.931 1.00 75.06 298 ARG A N 1
ATOM 2345 C CA . ARG A 1 298 ? 10.091 0.423 -23.706 1.00 75.06 298 ARG A CA 1
ATOM 2346 C C . ARG A 1 298 ? 10.211 -1.013 -24.199 1.00 75.06 298 ARG A C 1
ATOM 2348 O O . ARG A 1 298 ? 11.201 -1.345 -24.837 1.00 75.06 298 ARG A O 1
ATOM 2355 N N . LEU A 1 299 ? 9.204 -1.851 -23.953 1.00 81.44 299 LEU A N 1
ATOM 2356 C CA . LEU A 1 299 ? 9.184 -3.208 -24.490 1.00 81.44 299 LEU A CA 1
ATOM 2357 C C . LEU A 1 299 ? 9.225 -3.191 -26.023 1.00 81.44 299 LEU A C 1
ATOM 2359 O O . LEU A 1 299 ? 10.001 -3.936 -26.610 1.00 81.44 299 LEU A O 1
ATOM 2363 N N . LYS A 1 300 ? 8.448 -2.313 -26.671 1.00 84.12 300 LYS A N 1
ATOM 2364 C CA . LYS A 1 300 ? 8.497 -2.140 -28.131 1.00 84.12 300 LYS A CA 1
ATOM 2365 C C . LYS A 1 300 ? 9.884 -1.699 -28.609 1.00 84.12 300 LYS A C 1
ATOM 2367 O O . LYS A 1 300 ? 10.381 -2.291 -29.558 1.00 84.12 300 LYS A O 1
ATOM 2372 N N . ALA A 1 301 ? 10.513 -0.738 -27.934 1.00 82.00 301 ALA A N 1
ATOM 2373 C CA . ALA A 1 301 ? 11.852 -0.256 -28.275 1.00 82.00 301 ALA A CA 1
ATOM 2374 C C . ALA A 1 301 ? 12.927 -1.346 -28.114 1.00 82.00 301 ALA A C 1
ATOM 2376 O O . ALA A 1 301 ? 13.726 -1.550 -29.015 1.00 82.00 301 ALA A O 1
ATOM 2377 N N . VAL A 1 302 ? 12.904 -2.112 -27.016 1.00 79.62 302 VAL A N 1
ATOM 2378 C CA . VAL A 1 302 ? 13.840 -3.233 -26.790 1.00 79.62 302 VAL A CA 1
ATOM 2379 C C . VAL A 1 302 ? 13.641 -4.343 -27.825 1.00 79.62 302 VAL A C 1
ATOM 2381 O O . VAL A 1 302 ? 14.607 -4.944 -28.289 1.00 79.62 302 VAL A O 1
ATOM 2384 N N . LEU A 1 303 ? 12.391 -4.621 -28.208 1.00 81.00 303 LEU A N 1
ATOM 2385 C CA . LEU A 1 303 ? 12.089 -5.580 -29.272 1.00 81.00 303 LEU A CA 1
ATOM 2386 C C . LEU A 1 303 ? 12.536 -5.078 -30.656 1.00 81.00 303 LEU A C 1
ATOM 2388 O O . LEU A 1 303 ? 12.870 -5.901 -31.505 1.00 81.00 303 LEU A O 1
ATOM 2392 N N . GLN A 1 304 ? 12.539 -3.762 -30.888 1.00 80.19 304 GLN A N 1
ATOM 2393 C CA . GLN A 1 304 ? 13.051 -3.141 -32.114 1.00 80.19 304 GLN A CA 1
ATOM 2394 C C . GLN A 1 304 ? 14.585 -3.158 -32.158 1.00 80.19 304 GLN A C 1
ATOM 2396 O O . GLN A 1 304 ? 15.138 -3.667 -33.122 1.00 80.19 304 GLN A O 1
ATOM 2401 N N . ASP A 1 305 ? 15.265 -2.741 -31.089 1.00 76.31 305 ASP A N 1
ATOM 2402 C CA . ASP A 1 305 ? 16.735 -2.741 -31.004 1.00 76.31 305 ASP A CA 1
ATOM 2403 C C . ASP A 1 305 ? 17.321 -4.154 -31.165 1.00 76.31 305 ASP A C 1
ATOM 2405 O O . ASP A 1 305 ? 18.228 -4.379 -31.963 1.00 76.31 305 ASP A O 1
ATOM 2409 N N . ARG A 1 306 ? 16.729 -5.164 -30.508 1.00 69.69 306 ARG A N 1
ATOM 2410 C CA . ARG A 1 306 ? 17.132 -6.569 -30.717 1.00 69.69 306 ARG A CA 1
ATOM 2411 C C . ARG A 1 306 ? 16.872 -7.061 -32.142 1.00 69.69 306 ARG A C 1
ATOM 2413 O O . ARG A 1 306 ? 17.585 -7.941 -32.617 1.00 69.69 306 ARG A O 1
ATOM 2420 N N . ARG A 1 307 ? 15.852 -6.532 -32.820 1.00 65.62 307 ARG A N 1
ATOM 2421 C CA . ARG A 1 307 ? 15.535 -6.880 -34.210 1.00 65.62 307 ARG A CA 1
ATOM 2422 C C . ARG A 1 307 ? 16.532 -6.256 -35.186 1.00 65.62 307 ARG A C 1
ATOM 2424 O O . ARG A 1 307 ? 16.889 -6.925 -36.151 1.00 65.62 307 ARG A O 1
ATOM 2431 N N . ASP A 1 308 ? 16.983 -5.037 -34.920 1.00 65.81 308 ASP A N 1
ATOM 2432 C CA . ASP A 1 308 ? 17.962 -4.342 -35.756 1.00 65.81 308 ASP A CA 1
ATOM 2433 C C . ASP A 1 308 ? 19.371 -4.935 -35.552 1.00 65.81 308 ASP A C 1
ATOM 2435 O O . ASP A 1 308 ? 20.090 -5.167 -36.523 1.00 65.81 308 ASP A O 1
ATOM 2439 N N . ARG A 1 309 ? 19.721 -5.338 -34.319 1.00 62.22 309 ARG A N 1
ATOM 2440 C CA . ARG A 1 309 ? 20.963 -6.084 -34.026 1.00 62.22 309 ARG A CA 1
ATOM 2441 C C . ARG A 1 309 ? 20.979 -7.508 -34.584 1.00 62.22 309 ARG A C 1
ATOM 2443 O O . ARG A 1 309 ? 22.037 -7.998 -34.949 1.00 62.22 309 ARG A O 1
ATOM 2450 N N . ALA A 1 310 ? 19.830 -8.173 -34.719 1.00 56.19 310 ALA A N 1
ATOM 2451 C CA . ALA A 1 310 ? 19.759 -9.502 -35.336 1.00 56.19 310 ALA A CA 1
ATOM 2452 C C . ALA A 1 310 ? 20.058 -9.505 -36.855 1.00 56.19 310 ALA A C 1
ATOM 2454 O O . ALA A 1 310 ? 20.176 -10.580 -37.438 1.00 56.19 310 ALA A O 1
ATOM 2455 N N . GLN A 1 311 ? 20.173 -8.333 -37.498 1.00 48.91 311 GLN A N 1
ATOM 2456 C CA . GLN A 1 311 ? 20.578 -8.191 -38.905 1.00 48.91 311 GLN A CA 1
ATOM 2457 C C . GLN A 1 311 ? 22.057 -7.815 -39.102 1.00 48.91 311 GLN A C 1
ATOM 2459 O O . GLN A 1 311 ? 22.513 -7.820 -40.243 1.00 48.91 311 GLN A O 1
ATOM 2464 N N . SER A 1 312 ? 22.815 -7.532 -38.038 1.00 38.75 312 SER A N 1
ATOM 2465 C CA . SER A 1 312 ? 24.243 -7.203 -38.114 1.00 38.75 312 SER A CA 1
ATOM 2466 C C . SER A 1 312 ? 25.014 -8.181 -37.227 1.00 38.75 312 SER A C 1
ATOM 2468 O O . SER A 1 312 ? 24.885 -8.149 -36.007 1.00 38.75 312 SER A O 1
ATOM 2470 N N . GLU A 1 313 ? 25.756 -9.113 -37.829 1.00 36.56 313 GLU A N 1
ATOM 2471 C CA . GLU A 1 313 ? 26.515 -10.118 -37.079 1.00 36.56 313 GLU A CA 1
ATOM 2472 C C . GLU A 1 313 ? 27.589 -9.473 -36.189 1.00 36.56 313 GLU A C 1
ATOM 2474 O O . GLU A 1 313 ? 28.402 -8.676 -36.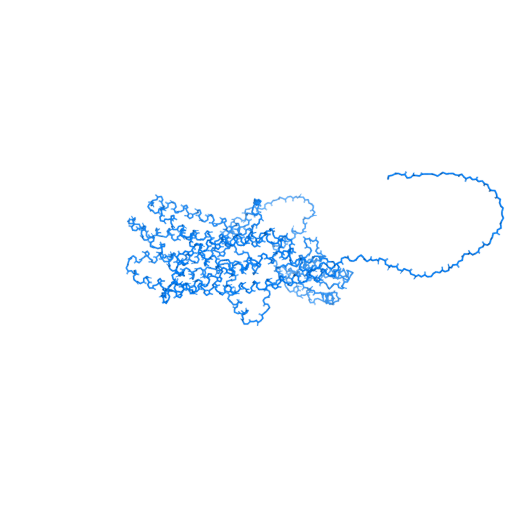655 1.00 36.56 313 GLU A O 1
ATOM 2479 N N . GLY A 1 314 ? 27.625 -9.894 -34.921 1.00 31.53 314 GLY A N 1
ATOM 2480 C CA . GLY A 1 314 ? 28.774 -9.739 -34.033 1.00 31.53 314 GLY A CA 1
ATOM 2481 C C . GLY A 1 314 ? 28.593 -8.767 -32.863 1.00 31.53 314 GLY A C 1
ATOM 2482 O O . GLY A 1 314 ? 28.453 -7.566 -33.048 1.00 31.53 314 GLY A O 1
ATOM 2483 N N . PHE A 1 315 ? 28.777 -9.329 -31.664 1.00 26.66 315 PHE A N 1
ATOM 2484 C CA . PHE A 1 315 ? 29.203 -8.708 -30.400 1.00 26.66 315 PHE A CA 1
ATOM 2485 C C . PHE A 1 315 ? 28.171 -8.365 -29.307 1.00 26.66 315 PHE A C 1
ATOM 2487 O O . PHE A 1 315 ? 27.262 -7.559 -29.463 1.00 26.66 315 PHE A O 1
ATOM 2494 N N . ALA A 1 316 ? 28.474 -8.993 -28.160 1.00 29.91 316 ALA A N 1
ATOM 2495 C CA . ALA A 1 316 ? 28.254 -8.647 -26.756 1.00 29.91 316 ALA A CA 1
ATOM 2496 C C . ALA A 1 316 ? 26.826 -8.333 -26.277 1.00 29.91 316 ALA A C 1
ATOM 2498 O O . ALA A 1 316 ? 26.216 -7.317 -26.596 1.00 29.91 316 ALA A O 1
ATOM 2499 N N . GLU A 1 317 ? 26.348 -9.212 -25.393 1.00 30.92 317 GLU A N 1
ATOM 2500 C CA . GLU A 1 317 ? 25.156 -9.027 -24.573 1.00 30.92 317 GLU A CA 1
ATOM 2501 C C . GLU A 1 317 ? 25.312 -7.791 -23.672 1.00 30.92 317 GLU A C 1
ATOM 2503 O O . GLU A 1 317 ? 25.985 -7.817 -22.643 1.00 30.92 317 GLU A O 1
ATOM 2508 N N . GLU A 1 318 ? 24.662 -6.692 -24.049 1.00 31.22 318 GLU A N 1
ATOM 2509 C CA . GLU A 1 318 ? 24.443 -5.563 -23.150 1.00 31.22 318 GLU A CA 1
ATOM 2510 C C . GLU A 1 318 ? 23.390 -5.946 -22.101 1.00 31.22 318 GLU A C 1
ATOM 2512 O O . GLU A 1 318 ? 22.178 -5.902 -22.338 1.00 31.22 318 GLU A O 1
ATOM 2517 N N . GLU A 1 319 ? 23.850 -6.289 -20.896 1.00 33.69 319 GLU A N 1
ATOM 2518 C CA . GLU A 1 319 ? 23.023 -6.241 -19.689 1.00 33.69 319 GLU A CA 1
ATOM 2519 C C . GLU A 1 319 ? 22.761 -4.776 -19.303 1.00 33.69 319 GLU A C 1
ATOM 2521 O O . GLU A 1 319 ? 23.302 -4.233 -18.337 1.00 33.69 319 GLU A O 1
ATOM 2526 N N . THR A 1 320 ? 21.895 -4.102 -20.061 1.00 30.39 320 THR A N 1
ATOM 2527 C CA . THR A 1 320 ? 21.390 -2.789 -19.662 1.00 30.39 320 THR A CA 1
ATOM 2528 C C . THR A 1 320 ? 20.364 -2.974 -18.551 1.00 30.39 320 THR A C 1
ATOM 2530 O O . THR A 1 320 ? 19.201 -3.332 -18.766 1.00 30.39 320 THR A O 1
ATOM 2533 N N . GLN A 1 321 ? 20.828 -2.730 -17.330 1.00 33.38 321 GLN A N 1
ATOM 2534 C CA . GLN A 1 321 ? 20.032 -2.712 -16.116 1.00 33.38 321 GLN A CA 1
ATOM 2535 C C . GLN A 1 321 ? 18.777 -1.842 -16.292 1.00 33.38 321 GLN A C 1
ATOM 2537 O O . GLN A 1 321 ? 18.821 -0.665 -16.643 1.00 33.38 321 GLN A O 1
ATOM 2542 N N . VAL A 1 322 ? 17.624 -2.423 -15.960 1.00 37.00 322 VAL A N 1
ATOM 2543 C CA . VAL A 1 322 ? 16.313 -1.752 -15.868 1.00 37.00 322 VAL A CA 1
ATOM 2544 C C . VAL A 1 322 ? 16.276 -0.714 -14.723 1.00 37.00 322 VAL A C 1
ATOM 2546 O O . VAL A 1 322 ? 15.277 -0.022 -14.547 1.00 37.00 322 VAL A O 1
ATOM 2549 N N . GLN A 1 323 ? 17.377 -0.556 -13.986 1.00 34.59 323 GLN A N 1
ATOM 2550 C CA . GLN A 1 323 ? 17.453 0.128 -12.699 1.00 34.59 323 GLN A CA 1
ATOM 2551 C C . GLN A 1 323 ? 17.642 1.654 -12.771 1.00 34.59 323 GLN A C 1
ATOM 2553 O O . GLN A 1 323 ? 17.428 2.306 -11.755 1.00 34.59 323 GLN A O 1
ATOM 2558 N N . ASP A 1 324 ? 18.013 2.232 -13.920 1.00 31.75 324 ASP A N 1
ATOM 2559 C CA . ASP A 1 324 ? 18.481 3.627 -13.963 1.00 31.75 324 ASP A CA 1
ATOM 2560 C C . ASP A 1 324 ? 17.870 4.446 -15.113 1.00 31.75 324 ASP A C 1
ATOM 2562 O O . ASP A 1 324 ? 18.545 4.765 -16.083 1.00 31.75 324 ASP A O 1
ATOM 2566 N N . HIS A 1 325 ? 16.564 4.749 -15.046 1.00 34.47 325 HIS A N 1
ATOM 2567 C CA . HIS A 1 325 ? 16.000 5.982 -15.635 1.00 34.47 325 HIS A CA 1
ATOM 2568 C C . HIS A 1 325 ? 14.511 6.168 -15.280 1.00 34.47 325 HIS A C 1
ATOM 2570 O O . HIS A 1 325 ? 13.610 5.996 -16.101 1.00 34.47 325 HIS A O 1
ATOM 2576 N N . PHE A 1 326 ? 14.232 6.576 -14.039 1.00 38.72 326 PHE A N 1
ATOM 2577 C CA . PHE A 1 326 ? 13.029 7.368 -13.729 1.00 38.72 326 PHE A CA 1
ATOM 2578 C C . PHE A 1 326 ?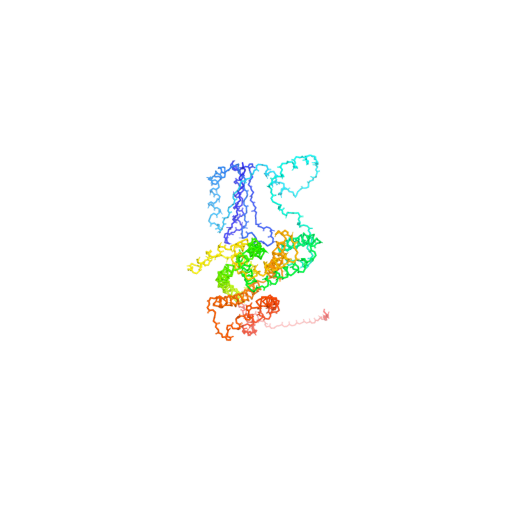 13.366 8.864 -13.692 1.00 38.72 326 PHE A C 1
ATOM 2580 O O . PHE A 1 326 ? 12.794 9.636 -12.919 1.00 38.72 326 PHE A O 1
ATOM 2587 N N . SER A 1 327 ? 14.278 9.299 -14.566 1.00 30.77 327 SER A N 1
ATOM 2588 C CA . SER A 1 327 ? 14.401 10.698 -14.954 1.00 30.77 327 SER A CA 1
ATOM 2589 C C . SER A 1 327 ? 13.082 11.087 -15.600 1.00 30.77 327 SER A C 1
ATOM 2591 O O . SER A 1 327 ? 12.750 10.712 -16.724 1.00 30.77 327 SER A O 1
ATOM 2593 N N . PHE A 1 328 ? 12.250 11.778 -14.832 1.00 41.69 328 PHE A N 1
ATOM 2594 C CA . PHE A 1 328 ? 11.056 12.428 -15.336 1.00 41.69 328 PHE A CA 1
ATOM 2595 C C . PHE A 1 328 ? 11.474 13.601 -16.237 1.00 41.69 328 PHE A C 1
ATOM 2597 O O . PHE A 1 328 ? 11.334 14.764 -15.844 1.00 41.69 328 PHE A O 1
ATOM 2604 N N . GLU A 1 329 ? 11.984 13.286 -17.421 1.00 37.44 329 GLU A N 1
ATOM 2605 C CA . GLU A 1 329 ? 12.135 14.200 -18.543 1.00 37.44 329 GLU A CA 1
ATOM 2606 C C . GLU A 1 329 ? 10.881 14.073 -19.401 1.00 37.44 329 GLU A C 1
ATOM 2608 O O . GLU A 1 329 ? 10.571 13.053 -20.012 1.00 37.44 329 GLU A O 1
ATOM 2613 N N . GLY A 1 330 ? 10.053 15.099 -19.295 1.00 40.81 330 GLY A N 1
ATOM 2614 C CA . GLY A 1 330 ? 8.742 15.177 -19.911 1.00 40.81 330 GLY A CA 1
ATOM 2615 C C . GLY A 1 330 ? 8.040 16.385 -19.327 1.00 40.81 330 GLY A C 1
ATOM 2616 O O . GLY A 1 330 ? 7.289 16.261 -18.363 1.00 40.81 330 GLY A O 1
ATOM 2617 N N . GLY A 1 331 ? 8.344 17.567 -19.861 1.00 43.62 331 GLY A N 1
ATOM 2618 C CA . GLY A 1 331 ? 7.873 18.874 -19.388 1.00 43.62 331 GLY A CA 1
ATOM 2619 C C . GLY A 1 331 ? 6.389 19.165 -19.650 1.00 43.62 331 GLY A C 1
ATOM 2620 O O . GLY A 1 331 ? 6.051 20.274 -20.039 1.00 43.62 331 GLY A O 1
ATOM 2621 N N . GLY A 1 332 ? 5.496 18.193 -19.455 1.00 66.31 332 GLY A N 1
ATOM 2622 C CA . GLY A 1 332 ? 4.050 18.385 -19.583 1.00 66.31 332 GLY A CA 1
ATOM 2623 C C . GLY A 1 332 ? 3.400 18.907 -18.296 1.00 66.31 332 GLY A C 1
ATOM 2624 O O . GLY A 1 332 ? 3.856 18.610 -17.188 1.00 66.31 332 GLY A O 1
ATOM 2625 N N . VAL A 1 333 ? 2.282 19.634 -18.429 1.00 66.12 333 VAL A N 1
ATOM 2626 C CA . VAL A 1 333 ? 1.420 20.050 -17.298 1.00 66.12 333 VAL A CA 1
ATOM 2627 C C . VAL A 1 333 ? 0.989 18.831 -16.477 1.00 66.12 333 VAL A C 1
ATOM 2629 O O . VAL A 1 333 ? 1.094 18.833 -15.251 1.00 66.12 333 VAL A O 1
ATOM 2632 N N . LEU A 1 334 ? 0.618 17.751 -17.166 1.00 55.31 334 LEU A N 1
ATOM 2633 C CA . LEU A 1 334 ? 0.228 16.481 -16.565 1.00 55.31 334 LEU A CA 1
ATOM 2634 C C . LEU A 1 334 ? 1.380 15.843 -15.761 1.00 55.31 334 LEU A C 1
ATOM 2636 O O . LEU A 1 334 ? 1.178 15.387 -14.639 1.00 55.31 334 LEU A O 1
ATOM 2640 N N . THR A 1 335 ? 2.620 15.920 -16.256 1.00 59.41 335 THR A N 1
ATOM 2641 C CA . THR A 1 335 ? 3.810 15.443 -15.531 1.00 59.41 335 THR A CA 1
ATOM 2642 C C . THR A 1 335 ? 4.089 16.255 -14.267 1.00 59.41 335 THR A C 1
ATOM 2644 O O . THR A 1 335 ? 4.588 15.712 -13.281 1.00 59.41 335 THR A O 1
ATOM 2647 N N . ARG A 1 336 ? 3.771 17.555 -14.269 1.00 65.31 336 ARG A N 1
ATOM 2648 C CA . ARG A 1 336 ? 3.964 18.449 -13.116 1.00 65.31 336 ARG A CA 1
ATOM 2649 C C . ARG A 1 336 ? 2.931 18.181 -12.017 1.00 65.31 336 ARG A C 1
ATOM 2651 O O . ARG A 1 336 ? 3.307 18.105 -10.847 1.00 65.31 336 ARG A O 1
ATOM 2658 N N . VAL A 1 337 ? 1.667 17.973 -12.397 1.00 64.31 337 VAL A N 1
ATOM 2659 C CA . VAL A 1 337 ? 0.585 17.561 -11.484 1.00 64.31 337 VAL A CA 1
ATOM 2660 C C . VAL A 1 337 ? 0.891 16.189 -10.889 1.00 64.31 337 VAL A C 1
ATOM 2662 O O . VAL A 1 337 ? 0.898 16.044 -9.665 1.00 64.31 337 VAL A O 1
ATOM 2665 N N . PHE A 1 338 ? 1.266 15.220 -11.730 1.00 60.41 338 PHE A N 1
ATOM 2666 C CA . PHE A 1 338 ? 1.658 13.899 -11.255 1.00 60.41 338 PHE A CA 1
ATOM 2667 C C . PHE A 1 338 ? 2.871 13.964 -10.338 1.00 60.41 338 PHE A C 1
ATOM 2669 O O . PHE A 1 338 ? 2.773 13.450 -9.236 1.00 60.41 338 PHE A O 1
ATOM 2676 N N . LYS A 1 339 ? 3.958 14.672 -10.683 1.00 65.62 339 LYS A N 1
ATOM 2677 C CA . LYS A 1 339 ? 5.116 14.857 -9.781 1.00 65.62 339 LYS A CA 1
ATOM 2678 C C . LYS A 1 339 ? 4.723 15.401 -8.408 1.00 65.62 339 LYS A C 1
ATOM 2680 O O . LYS A 1 339 ? 5.269 14.944 -7.405 1.00 65.62 339 LYS A O 1
ATOM 2685 N N . ARG A 1 340 ? 3.811 16.379 -8.349 1.00 69.31 340 ARG A N 1
ATOM 2686 C CA . ARG A 1 340 ? 3.384 16.990 -7.082 1.00 69.31 340 ARG A CA 1
ATOM 2687 C C . ARG A 1 340 ? 2.611 15.996 -6.226 1.00 69.31 340 ARG A C 1
ATOM 2689 O O . ARG A 1 340 ? 2.977 15.808 -5.072 1.00 69.31 340 ARG A O 1
ATOM 2696 N N . LEU A 1 341 ? 1.619 15.322 -6.800 1.00 62.41 341 LEU A N 1
ATOM 2697 C CA . LEU A 1 341 ? 0.826 14.321 -6.088 1.00 62.41 341 LEU A CA 1
ATOM 2698 C C . LEU A 1 341 ? 1.661 13.090 -5.698 1.00 62.41 341 LEU A C 1
ATOM 2700 O O . LEU A 1 341 ? 1.536 12.541 -4.613 1.00 62.41 341 LEU A O 1
ATOM 2704 N N . PHE A 1 342 ? 2.600 12.706 -6.552 1.00 63.22 342 PHE A N 1
ATOM 2705 C CA . PHE A 1 342 ? 3.541 11.613 -6.336 1.00 63.22 342 PHE A CA 1
ATOM 2706 C C . PHE A 1 342 ? 4.561 11.890 -5.232 1.00 63.22 342 PHE A C 1
ATOM 2708 O O . PHE A 1 342 ? 5.008 10.954 -4.567 1.00 63.22 342 PHE A O 1
ATOM 2715 N N . ARG A 1 343 ? 4.893 13.160 -4.990 1.00 66.69 343 ARG A N 1
ATOM 2716 C CA . ARG A 1 343 ? 5.699 13.579 -3.838 1.00 66.69 343 ARG A CA 1
ATOM 2717 C C . ARG A 1 343 ? 4.910 13.494 -2.521 1.00 66.69 343 ARG A C 1
ATOM 2719 O O . ARG A 1 343 ? 5.519 13.376 -1.457 1.00 66.69 343 ARG A O 1
ATOM 2726 N N . VAL A 1 344 ? 3.573 13.515 -2.580 1.00 67.31 344 VAL A N 1
ATOM 2727 C CA . VAL A 1 344 ? 2.722 13.380 -1.386 1.00 67.31 344 VAL A CA 1
ATOM 2728 C C . VAL A 1 344 ? 2.828 11.979 -0.790 1.00 67.31 344 VAL A C 1
ATOM 2730 O O . VAL A 1 344 ? 2.851 11.882 0.425 1.00 67.31 344 VAL A O 1
ATOM 2733 N N . ILE A 1 345 ? 2.988 10.914 -1.585 1.00 68.81 345 ILE A N 1
ATOM 2734 C CA . ILE A 1 345 ? 3.144 9.538 -1.069 1.00 68.81 345 ILE A CA 1
ATOM 2735 C C . ILE A 1 345 ? 4.358 8.871 -1.717 1.00 68.81 345 ILE A C 1
ATOM 2737 O O . ILE A 1 345 ? 4.273 7.964 -2.537 1.00 68.81 345 ILE A O 1
ATOM 2741 N N . ASP A 1 346 ? 5.535 9.383 -1.399 1.00 80.00 346 ASP A N 1
ATOM 2742 C CA . ASP A 1 346 ? 6.826 8.865 -1.861 1.00 80.00 346 ASP A CA 1
ATOM 2743 C C . ASP A 1 346 ? 7.432 7.819 -0.910 1.00 80.00 346 ASP A C 1
ATOM 2745 O O . ASP A 1 346 ? 8.485 7.268 -1.214 1.00 80.00 346 ASP A O 1
ATOM 2749 N N . ARG A 1 347 ? 6.806 7.543 0.240 1.00 83.81 347 ARG A N 1
ATOM 2750 C CA . ARG A 1 347 ? 7.298 6.609 1.262 1.00 83.81 347 ARG A CA 1
ATOM 2751 C C . ARG A 1 347 ? 6.150 5.764 1.823 1.00 83.81 347 ARG A C 1
ATOM 2753 O O . ARG A 1 347 ? 5.049 6.299 1.953 1.00 83.81 347 ARG A O 1
ATOM 2760 N N . PRO A 1 348 ? 6.405 4.511 2.254 1.00 86.62 348 PRO A N 1
ATOM 2761 C CA . PRO A 1 348 ? 5.370 3.626 2.801 1.00 86.62 348 PRO A CA 1
ATOM 2762 C C . PRO A 1 348 ? 4.569 4.232 3.961 1.00 86.62 348 PRO A C 1
ATOM 2764 O O . PRO A 1 348 ? 3.355 4.101 3.997 1.00 86.62 348 PRO A O 1
ATOM 2767 N N . TRP A 1 349 ? 5.221 4.968 4.870 1.00 88.62 349 TRP A N 1
ATOM 2768 C CA . TRP A 1 349 ? 4.548 5.564 6.033 1.00 88.62 349 TRP A CA 1
ATOM 2769 C C . TRP A 1 349 ? 3.497 6.620 5.673 1.00 88.62 349 TRP A C 1
ATOM 2771 O O . TRP A 1 349 ? 2.554 6.837 6.429 1.00 88.62 349 TRP A O 1
ATOM 2781 N N . LYS A 1 350 ? 3.615 7.252 4.497 1.00 89.50 350 LYS A N 1
ATOM 2782 C CA . LYS A 1 350 ? 2.654 8.255 4.022 1.00 89.50 350 LYS A CA 1
ATOM 2783 C C . LYS A 1 350 ? 1.318 7.643 3.580 1.00 89.50 350 LYS A C 1
ATOM 2785 O O . LYS A 1 350 ? 0.397 8.386 3.261 1.00 89.50 350 LYS A O 1
ATOM 2790 N N . MET A 1 351 ? 1.192 6.314 3.610 1.00 90.19 351 MET A N 1
ATOM 2791 C CA . MET A 1 351 ? -0.100 5.632 3.514 1.00 90.19 351 MET A CA 1
ATOM 2792 C C . MET A 1 351 ? -0.952 5.783 4.774 1.00 90.19 351 MET A C 1
ATOM 2794 O O . MET A 1 351 ? -2.158 5.602 4.690 1.00 90.19 351 MET A O 1
ATOM 2798 N N . TYR A 1 352 ? -0.372 6.160 5.920 1.00 93.69 352 TYR A N 1
ATOM 2799 C CA . TYR A 1 352 ? -1.140 6.335 7.153 1.00 93.69 352 TYR A CA 1
ATOM 2800 C C . TYR A 1 352 ? -2.191 7.454 7.052 1.00 93.69 352 TYR A C 1
ATOM 2802 O O . TYR A 1 352 ? -3.365 7.169 7.274 1.00 93.69 352 TYR A O 1
ATOM 2810 N N . PRO A 1 353 ? -1.856 8.693 6.630 1.00 91.06 353 PRO A N 1
ATOM 2811 C CA . PRO A 1 353 ? -2.873 9.721 6.400 1.00 91.06 353 PRO A CA 1
ATOM 2812 C C . PRO A 1 353 ? -3.930 9.317 5.369 1.00 91.06 353 PRO A C 1
ATOM 2814 O O . PRO A 1 353 ? -5.090 9.682 5.513 1.00 91.06 353 PRO A O 1
ATOM 2817 N N . LEU A 1 354 ? -3.541 8.559 4.340 1.00 88.12 354 LEU A N 1
ATOM 2818 C CA . LEU A 1 354 ? -4.489 8.048 3.354 1.00 88.12 354 LEU A CA 1
ATOM 2819 C C . LEU A 1 354 ? -5.476 7.065 3.996 1.00 88.12 354 LEU A C 1
ATOM 2821 O O . LEU A 1 354 ? -6.677 7.203 3.798 1.00 88.12 354 LEU A O 1
ATOM 2825 N N . GLY A 1 355 ? -4.970 6.133 4.805 1.00 91.81 355 GLY A N 1
ATOM 2826 C CA . GLY A 1 355 ? -5.787 5.199 5.570 1.00 91.81 355 GLY A CA 1
ATOM 2827 C C . GLY A 1 355 ? -6.778 5.914 6.482 1.00 91.81 355 GLY A C 1
ATOM 2828 O O . GLY A 1 355 ? -7.943 5.545 6.505 1.00 91.81 355 GLY A O 1
ATOM 2829 N N . VAL A 1 356 ? -6.360 6.985 7.170 1.00 91.75 356 VAL A N 1
ATOM 2830 C CA . VAL A 1 356 ? -7.265 7.805 8.002 1.00 91.75 356 VAL A CA 1
ATOM 2831 C C . VAL A 1 356 ? -8.437 8.333 7.179 1.00 91.75 356 VAL A C 1
ATOM 2833 O O . VAL A 1 356 ? -9.573 8.275 7.632 1.00 91.75 356 VAL A O 1
ATOM 2836 N N . VAL A 1 357 ? -8.174 8.831 5.971 1.00 88.50 357 VAL A N 1
ATOM 2837 C CA . VAL A 1 357 ? -9.222 9.367 5.096 1.00 88.50 357 VAL A CA 1
ATOM 2838 C C . VAL A 1 357 ? -10.153 8.269 4.580 1.00 88.50 357 VAL A C 1
ATOM 2840 O O . VAL A 1 357 ? -11.360 8.487 4.533 1.00 88.50 357 VAL A O 1
ATOM 2843 N N . PHE A 1 358 ? -9.620 7.093 4.244 1.00 87.31 358 PHE A N 1
ATOM 2844 C CA . PHE A 1 358 ? -10.427 5.928 3.859 1.00 87.31 358 PHE A CA 1
ATOM 2845 C C . PHE A 1 358 ? -11.293 5.440 5.031 1.00 87.31 358 PHE A C 1
ATOM 2847 O O . PHE A 1 358 ? -12.466 5.137 4.850 1.00 87.31 358 PHE A O 1
ATOM 2854 N N . GLY A 1 359 ? -10.754 5.468 6.253 1.00 87.25 359 GLY A N 1
ATOM 2855 C CA . GLY A 1 359 ? -11.477 5.122 7.478 1.00 87.25 359 GLY A CA 1
ATOM 2856 C C . GLY A 1 359 ? -12.599 6.091 7.858 1.00 87.25 359 GLY A C 1
ATOM 2857 O O . GLY A 1 359 ? -13.353 5.791 8.776 1.00 87.25 359 GLY A O 1
ATOM 2858 N N . LEU A 1 360 ? -12.739 7.238 7.175 1.00 87.06 360 LEU A N 1
ATOM 2859 C CA . LEU A 1 360 ? -13.882 8.141 7.366 1.00 87.06 360 LEU A CA 1
ATOM 2860 C C . LEU A 1 360 ? -15.193 7.572 6.809 1.00 87.06 360 LEU A C 1
ATOM 2862 O O . LEU A 1 360 ? -16.240 8.134 7.112 1.00 87.06 360 LEU A O 1
ATOM 2866 N N . GLY A 1 361 ? -15.161 6.489 6.024 1.00 79.88 361 GLY A N 1
ATOM 2867 C CA . GLY A 1 361 ? -16.349 5.663 5.806 1.00 79.88 361 GLY A CA 1
ATOM 2868 C C . GLY A 1 361 ? -16.753 5.028 7.137 1.00 79.88 361 GLY A C 1
ATOM 2869 O O . GLY A 1 361 ? -16.138 4.065 7.583 1.00 79.88 361 GLY A O 1
ATOM 2870 N N . PHE A 1 362 ? -17.739 5.611 7.816 1.00 76.38 362 PHE A N 1
ATOM 2871 C CA . PHE A 1 362 ? -18.144 5.242 9.171 1.00 76.38 362 PHE A CA 1
ATOM 2872 C C . PHE A 1 362 ? -18.898 3.913 9.249 1.00 76.38 362 PHE A C 1
ATOM 2874 O O . PHE A 1 362 ? -19.205 3.478 10.355 1.00 76.38 362 PHE A O 1
ATOM 2881 N N . ASP A 1 363 ? -19.213 3.261 8.131 1.00 78.00 363 ASP A N 1
ATOM 2882 C CA . ASP A 1 363 ? -20.038 2.048 8.132 1.00 78.00 363 ASP A CA 1
ATOM 2883 C C . ASP A 1 363 ? -19.382 0.927 8.949 1.00 78.00 363 ASP A C 1
ATOM 2885 O O . ASP A 1 363 ? -19.947 0.479 9.950 1.00 78.00 363 ASP A O 1
ATOM 2889 N N . THR A 1 364 ? -18.123 0.591 8.662 1.00 80.06 364 THR A N 1
ATOM 2890 C CA . THR A 1 364 ? -17.401 -0.447 9.415 1.00 80.06 364 THR A CA 1
ATOM 2891 C C . THR A 1 364 ? -17.044 -0.015 10.836 1.00 80.06 364 THR A C 1
ATOM 2893 O O . THR A 1 364 ? -17.091 -0.814 11.776 1.00 80.06 364 THR A O 1
ATOM 2896 N N . SER A 1 365 ? -16.694 1.259 11.043 1.00 83.62 365 SER A N 1
ATOM 2897 C CA . SER A 1 365 ? -16.381 1.758 12.387 1.00 83.62 365 SER A CA 1
ATOM 2898 C C . SER A 1 365 ? -17.612 1.740 13.301 1.00 83.62 365 SER A C 1
ATOM 2900 O O . SER A 1 365 ? -17.487 1.449 14.495 1.00 83.62 365 SER A O 1
ATOM 2902 N N . SER A 1 366 ? -18.798 1.974 12.736 1.00 81.19 366 SER A N 1
ATOM 2903 C CA . SER A 1 366 ? -20.083 1.906 13.432 1.00 81.19 366 SER A CA 1
ATOM 2904 C C . SER A 1 366 ? -20.479 0.468 13.750 1.00 81.19 366 SER A C 1
ATOM 2906 O O . SER A 1 366 ? -20.924 0.215 14.868 1.00 81.19 366 SER A O 1
ATOM 2908 N N . GLU A 1 367 ? -20.249 -0.493 12.848 1.00 87.56 367 GLU A N 1
ATOM 2909 C CA . GLU A 1 367 ? -20.478 -1.921 13.123 1.00 87.56 367 GLU A CA 1
ATOM 2910 C C . GLU A 1 367 ? -19.696 -2.404 14.353 1.00 87.56 367 GLU A C 1
ATOM 2912 O O . GLU A 1 367 ? -20.273 -2.988 15.276 1.00 87.56 367 GLU A O 1
ATOM 2917 N N . ILE A 1 368 ? -18.393 -2.106 14.414 1.00 90.31 368 ILE A N 1
ATOM 2918 C CA . ILE A 1 368 ? -17.538 -2.497 15.545 1.00 90.31 368 ILE A CA 1
ATOM 2919 C C . ILE A 1 368 ? -17.938 -1.762 16.828 1.00 90.31 368 ILE A C 1
ATOM 2921 O O . ILE A 1 368 ? -17.972 -2.368 17.904 1.00 90.31 368 ILE A O 1
ATOM 2925 N N . ALA A 1 369 ? -18.285 -0.477 16.735 1.00 86.25 369 ALA A N 1
ATOM 2926 C CA . ALA A 1 369 ? -18.721 0.299 17.889 1.00 86.25 369 ALA A CA 1
ATOM 2927 C C . ALA A 1 369 ? -20.056 -0.215 18.464 1.00 86.25 369 ALA A C 1
ATOM 2929 O O . ALA A 1 369 ? -20.192 -0.357 19.684 1.00 86.25 369 ALA A O 1
ATOM 2930 N N . ILE A 1 370 ? -21.023 -0.552 17.603 1.00 85.06 370 ILE A N 1
ATOM 2931 C CA . ILE A 1 370 ? -22.324 -1.115 17.995 1.00 85.06 370 ILE A CA 1
ATOM 2932 C C . ILE A 1 370 ? -22.146 -2.514 18.590 1.00 85.06 370 ILE A C 1
ATOM 2934 O O . ILE A 1 370 ? -22.711 -2.792 19.651 1.00 85.06 370 ILE A O 1
ATOM 2938 N N . LEU A 1 371 ? -21.324 -3.368 17.967 1.00 88.25 371 LEU A N 1
ATOM 2939 C CA . LEU A 1 371 ? -20.958 -4.679 18.512 1.00 88.25 371 LEU A CA 1
ATOM 2940 C C . LEU A 1 371 ? -20.362 -4.536 19.920 1.00 88.25 371 LEU A C 1
ATOM 2942 O O . LEU A 1 371 ? -20.716 -5.295 20.827 1.00 88.25 371 LEU A O 1
ATOM 2946 N N . GLY A 1 372 ? -19.508 -3.531 20.122 1.00 85.94 372 GLY A N 1
ATOM 2947 C CA . GLY A 1 372 ? -18.909 -3.226 21.415 1.00 85.94 372 GLY A CA 1
ATOM 2948 C C . GLY A 1 372 ? -19.926 -2.817 22.479 1.00 85.94 372 GLY A C 1
ATOM 2949 O O . GLY A 1 372 ? -19.908 -3.367 23.583 1.00 85.94 372 GLY A O 1
ATOM 2950 N N . ILE A 1 373 ? -20.852 -1.911 22.145 1.00 81.25 373 ILE A N 1
ATOM 2951 C CA . ILE A 1 373 ? -21.936 -1.507 23.056 1.00 81.25 373 ILE A CA 1
ATOM 2952 C C . ILE A 1 373 ? -22.820 -2.702 23.415 1.00 81.25 373 ILE A C 1
ATOM 2954 O O . ILE A 1 373 ? -23.084 -2.921 24.597 1.00 81.25 373 ILE A O 1
ATOM 2958 N N . ALA A 1 374 ? -23.262 -3.479 22.423 1.00 83.44 374 ALA A N 1
ATOM 2959 C CA . ALA A 1 374 ? -24.132 -4.633 22.649 1.00 83.44 374 ALA A CA 1
ATOM 2960 C C . ALA A 1 374 ? -23.467 -5.670 23.570 1.00 83.44 374 ALA A C 1
ATOM 2962 O O . ALA A 1 374 ? -24.103 -6.204 24.479 1.00 83.44 374 ALA A O 1
ATOM 2963 N N . SER A 1 375 ? -22.164 -5.893 23.384 1.00 83.62 375 SER A N 1
ATOM 2964 C CA . SER A 1 375 ? -21.386 -6.848 24.178 1.00 83.62 375 SER A CA 1
ATOM 2965 C C . SER A 1 375 ? -21.175 -6.389 25.624 1.00 83.62 375 SER A C 1
ATOM 2967 O O . SER A 1 375 ? -21.241 -7.207 26.538 1.00 83.62 375 SER A O 1
ATOM 2969 N N . ILE A 1 376 ? -20.954 -5.090 25.858 1.00 77.38 376 ILE A N 1
ATOM 2970 C CA . ILE A 1 376 ? -20.762 -4.533 27.209 1.00 77.38 376 ILE A CA 1
ATOM 2971 C C . ILE A 1 376 ? -22.081 -4.390 27.967 1.00 77.38 376 ILE A C 1
ATOM 2973 O O . ILE A 1 376 ? -22.124 -4.669 29.162 1.00 77.38 376 ILE A O 1
ATOM 2977 N N . GLN A 1 377 ? -23.176 -4.016 27.300 1.00 75.75 377 GLN A N 1
ATOM 2978 C CA . GLN A 1 377 ? -24.493 -3.970 27.947 1.00 75.75 377 GLN A CA 1
ATOM 2979 C C . GLN A 1 377 ? -24.943 -5.351 28.440 1.00 75.75 377 GLN A C 1
ATOM 2981 O O . GLN A 1 377 ? -25.612 -5.445 29.469 1.00 75.75 377 GLN A O 1
ATOM 2986 N N . ALA A 1 378 ? -24.528 -6.421 27.753 1.00 64.44 378 ALA A N 1
ATOM 2987 C CA . ALA A 1 378 ? -24.755 -7.794 28.194 1.00 64.44 378 ALA A CA 1
ATOM 2988 C C . ALA A 1 378 ? -23.950 -8.172 29.456 1.00 64.44 378 ALA A C 1
ATOM 2990 O O . ALA A 1 378 ? -24.345 -9.084 30.182 1.00 64.44 378 ALA A O 1
ATOM 2991 N N . VAL A 1 379 ? -22.850 -7.468 29.749 1.00 63.75 379 VAL A N 1
ATOM 2992 C CA . VAL A 1 379 ? -21.977 -7.707 30.909 1.00 63.75 379 VAL A CA 1
ATOM 2993 C C . VAL A 1 379 ? -22.026 -6.480 31.829 1.00 63.75 379 VAL A C 1
ATOM 2995 O O . VAL A 1 379 ? -21.133 -5.629 31.821 1.00 63.75 379 VAL A O 1
ATOM 2998 N N . GLN A 1 380 ? -23.114 -6.365 32.601 1.00 58.38 380 GLN A N 1
ATOM 2999 C CA . GLN A 1 380 ? -23.381 -5.210 33.468 1.00 58.38 380 GLN A CA 1
ATOM 3000 C C . GLN A 1 380 ? -22.191 -4.855 34.379 1.00 58.38 380 GLN A C 1
ATOM 3002 O O . GLN A 1 380 ? -21.589 -5.727 35.002 1.00 58.38 380 GLN A O 1
ATOM 3007 N N . GLY A 1 381 ? -21.882 -3.557 34.490 1.00 57.59 381 GLY A N 1
ATOM 3008 C CA . GLY A 1 381 ? -20.871 -3.034 35.422 1.00 57.59 381 GLY A CA 1
ATOM 3009 C C . GLY A 1 381 ? -19.418 -3.100 34.936 1.00 57.59 381 GLY A C 1
ATOM 3010 O O . GLY A 1 381 ? -18.501 -2.974 35.746 1.00 57.59 381 GLY A O 1
ATOM 3011 N N . THR A 1 382 ? -19.181 -3.299 33.638 1.00 64.12 382 THR A N 1
ATOM 3012 C CA . THR A 1 382 ? -17.827 -3.393 33.076 1.00 64.12 382 THR A CA 1
ATOM 3013 C C . THR A 1 382 ? -17.215 -2.040 32.701 1.00 64.12 382 THR A C 1
ATOM 3015 O O . THR A 1 382 ? -17.892 -1.057 32.406 1.00 64.12 382 THR A O 1
ATOM 3018 N N . SER A 1 383 ? -15.883 -1.996 32.745 1.00 73.81 383 SER A N 1
ATOM 3019 C CA . SER A 1 383 ? -15.070 -0.827 32.408 1.00 73.81 383 SER A CA 1
ATOM 3020 C C . SER A 1 383 ? -15.192 -0.455 30.927 1.00 73.81 383 SER A C 1
ATOM 3022 O O . SER A 1 383 ? -15.066 -1.320 30.062 1.00 73.81 383 SER A O 1
ATOM 3024 N N . ILE A 1 384 ? -15.321 0.842 30.626 1.00 71.81 384 ILE A N 1
ATOM 3025 C CA . ILE A 1 384 ? -15.355 1.377 29.250 1.00 71.81 384 ILE A CA 1
ATOM 3026 C C . ILE A 1 384 ? -14.127 0.967 28.417 1.00 71.81 384 ILE A C 1
ATOM 3028 O O . ILE A 1 384 ? -14.204 0.841 27.198 1.00 71.81 384 ILE A O 1
ATOM 3032 N N . TRP A 1 385 ? -13.003 0.680 29.080 1.00 80.50 385 TRP A N 1
ATOM 3033 C CA . TRP A 1 385 ? -11.765 0.232 28.446 1.00 80.50 385 TRP A CA 1
ATOM 3034 C C . TRP A 1 385 ? -11.878 -1.160 27.802 1.00 80.50 385 TRP A C 1
ATOM 3036 O O . TRP A 1 385 ? -11.135 -1.445 26.866 1.00 80.50 385 TRP A O 1
ATOM 3046 N N . LEU A 1 386 ? -12.822 -2.008 28.235 1.00 84.00 386 LEU A N 1
ATOM 3047 C CA . LEU A 1 386 ? -13.062 -3.324 27.622 1.00 84.00 386 LEU A CA 1
ATOM 3048 C C . LEU A 1 386 ? -13.585 -3.213 26.186 1.00 84.00 386 LEU A C 1
ATOM 3050 O O . LEU A 1 386 ? -13.336 -4.108 25.382 1.00 84.00 386 LEU A O 1
ATOM 3054 N N . ILE A 1 387 ? -14.235 -2.099 25.833 1.00 84.62 387 ILE A N 1
ATOM 3055 C CA . ILE A 1 387 ? -14.755 -1.885 24.477 1.00 84.62 387 ILE A CA 1
ATOM 3056 C C . ILE A 1 387 ? -13.614 -1.782 23.464 1.00 84.62 387 ILE A C 1
ATOM 3058 O O . ILE A 1 387 ? -13.808 -2.128 22.305 1.00 84.62 387 ILE A O 1
ATOM 3062 N N . LEU A 1 388 ? -12.417 -1.356 23.896 1.00 89.69 388 LEU A N 1
ATOM 3063 C CA . LEU A 1 388 ? -11.248 -1.209 23.029 1.00 89.69 388 LEU A CA 1
ATOM 3064 C C . LEU A 1 388 ? -10.666 -2.546 22.564 1.00 89.69 388 LEU A C 1
ATOM 3066 O O . LEU A 1 388 ? -9.911 -2.561 21.595 1.00 89.69 388 LEU A O 1
ATOM 3070 N N . VAL A 1 389 ? -11.041 -3.667 23.188 1.00 92.12 389 VAL A N 1
ATOM 3071 C CA . VAL A 1 389 ? -10.636 -5.002 22.722 1.00 92.12 389 VAL A CA 1
ATOM 3072 C C . VAL A 1 389 ? -11.104 -5.238 21.282 1.00 92.12 389 VAL A C 1
ATOM 3074 O O . VAL A 1 389 ? -10.331 -5.744 20.470 1.00 92.12 389 VAL A O 1
ATOM 3077 N N . PHE A 1 390 ? -12.324 -4.813 20.941 1.00 93.38 390 PHE A N 1
ATOM 3078 C CA . PHE A 1 390 ? -12.906 -5.017 19.611 1.00 93.38 390 PHE A CA 1
ATOM 3079 C C . PHE A 1 390 ? -12.178 -4.253 18.496 1.00 93.38 390 PHE A C 1
ATOM 3081 O O . PHE A 1 390 ? -11.721 -4.903 17.556 1.00 93.38 390 PHE A O 1
ATOM 3088 N N . PRO A 1 391 ? -11.980 -2.920 18.568 1.00 94.19 391 PRO A N 1
ATOM 3089 C CA . PRO A 1 391 ? -11.237 -2.211 17.538 1.00 94.19 391 PRO A CA 1
ATOM 3090 C C . PRO A 1 391 ? -9.756 -2.615 17.503 1.00 94.19 391 PRO A C 1
ATOM 3092 O O . PRO A 1 391 ? -9.167 -2.588 16.427 1.00 94.19 391 PRO A O 1
ATOM 3095 N N . ILE A 1 392 ? -9.142 -3.050 18.615 1.00 95.31 392 ILE A N 1
ATOM 3096 C CA . ILE A 1 392 ? -7.766 -3.584 18.602 1.00 95.31 392 ILE A CA 1
ATOM 3097 C C . ILE A 1 392 ? -7.691 -4.904 17.822 1.00 95.31 392 ILE A C 1
ATOM 3099 O O . ILE A 1 392 ? -6.793 -5.069 16.996 1.00 95.31 392 ILE A O 1
ATOM 3103 N N . LEU A 1 393 ? -8.625 -5.834 18.043 1.00 96.19 393 LEU A N 1
ATOM 3104 C CA . LEU A 1 393 ? -8.681 -7.089 17.287 1.00 96.19 393 LEU A CA 1
ATOM 3105 C C . LEU A 1 393 ? -9.024 -6.863 15.817 1.00 96.19 393 LEU A C 1
ATOM 3107 O O . LEU A 1 393 ? -8.384 -7.455 14.950 1.00 96.19 393 LEU A O 1
ATOM 3111 N N . PHE A 1 394 ? -9.967 -5.967 15.535 1.00 95.94 394 PHE A N 1
ATOM 3112 C CA . PHE A 1 394 ? -10.271 -5.523 14.178 1.00 95.94 394 PHE A CA 1
ATOM 3113 C C . PHE A 1 394 ? -9.017 -4.975 13.480 1.00 95.94 394 PHE A C 1
ATOM 3115 O O . PHE A 1 394 ? -8.667 -5.416 12.386 1.00 95.94 394 PHE A O 1
ATOM 3122 N N . THR A 1 395 ? -8.270 -4.096 14.160 1.00 96.06 395 THR A N 1
ATOM 3123 C CA . THR A 1 395 ? -6.997 -3.548 13.663 1.00 96.06 395 THR A CA 1
ATOM 3124 C C . THR A 1 395 ? -5.986 -4.659 13.392 1.00 96.06 395 THR A C 1
ATOM 3126 O O . THR A 1 395 ? -5.319 -4.646 12.360 1.00 96.06 395 THR A O 1
ATOM 3129 N N . ALA A 1 396 ? -5.855 -5.628 14.304 1.00 96.50 396 ALA A N 1
ATOM 3130 C CA . ALA A 1 396 ? -4.915 -6.737 14.166 1.00 96.50 396 ALA A CA 1
ATOM 3131 C C . ALA A 1 396 ? -5.241 -7.625 12.953 1.00 96.50 396 ALA A C 1
ATOM 3133 O O . ALA A 1 396 ? -4.325 -7.975 12.202 1.00 96.50 396 ALA A O 1
ATOM 3134 N N . GLY A 1 397 ? -6.527 -7.929 12.740 1.00 95.25 397 GLY A N 1
ATOM 3135 C CA . GLY A 1 397 ? -7.020 -8.669 11.578 1.00 95.25 397 GLY A CA 1
ATOM 3136 C C . GLY A 1 397 ? -6.764 -7.915 10.274 1.00 95.25 397 GLY A C 1
ATOM 3137 O O . GLY A 1 397 ? -6.097 -8.442 9.384 1.00 95.25 397 GLY A O 1
ATOM 3138 N N . MET A 1 398 ? -7.182 -6.649 10.200 1.00 95.00 398 MET A N 1
ATOM 3139 C CA . MET A 1 398 ? -6.981 -5.814 9.011 1.00 95.00 398 MET A CA 1
ATOM 3140 C C . MET A 1 398 ? -5.498 -5.660 8.662 1.00 95.00 398 MET A C 1
ATOM 3142 O O . MET A 1 398 ? -5.086 -5.910 7.532 1.00 95.00 398 MET A O 1
ATOM 3146 N N . CYS A 1 399 ? -4.658 -5.331 9.653 1.00 95.25 399 CYS A N 1
ATOM 3147 C CA . CYS A 1 399 ? -3.214 -5.217 9.453 1.00 95.25 399 CYS A CA 1
ATOM 3148 C C . CYS A 1 399 ? -2.600 -6.523 8.943 1.00 95.25 399 CYS A C 1
ATOM 3150 O O . CYS A 1 399 ? -1.613 -6.464 8.205 1.00 95.25 399 CYS A O 1
ATOM 3152 N N . MET A 1 400 ? -3.135 -7.684 9.346 1.00 93.69 400 MET A N 1
ATOM 3153 C CA . MET A 1 400 ? -2.625 -8.979 8.907 1.00 93.69 400 MET A CA 1
ATOM 3154 C C . MET A 1 400 ? -2.752 -9.134 7.390 1.00 93.69 400 MET A C 1
ATOM 3156 O O . MET A 1 400 ? -1.752 -9.420 6.728 1.00 93.69 400 MET A O 1
ATOM 3160 N N . LEU A 1 401 ? -3.947 -8.919 6.840 1.00 92.12 401 LEU A N 1
ATOM 3161 C CA . LEU A 1 401 ? -4.203 -9.099 5.411 1.00 92.12 401 LEU A CA 1
ATOM 3162 C C . LEU A 1 401 ? -3.630 -7.962 4.566 1.00 92.12 401 LEU A C 1
ATOM 3164 O O . LEU A 1 401 ? -2.864 -8.260 3.655 1.00 92.12 401 LEU A O 1
ATOM 3168 N N . ASP A 1 402 ? -3.856 -6.697 4.930 1.00 93.56 402 ASP A N 1
ATOM 3169 C CA . ASP A 1 402 ? -3.342 -5.541 4.175 1.00 93.56 402 ASP A CA 1
ATOM 3170 C C . ASP A 1 402 ? -1.809 -5.577 4.054 1.00 93.56 402 ASP A C 1
ATOM 3172 O O . ASP A 1 402 ? -1.221 -5.308 3.002 1.00 93.56 402 ASP A O 1
ATOM 3176 N N . THR A 1 403 ? -1.112 -5.937 5.139 1.00 91.75 403 THR A N 1
ATOM 3177 C CA . THR A 1 403 ? 0.353 -6.073 5.102 1.00 91.75 403 THR A CA 1
ATOM 3178 C C . THR A 1 403 ? 0.778 -7.280 4.275 1.00 91.75 403 THR A C 1
ATOM 3180 O O . THR A 1 403 ? 1.770 -7.191 3.554 1.00 91.75 403 THR A O 1
ATOM 3183 N N . THR A 1 404 ? 0.061 -8.404 4.380 1.00 88.81 404 THR A N 1
ATOM 3184 C CA . THR A 1 404 ? 0.365 -9.615 3.605 1.00 88.81 404 THR A CA 1
ATOM 3185 C C . THR A 1 404 ? 0.182 -9.368 2.112 1.00 88.81 404 THR A C 1
ATOM 3187 O O . THR A 1 404 ? 1.031 -9.799 1.337 1.00 88.81 404 THR A O 1
ATOM 3190 N N . ASP A 1 405 ? -0.846 -8.622 1.719 1.00 88.00 405 ASP A N 1
ATOM 3191 C CA . ASP A 1 405 ? -1.108 -8.213 0.342 1.00 88.00 405 ASP A CA 1
ATOM 3192 C C . ASP A 1 405 ? 0.060 -7.395 -0.238 1.00 88.00 405 ASP A C 1
ATOM 3194 O O . ASP A 1 405 ? 0.750 -7.838 -1.162 1.00 88.00 405 ASP A O 1
ATOM 3198 N N . GLY A 1 406 ? 0.423 -6.279 0.407 1.00 84.31 406 GLY A N 1
ATOM 3199 C CA . GLY A 1 406 ? 1.563 -5.457 -0.026 1.00 84.31 406 GLY A CA 1
ATOM 3200 C C . GLY A 1 406 ? 2.904 -6.212 -0.017 1.00 84.31 406 GLY A C 1
ATOM 3201 O O . GLY A 1 406 ? 3.755 -6.032 -0.899 1.00 84.31 406 GLY A O 1
ATOM 3202 N N . ALA A 1 407 ? 3.098 -7.103 0.957 1.00 83.38 407 ALA A N 1
ATOM 3203 C CA . ALA A 1 407 ? 4.268 -7.967 1.065 1.00 83.38 407 ALA A CA 1
ATOM 3204 C C . ALA A 1 407 ? 4.346 -9.003 -0.071 1.00 83.38 407 ALA A C 1
ATOM 3206 O O . ALA A 1 407 ? 5.422 -9.187 -0.658 1.00 83.38 407 ALA A O 1
ATOM 3207 N N . LEU A 1 408 ? 3.226 -9.657 -0.390 1.00 78.75 408 LEU A N 1
ATOM 3208 C CA . LEU A 1 408 ? 3.095 -10.635 -1.468 1.00 78.75 408 LEU A CA 1
ATOM 3209 C C . LEU A 1 408 ? 3.294 -9.964 -2.824 1.00 78.75 408 LEU A C 1
ATOM 3211 O O . LEU A 1 408 ? 4.064 -10.462 -3.645 1.00 78.75 408 LEU A O 1
ATOM 3215 N N . MET A 1 409 ? 2.697 -8.792 -3.027 1.00 75.12 409 MET A N 1
ATOM 3216 C CA . MET A 1 409 ? 2.920 -7.991 -4.225 1.00 75.12 409 MET A CA 1
ATOM 3217 C C . MET A 1 409 ? 4.398 -7.671 -4.408 1.00 75.12 409 MET A C 1
ATOM 3219 O O . MET A 1 409 ? 4.971 -7.945 -5.463 1.00 75.12 409 MET A O 1
ATOM 3223 N N . MET A 1 410 ? 5.079 -7.196 -3.363 1.00 75.88 410 MET A N 1
ATOM 3224 C CA . MET A 1 410 ? 6.519 -6.950 -3.442 1.00 75.88 410 MET A CA 1
ATOM 3225 C C . MET A 1 410 ? 7.330 -8.223 -3.738 1.00 75.88 410 MET A C 1
ATOM 3227 O O . MET A 1 410 ? 8.333 -8.160 -4.456 1.00 75.88 410 MET A O 1
ATOM 3231 N N . ALA A 1 411 ? 6.912 -9.374 -3.212 1.00 71.62 411 ALA A N 1
ATOM 3232 C CA . ALA A 1 411 ? 7.540 -10.664 -3.479 1.00 71.62 411 ALA A CA 1
ATOM 3233 C C . ALA A 1 411 ? 7.406 -11.091 -4.945 1.00 71.62 411 ALA A C 1
ATOM 3235 O O . ALA A 1 411 ? 8.402 -11.478 -5.562 1.00 71.62 411 ALA A O 1
ATOM 3236 N N . LEU A 1 412 ? 6.205 -10.961 -5.517 1.00 69.38 412 LEU A N 1
ATOM 3237 C CA . LEU A 1 412 ? 5.943 -11.236 -6.931 1.00 69.38 412 LEU A CA 1
ATOM 3238 C C . LEU A 1 412 ? 6.825 -10.372 -7.840 1.00 69.38 412 LEU A C 1
ATOM 3240 O O . LEU A 1 412 ? 7.279 -10.850 -8.872 1.00 69.38 412 LEU A O 1
ATOM 3244 N N . TYR A 1 413 ? 7.145 -9.145 -7.424 1.00 63.66 413 TYR A N 1
ATOM 3245 C CA . TYR A 1 413 ? 8.035 -8.250 -8.170 1.00 63.66 413 TYR A CA 1
ATOM 3246 C C . TYR A 1 413 ? 9.535 -8.480 -7.941 1.00 63.66 413 TYR A C 1
ATOM 3248 O O . TYR A 1 413 ? 10.332 -8.205 -8.835 1.00 63.66 413 TYR A O 1
ATOM 3256 N N . THR A 1 414 ? 9.942 -8.931 -6.751 1.00 61.44 414 THR A N 1
ATOM 3257 C CA . THR A 1 414 ? 11.368 -8.999 -6.366 1.00 61.44 414 THR A CA 1
ATOM 3258 C C . THR A 1 414 ? 11.951 -10.411 -6.442 1.00 61.44 414 THR A C 1
ATOM 3260 O O . THR A 1 414 ? 13.168 -10.574 -6.370 1.00 61.44 414 THR A O 1
ATOM 3263 N N . SER A 1 415 ? 11.120 -11.449 -6.545 1.00 56.50 415 SER A N 1
ATOM 3264 C CA . SER A 1 415 ? 11.600 -12.828 -6.476 1.00 56.50 415 SER A CA 1
ATOM 3265 C C . SER A 1 415 ? 12.543 -13.188 -7.625 1.00 56.50 415 SER A C 1
ATOM 3267 O O . SER A 1 415 ? 12.260 -12.987 -8.799 1.00 56.50 415 SER A O 1
ATOM 3269 N N . ASN A 1 416 ? 13.693 -13.768 -7.278 1.00 42.16 416 ASN A N 1
ATOM 3270 C CA . ASN A 1 416 ? 14.774 -14.160 -8.193 1.00 42.16 416 ASN A CA 1
ATOM 3271 C C . ASN A 1 416 ? 14.410 -15.304 -9.172 1.00 42.16 416 ASN A C 1
ATOM 3273 O O . ASN A 1 416 ? 15.300 -15.941 -9.723 1.00 42.16 416 ASN A O 1
ATOM 3277 N N . ALA A 1 417 ? 13.124 -15.577 -9.410 1.00 42.31 417 ALA A N 1
ATOM 3278 C CA . ALA A 1 417 ? 12.666 -16.451 -10.491 1.00 42.31 417 ALA A CA 1
ATOM 3279 C C . ALA A 1 417 ? 12.778 -15.780 -11.881 1.00 42.31 417 ALA A C 1
ATOM 3281 O O . ALA A 1 417 ? 12.594 -16.439 -12.902 1.00 42.31 417 ALA A O 1
ATOM 3282 N N . PHE A 1 418 ? 13.093 -14.477 -11.925 1.00 48.62 418 PHE A N 1
ATOM 3283 C CA . PHE A 1 418 ? 13.131 -13.645 -13.137 1.00 48.62 418 PHE A CA 1
ATOM 3284 C C . PHE A 1 418 ? 14.541 -13.358 -13.684 1.00 48.62 418 PHE A C 1
ATOM 3286 O O . PHE A 1 418 ? 14.722 -12.446 -14.492 1.00 48.62 418 PHE A O 1
ATOM 3293 N N . SER A 1 419 ? 15.558 -14.114 -13.275 1.00 46.59 419 SER A N 1
ATOM 3294 C CA . SER A 1 419 ? 16.926 -13.950 -13.772 1.00 46.59 419 SER A CA 1
ATOM 3295 C C . SER A 1 419 ? 17.123 -14.643 -15.125 1.00 46.59 419 SER A C 1
ATOM 3297 O O . SER A 1 419 ? 17.357 -15.848 -15.190 1.00 46.59 419 SER A O 1
ATOM 3299 N N . ARG A 1 420 ? 17.026 -13.851 -16.207 1.00 53.94 420 ARG A N 1
ATOM 3300 C CA . ARG A 1 420 ? 17.996 -13.847 -17.333 1.00 53.94 420 ARG A CA 1
ATOM 3301 C C . ARG A 1 420 ? 17.665 -12.861 -18.460 1.00 53.94 420 ARG A C 1
ATOM 3303 O O . ARG A 1 420 ? 18.567 -12.503 -19.198 1.00 53.94 420 ARG A O 1
ATOM 3310 N N . ASP A 1 421 ? 16.419 -12.399 -18.602 1.00 67.94 421 ASP A N 1
ATOM 3311 C CA . ASP A 1 421 ? 16.005 -11.626 -19.787 1.00 67.94 421 ASP A CA 1
ATOM 3312 C C . ASP A 1 421 ? 15.252 -10.324 -19.445 1.00 67.94 421 ASP A C 1
ATOM 3314 O O . ASP A 1 421 ? 14.186 -10.344 -18.826 1.00 67.94 421 ASP A O 1
ATOM 3318 N N . VAL A 1 422 ? 15.738 -9.186 -19.962 1.00 70.38 422 VAL A N 1
ATOM 3319 C CA . VAL A 1 422 ? 15.090 -7.855 -19.853 1.00 70.38 422 VAL A CA 1
ATOM 3320 C C . VAL A 1 422 ? 13.648 -7.874 -20.383 1.00 70.38 422 VAL A C 1
ATOM 3322 O O . VAL A 1 422 ? 12.748 -7.259 -19.808 1.00 70.38 422 VAL A O 1
ATOM 3325 N N . VAL A 1 423 ? 13.403 -8.633 -21.455 1.00 76.25 423 VAL A N 1
ATOM 3326 C CA . VAL A 1 423 ? 12.073 -8.803 -22.063 1.00 76.25 423 VAL A CA 1
ATOM 3327 C C . VAL A 1 423 ? 11.100 -9.498 -21.107 1.00 76.25 423 VAL A C 1
ATOM 3329 O O . VAL A 1 423 ? 9.926 -9.136 -21.070 1.00 76.25 423 VAL A O 1
ATOM 3332 N N . ALA A 1 424 ? 11.572 -10.467 -20.315 1.00 74.50 424 ALA A N 1
ATOM 3333 C CA . ALA A 1 424 ? 10.745 -11.150 -19.323 1.00 74.50 424 ALA A CA 1
ATOM 3334 C C . ALA A 1 424 ? 10.307 -10.176 -18.226 1.00 74.50 424 ALA A C 1
ATOM 3336 O O . ALA A 1 424 ? 9.116 -10.055 -17.949 1.00 74.50 424 ALA A O 1
ATOM 3337 N N . ILE A 1 425 ? 11.258 -9.416 -17.674 1.00 73.06 425 ILE A N 1
ATOM 3338 C CA . ILE A 1 425 ? 10.997 -8.414 -16.631 1.00 73.06 425 ILE A CA 1
ATOM 3339 C C . ILE A 1 425 ? 9.955 -7.394 -17.109 1.00 73.06 425 ILE A C 1
ATOM 3341 O O . ILE A 1 425 ? 8.992 -7.108 -16.393 1.00 73.06 425 ILE A O 1
ATOM 3345 N N . LEU A 1 426 ? 10.110 -6.877 -18.333 1.00 73.88 426 LEU A N 1
ATOM 3346 C CA . LEU A 1 426 ? 9.161 -5.932 -18.923 1.00 73.88 426 LEU A CA 1
ATOM 3347 C C . LEU A 1 426 ? 7.787 -6.567 -19.166 1.00 73.88 426 LEU A C 1
ATOM 3349 O O . LEU A 1 426 ? 6.781 -5.951 -18.828 1.00 73.88 426 LEU A O 1
ATOM 3353 N N . TYR A 1 427 ? 7.727 -7.792 -19.696 1.00 81.88 427 TYR A N 1
ATOM 3354 C CA . TYR A 1 427 ? 6.470 -8.506 -19.937 1.00 81.88 427 TYR A CA 1
ATOM 3355 C C . TYR A 1 427 ? 5.669 -8.705 -18.645 1.00 81.88 427 TYR A C 1
ATOM 3357 O O . TYR A 1 427 ? 4.513 -8.288 -18.572 1.00 81.88 427 TYR A O 1
ATOM 3365 N N . TYR A 1 428 ? 6.291 -9.270 -17.607 1.00 76.44 428 TYR A N 1
ATOM 3366 C CA . TYR A 1 428 ? 5.620 -9.503 -16.326 1.00 76.44 428 TYR A CA 1
ATOM 3367 C C . TYR A 1 428 ? 5.206 -8.192 -15.658 1.00 76.44 428 TYR A C 1
ATOM 3369 O O . TYR A 1 428 ? 4.085 -8.078 -15.161 1.00 76.44 428 TYR A O 1
ATOM 3377 N N . SER A 1 429 ? 6.061 -7.167 -15.730 1.00 76.62 429 SER A N 1
ATOM 3378 C CA . SER A 1 429 ? 5.726 -5.833 -15.228 1.00 76.62 429 SER A CA 1
ATOM 3379 C C . SER A 1 429 ? 4.524 -5.236 -15.958 1.00 76.62 429 SER A C 1
ATOM 3381 O O . SER A 1 429 ? 3.670 -4.647 -15.307 1.00 76.62 429 SER A O 1
ATOM 3383 N N . ILE A 1 430 ? 4.410 -5.406 -17.280 1.00 83.25 430 ILE A N 1
ATOM 3384 C CA . ILE A 1 430 ? 3.272 -4.923 -18.078 1.00 83.25 430 ILE A CA 1
ATOM 3385 C C . ILE A 1 430 ? 1.997 -5.686 -17.742 1.00 83.25 430 ILE A C 1
ATOM 3387 O O . ILE A 1 430 ? 0.975 -5.046 -17.526 1.00 83.25 430 ILE A O 1
ATOM 3391 N N . VAL A 1 431 ? 2.036 -7.020 -17.683 1.00 84.62 431 VAL A N 1
ATOM 3392 C CA . VAL A 1 431 ? 0.846 -7.841 -17.399 1.00 84.62 431 VAL A CA 1
ATOM 3393 C C . VAL A 1 431 ? 0.298 -7.519 -16.017 1.00 84.62 431 VAL A C 1
ATOM 3395 O O . VAL A 1 431 ? -0.876 -7.172 -15.885 1.00 84.62 431 VAL A O 1
ATOM 3398 N N . LEU A 1 432 ? 1.168 -7.553 -15.006 1.00 78.25 432 LEU A N 1
ATOM 3399 C CA . LEU A 1 432 ? 0.783 -7.239 -13.639 1.00 78.25 432 LEU A CA 1
ATOM 3400 C C . LEU A 1 432 ? 0.315 -5.777 -13.544 1.00 78.25 432 LEU A C 1
ATOM 3402 O O . LEU A 1 432 ? -0.666 -5.486 -12.864 1.00 78.25 432 LEU A O 1
ATOM 3406 N N . THR A 1 433 ? 0.943 -4.859 -14.296 1.00 80.31 433 THR A N 1
ATOM 3407 C CA . THR A 1 433 ? 0.501 -3.457 -14.344 1.00 80.31 433 THR A CA 1
ATOM 3408 C C . THR A 1 433 ? -0.845 -3.236 -15.001 1.00 80.31 433 THR A C 1
ATOM 3410 O O . THR A 1 433 ? -1.667 -2.494 -14.463 1.00 80.31 433 THR A O 1
ATOM 3413 N N . GLY A 1 434 ? -1.102 -3.922 -16.107 1.00 85.81 434 GLY A N 1
ATOM 3414 C CA . GLY A 1 434 ? -2.378 -3.884 -16.800 1.00 85.81 434 GLY A CA 1
ATOM 3415 C C . GLY A 1 434 ? -3.520 -4.322 -15.899 1.00 85.81 434 GLY A C 1
ATOM 3416 O O . GLY A 1 434 ? -4.505 -3.597 -15.791 1.00 85.81 434 GLY A O 1
ATOM 3417 N N . ILE A 1 435 ? -3.366 -5.450 -15.201 1.00 86.12 435 ILE A N 1
ATOM 3418 C CA . ILE A 1 435 ? -4.450 -5.979 -14.370 1.00 86.12 435 ILE A CA 1
ATOM 3419 C C . ILE A 1 435 ? -4.820 -5.042 -13.218 1.00 86.12 435 ILE A C 1
ATOM 3421 O O . ILE A 1 435 ? -5.997 -4.737 -13.070 1.00 86.12 435 ILE A O 1
ATOM 3425 N N . THR A 1 436 ? -3.860 -4.485 -12.471 1.00 83.62 436 THR A N 1
ATOM 3426 C CA . THR A 1 436 ? -4.202 -3.550 -11.378 1.00 83.62 436 THR A CA 1
ATOM 3427 C C . THR A 1 436 ? -4.821 -2.263 -11.900 1.00 83.62 436 THR A C 1
ATOM 3429 O O . THR A 1 436 ? -5.667 -1.695 -11.226 1.00 83.62 436 THR A O 1
ATOM 3432 N N . VAL A 1 437 ? -4.403 -1.766 -13.071 1.00 87.75 437 VAL A N 1
ATOM 3433 C CA . VAL A 1 437 ? -5.011 -0.558 -13.655 1.00 87.75 437 VAL A CA 1
ATOM 3434 C C . VAL A 1 437 ? -6.463 -0.838 -14.035 1.00 87.75 437 VAL A C 1
ATOM 3436 O O . VAL A 1 437 ? -7.330 -0.030 -13.726 1.00 87.75 437 VAL A O 1
ATOM 3439 N N . VAL A 1 438 ? -6.750 -1.994 -14.642 1.00 90.69 438 VAL A N 1
ATOM 3440 C CA . VAL A 1 438 ? -8.123 -2.399 -14.988 1.00 90.69 438 VAL A CA 1
ATOM 3441 C C . VAL A 1 438 ? -8.977 -2.588 -13.735 1.00 90.69 438 VAL A C 1
ATOM 3443 O O . VAL A 1 438 ? -10.066 -2.028 -13.650 1.00 90.69 438 VAL A O 1
ATOM 3446 N N . VAL A 1 439 ? -8.467 -3.329 -12.750 1.00 88.00 439 VAL A N 1
ATOM 3447 C CA . VAL A 1 439 ? -9.148 -3.565 -11.472 1.00 88.00 439 VAL A CA 1
ATOM 3448 C C . VAL A 1 439 ? -9.397 -2.249 -10.737 1.00 88.00 439 VAL A C 1
ATOM 3450 O O . VAL A 1 439 ? -10.523 -1.969 -10.347 1.00 88.00 439 VAL A O 1
ATOM 3453 N N . SER A 1 440 ? -8.382 -1.397 -10.594 1.00 88.06 440 SER A N 1
ATOM 3454 C CA . SER A 1 440 ? -8.525 -0.112 -9.907 1.00 88.06 440 SER A CA 1
ATOM 3455 C C . SER A 1 440 ? -9.467 0.840 -10.644 1.00 88.06 440 SER A C 1
ATOM 3457 O O . SER A 1 440 ? -10.218 1.555 -9.988 1.00 88.06 440 SER A O 1
ATOM 3459 N N . ALA A 1 441 ? -9.480 0.836 -11.982 1.00 90.81 441 ALA A N 1
ATOM 3460 C CA . ALA A 1 441 ? -10.461 1.594 -12.755 1.00 90.81 441 ALA A CA 1
ATOM 3461 C C . ALA A 1 441 ? -11.886 1.102 -12.475 1.00 90.81 441 ALA A C 1
ATOM 3463 O O . ALA A 1 441 ? -12.771 1.918 -12.235 1.00 90.81 441 ALA A O 1
ATOM 3464 N N . PHE A 1 442 ? -12.095 -0.218 -12.462 1.00 90.75 442 PHE A N 1
ATOM 3465 C CA . PHE A 1 442 ? -13.382 -0.819 -12.118 1.00 90.75 442 PHE A CA 1
ATOM 3466 C C . PHE A 1 442 ? -13.832 -0.403 -10.710 1.00 90.75 442 PHE A C 1
ATOM 3468 O O . PHE A 1 442 ? -14.930 0.128 -10.558 1.00 90.75 442 PHE A O 1
ATOM 3475 N N . ILE A 1 443 ? -12.962 -0.527 -9.705 1.00 89.81 443 ILE A N 1
ATOM 3476 C CA . ILE A 1 443 ? -13.275 -0.135 -8.324 1.00 89.81 443 ILE A CA 1
ATOM 3477 C C . ILE A 1 443 ? -13.515 1.368 -8.181 1.00 89.81 443 ILE A C 1
ATOM 3479 O O . ILE A 1 443 ? -14.485 1.769 -7.545 1.00 89.81 443 ILE A O 1
ATOM 3483 N N . GLY A 1 444 ? -12.705 2.210 -8.824 1.00 88.94 444 GLY A N 1
ATOM 3484 C CA . GLY A 1 444 ? -12.910 3.659 -8.818 1.00 88.94 444 GLY A CA 1
ATOM 3485 C C . GLY A 1 444 ? -14.246 4.074 -9.446 1.00 88.94 444 GLY A C 1
ATOM 3486 O O . GLY A 1 444 ? -14.890 4.999 -8.955 1.00 88.94 444 GLY A O 1
ATOM 3487 N N . ILE A 1 445 ? -14.700 3.370 -10.491 1.00 90.06 445 ILE A N 1
ATOM 3488 C CA . ILE A 1 445 ? -16.027 3.584 -11.089 1.00 90.06 445 ILE A CA 1
ATOM 3489 C C . ILE A 1 445 ? -17.131 3.166 -10.114 1.00 90.06 445 ILE A C 1
ATOM 3491 O O . ILE A 1 445 ? -18.068 3.936 -9.913 1.00 90.06 445 ILE A O 1
ATOM 3495 N N . ILE A 1 446 ? -17.022 1.992 -9.484 1.00 88.38 446 ILE A N 1
ATOM 3496 C CA . ILE A 1 446 ? -18.007 1.527 -8.494 1.00 88.38 446 ILE A CA 1
ATOM 3497 C C . ILE A 1 446 ? -18.099 2.499 -7.313 1.00 88.38 446 ILE A C 1
ATOM 3499 O O . ILE A 1 446 ? -19.204 2.884 -6.939 1.00 88.38 446 ILE A O 1
ATOM 3503 N N . GLN A 1 447 ? -16.972 2.980 -6.783 1.00 87.19 447 GLN A N 1
ATOM 3504 C CA . GLN A 1 447 ? -16.973 3.984 -5.713 1.00 87.19 447 GLN A CA 1
ATOM 3505 C C . GLN A 1 447 ? -17.615 5.306 -6.146 1.00 87.19 447 GLN A C 1
ATOM 3507 O O . GLN A 1 447 ? -18.345 5.917 -5.368 1.00 87.19 447 GLN A O 1
ATOM 3512 N N . LEU A 1 448 ? -17.385 5.749 -7.386 1.00 89.62 448 LEU A N 1
ATOM 3513 C CA . LEU A 1 448 ? -18.031 6.951 -7.911 1.00 89.62 448 LEU A CA 1
ATOM 3514 C C . LEU A 1 448 ? -19.551 6.768 -8.029 1.00 89.62 448 LEU A C 1
ATOM 3516 O O . LEU A 1 448 ? -20.303 7.679 -7.690 1.00 89.62 448 LEU A O 1
ATOM 3520 N N . LEU A 1 449 ? -20.009 5.596 -8.477 1.00 88.75 449 LEU A N 1
ATOM 3521 C CA . LEU A 1 449 ? -21.435 5.268 -8.531 1.00 88.75 449 LEU A CA 1
ATOM 3522 C C . LEU A 1 449 ? -22.047 5.188 -7.124 1.00 88.75 449 LEU A C 1
ATOM 3524 O O . LEU A 1 449 ? -23.115 5.754 -6.903 1.00 88.75 449 LEU A O 1
ATOM 3528 N N . SER A 1 450 ? -21.346 4.581 -6.165 1.00 84.31 450 SER A N 1
ATOM 3529 C CA . SER A 1 450 ? -21.760 4.524 -4.756 1.00 84.31 450 SER A CA 1
ATOM 3530 C C . SER A 1 450 ? -21.861 5.924 -4.131 1.00 84.31 450 SER A C 1
ATOM 3532 O O . SER A 1 450 ? -22.832 6.238 -3.443 1.00 84.31 450 SER A O 1
ATOM 3534 N N . LEU A 1 451 ? -20.936 6.836 -4.455 1.00 86.19 451 LEU A N 1
ATOM 3535 C CA . LEU A 1 451 ? -21.027 8.239 -4.042 1.00 86.19 451 LEU A CA 1
ATOM 3536 C C . LEU A 1 451 ? -22.297 8.915 -4.585 1.00 86.19 451 LEU A C 1
ATOM 3538 O O . LEU A 1 451 ? -22.962 9.650 -3.854 1.00 86.19 451 LEU A O 1
ATOM 3542 N N . VAL A 1 452 ? -22.652 8.664 -5.850 1.00 86.62 452 VAL A N 1
ATOM 3543 C CA . VAL A 1 452 ? -23.891 9.200 -6.437 1.00 86.62 452 VAL A CA 1
ATOM 3544 C C . VAL A 1 452 ? -25.119 8.640 -5.720 1.00 86.62 452 VAL A C 1
ATOM 3546 O O . VAL A 1 452 ? -26.042 9.405 -5.444 1.00 86.62 452 VAL A O 1
ATOM 3549 N N . GLN A 1 453 ? -25.117 7.356 -5.350 1.00 82.19 453 GLN A N 1
ATOM 3550 C CA . GLN A 1 453 ? -26.203 6.765 -4.561 1.00 82.19 453 GLN A CA 1
ATOM 3551 C C . GLN A 1 453 ? -26.362 7.442 -3.202 1.00 82.19 453 GLN A C 1
ATOM 3553 O O . GLN A 1 453 ? -27.459 7.876 -2.857 1.00 82.19 453 GLN A O 1
ATOM 3558 N N . ASN A 1 454 ? -25.255 7.628 -2.482 1.00 80.56 454 ASN A N 1
ATOM 3559 C CA . ASN A 1 454 ? -25.254 8.236 -1.152 1.00 80.56 454 ASN A CA 1
ATOM 3560 C C . ASN A 1 454 ? -25.779 9.684 -1.143 1.00 80.56 454 ASN A C 1
ATOM 3562 O O . ASN A 1 454 ? -26.338 10.143 -0.138 1.00 80.56 454 ASN A O 1
ATOM 3566 N N . VAL A 1 455 ? -25.612 10.415 -2.251 1.00 83.56 455 VAL A N 1
ATOM 3567 C CA . VAL A 1 455 ? -26.025 11.821 -2.373 1.00 83.56 455 VAL A CA 1
ATOM 3568 C C . VAL A 1 455 ? -27.429 11.973 -2.960 1.00 83.56 455 VAL A C 1
ATOM 3570 O O . VAL A 1 455 ? -28.207 12.771 -2.435 1.00 83.56 455 VAL A O 1
ATOM 3573 N N . ALA A 1 456 ? -27.748 11.247 -4.035 1.00 81.69 456 ALA A N 1
ATOM 3574 C CA . ALA A 1 456 ? -28.919 11.509 -4.874 1.00 81.69 456 ALA A CA 1
ATOM 3575 C C . ALA A 1 456 ? -30.089 10.521 -4.694 1.00 81.69 456 ALA A C 1
ATOM 3577 O O . ALA A 1 456 ? -31.137 10.760 -5.289 1.00 81.69 456 ALA A O 1
ATOM 3578 N N . ASP A 1 457 ? -29.917 9.439 -3.921 1.00 77.69 457 ASP A N 1
ATOM 3579 C CA . ASP A 1 457 ? -30.896 8.346 -3.732 1.00 77.69 457 ASP A CA 1
ATOM 3580 C C . ASP A 1 457 ? -31.655 7.936 -5.023 1.00 77.69 457 ASP A C 1
ATOM 3582 O O . ASP A 1 457 ? -32.891 7.951 -5.089 1.00 77.69 457 ASP A O 1
ATOM 3586 N N . PRO A 1 458 ? -30.933 7.653 -6.123 1.00 82.44 458 PRO A N 1
ATOM 3587 C CA . PRO A 1 458 ? -31.555 7.385 -7.407 1.00 82.44 458 PRO A CA 1
ATOM 3588 C C . PRO A 1 458 ? -32.198 5.988 -7.427 1.00 82.44 458 PRO A C 1
ATOM 3590 O O . PRO A 1 458 ? -31.594 4.999 -7.019 1.00 82.44 458 PRO A O 1
ATOM 3593 N N . LYS A 1 459 ? -33.422 5.890 -7.961 1.00 81.19 459 LYS A N 1
ATOM 3594 C CA . LYS A 1 459 ? -34.188 4.632 -8.025 1.00 81.19 459 LYS A CA 1
ATOM 3595 C C . LYS A 1 459 ? -34.098 3.968 -9.399 1.00 81.19 459 LYS A C 1
ATOM 3597 O O . LYS A 1 459 ? -34.151 4.650 -10.423 1.00 81.19 459 LYS A O 1
ATOM 3602 N N . GLY A 1 460 ? -34.022 2.636 -9.428 1.00 84.75 460 GLY A N 1
ATOM 3603 C CA . GLY A 1 460 ? -34.142 1.817 -10.640 1.00 84.75 460 GLY A CA 1
ATOM 3604 C C . GLY A 1 460 ? -33.187 0.622 -10.666 1.00 84.75 460 GLY A C 1
ATOM 3605 O O . GLY A 1 460 ? -32.174 0.621 -9.975 1.00 84.75 460 GLY A O 1
ATOM 3606 N N . HIS A 1 461 ? -33.458 -0.348 -11.546 1.00 85.94 461 HIS A N 1
ATOM 3607 C CA . HIS A 1 461 ? -32.744 -1.638 -11.587 1.00 85.94 461 HIS A CA 1
ATOM 3608 C C . HIS A 1 461 ? -31.218 -1.520 -11.758 1.00 85.94 461 HIS A C 1
ATOM 3610 O O . HIS A 1 461 ? -30.473 -2.389 -11.315 1.00 85.94 461 HIS A O 1
ATOM 3616 N N . PHE A 1 462 ? -30.734 -0.454 -12.407 1.00 86.62 462 PHE A N 1
ATOM 3617 C CA . PHE A 1 462 ? -29.298 -0.180 -12.509 1.00 86.62 462 PHE A CA 1
ATOM 3618 C C . PHE A 1 462 ? -28.678 0.115 -11.135 1.00 86.62 462 PHE A C 1
ATOM 3620 O O . PHE A 1 462 ? -27.627 -0.427 -10.804 1.00 86.62 462 PHE A O 1
ATOM 3627 N N . TRP A 1 463 ? -29.342 0.945 -10.330 1.00 86.06 463 TRP A N 1
ATOM 3628 C CA . TRP A 1 463 ? -28.889 1.329 -8.995 1.00 86.06 463 TRP A CA 1
ATOM 3629 C C . TRP A 1 463 ? -29.048 0.185 -7.995 1.00 86.06 463 TRP A C 1
ATOM 3631 O O . TRP A 1 463 ? -28.170 -0.001 -7.160 1.00 86.06 463 TRP A O 1
ATOM 3641 N N . ASP A 1 464 ? -30.069 -0.657 -8.153 1.00 82.81 464 ASP A N 1
ATOM 3642 C CA . ASP A 1 464 ? -30.193 -1.896 -7.376 1.00 82.81 464 ASP A CA 1
ATOM 3643 C C . ASP A 1 464 ? -28.983 -2.820 -7.623 1.00 82.81 464 ASP A C 1
ATOM 3645 O O . ASP A 1 464 ? -28.426 -3.396 -6.691 1.00 82.81 464 ASP A O 1
ATOM 3649 N N . GLY A 1 465 ? -28.503 -2.892 -8.872 1.00 83.25 465 GLY A N 1
ATOM 3650 C CA . GLY A 1 465 ? -27.278 -3.615 -9.221 1.00 83.25 465 GLY A CA 1
ATOM 3651 C C . GLY A 1 465 ? -26.007 -3.013 -8.607 1.00 83.25 465 GLY A C 1
ATOM 3652 O O . GLY A 1 465 ? -25.150 -3.757 -8.136 1.00 83.25 465 GLY A O 1
ATOM 3653 N N . VAL A 1 466 ? -25.879 -1.681 -8.572 1.00 84.00 466 VAL A N 1
ATOM 3654 C CA . VAL A 1 466 ? -24.748 -1.005 -7.901 1.00 84.00 466 VAL A CA 1
ATOM 3655 C C . VAL A 1 466 ? -24.795 -1.236 -6.386 1.00 84.00 466 VAL A C 1
ATOM 3657 O O . VAL A 1 466 ? -23.753 -1.508 -5.794 1.00 84.00 466 VAL A O 1
ATOM 3660 N N . SER A 1 467 ? -25.989 -1.209 -5.780 1.00 82.38 467 SER A N 1
ATOM 3661 C CA . SER A 1 467 ? -26.177 -1.517 -4.356 1.00 82.38 467 SER A CA 1
ATOM 3662 C C . SER A 1 467 ? -25.745 -2.947 -4.047 1.00 82.38 467 SER A C 1
ATOM 3664 O O . SER A 1 467 ? -24.944 -3.153 -3.147 1.00 82.38 467 SER A O 1
ATOM 3666 N N . ALA A 1 468 ? -26.165 -3.919 -4.863 1.00 84.31 468 ALA A N 1
ATOM 3667 C CA . ALA A 1 468 ? -25.784 -5.320 -4.683 1.00 84.31 468 ALA A CA 1
ATOM 3668 C C . ALA A 1 468 ? -24.263 -5.551 -4.776 1.00 84.31 468 ALA A C 1
ATOM 3670 O O . ALA A 1 468 ? -23.723 -6.430 -4.106 1.00 84.31 468 ALA A O 1
ATOM 3671 N N . ILE A 1 469 ? -23.557 -4.768 -5.603 1.00 81.69 469 ILE A N 1
ATOM 3672 C CA . ILE A 1 469 ? -22.087 -4.795 -5.666 1.00 81.69 469 ILE A CA 1
ATOM 3673 C C . ILE A 1 469 ? -21.474 -4.196 -4.391 1.00 81.69 469 ILE A C 1
ATOM 3675 O O . ILE A 1 469 ? -20.467 -4.715 -3.913 1.00 81.69 469 ILE A O 1
ATOM 3679 N N . GLY A 1 470 ? -22.066 -3.131 -3.842 1.00 77.75 470 GLY A N 1
ATOM 3680 C CA . GLY A 1 470 ? -21.655 -2.536 -2.567 1.00 77.75 470 GLY A CA 1
ATOM 3681 C C . GLY A 1 470 ? -21.883 -3.464 -1.368 1.00 77.75 470 GLY A C 1
ATOM 3682 O O . GLY A 1 470 ? -21.003 -3.596 -0.525 1.00 77.75 470 GLY A O 1
ATOM 3683 N N . ASP A 1 471 ? -23.004 -4.185 -1.333 1.00 80.06 471 ASP A N 1
ATOM 3684 C CA . ASP A 1 471 ? -23.343 -5.115 -0.242 1.00 80.06 471 ASP A CA 1
ATOM 3685 C C . ASP A 1 471 ? -22.399 -6.334 -0.179 1.00 80.06 471 ASP A C 1
ATOM 3687 O O . ASP A 1 471 ? -22.225 -6.963 0.869 1.00 80.06 471 ASP A O 1
ATOM 3691 N N . HIS A 1 472 ? -21.775 -6.669 -1.312 1.00 83.00 472 HIS A N 1
ATOM 3692 C CA . HIS A 1 472 ? -20.846 -7.789 -1.479 1.00 83.00 472 HIS A CA 1
ATOM 3693 C C . HIS A 1 472 ? -19.438 -7.331 -1.882 1.00 83.00 472 HIS A C 1
ATOM 3695 O O . HIS A 1 472 ? -18.722 -8.032 -2.608 1.00 83.00 472 HIS A O 1
ATOM 3701 N N . PHE A 1 473 ? -19.032 -6.145 -1.431 1.00 81.50 473 PHE A N 1
ATOM 3702 C CA . PHE A 1 473 ? -17.770 -5.526 -1.830 1.00 81.50 473 PHE A CA 1
ATOM 3703 C C . PHE A 1 473 ? -16.531 -6.342 -1.417 1.00 81.50 473 PHE A C 1
ATOM 3705 O O . PHE A 1 473 ? -15.541 -6.393 -2.153 1.00 81.50 473 PHE A O 1
ATOM 3712 N N . ASP A 1 474 ? -16.627 -7.085 -0.315 1.00 80.25 474 ASP A N 1
ATOM 3713 C CA . ASP A 1 474 ? -15.610 -8.028 0.157 1.00 80.25 474 ASP A CA 1
ATOM 3714 C C . ASP A 1 474 ? -15.443 -9.235 -0.783 1.00 80.25 474 ASP A C 1
ATOM 3716 O O . ASP A 1 474 ? -14.329 -9.695 -1.045 1.00 80.25 474 ASP A O 1
ATOM 3720 N N . ILE A 1 475 ? -16.541 -9.730 -1.370 1.00 85.31 475 ILE A N 1
ATOM 3721 C CA . ILE A 1 475 ? -16.502 -10.808 -2.373 1.00 85.31 475 ILE A CA 1
ATOM 3722 C C . ILE A 1 475 ? -15.820 -10.309 -3.650 1.00 85.31 475 ILE A C 1
ATOM 3724 O O . ILE A 1 475 ? -15.050 -11.046 -4.279 1.00 85.31 475 ILE A O 1
ATOM 3728 N N . VAL A 1 476 ? -16.074 -9.053 -4.031 1.00 84.62 476 VAL A N 1
ATOM 3729 C CA . VAL A 1 476 ? -15.417 -8.414 -5.178 1.00 84.62 476 VAL A CA 1
ATOM 3730 C C . VAL A 1 476 ? -13.909 -8.335 -4.946 1.00 84.62 476 VAL A C 1
ATOM 3732 O O . VAL A 1 476 ? -13.146 -8.748 -5.823 1.00 84.62 476 VAL A O 1
ATOM 3735 N N . GLY A 1 477 ? -13.459 -7.884 -3.775 1.00 81.12 477 GLY A N 1
ATOM 3736 C CA . GLY A 1 477 ? -12.029 -7.809 -3.476 1.00 81.12 477 GLY A CA 1
ATOM 3737 C C . GLY A 1 477 ? -11.359 -9.179 -3.313 1.00 81.12 477 GLY A C 1
ATOM 3738 O O . GLY A 1 477 ? -10.297 -9.412 -3.896 1.00 81.12 477 GLY A O 1
ATOM 3739 N N . GLY A 1 478 ? -12.022 -10.161 -2.694 1.00 81.69 478 GLY A N 1
ATOM 3740 C CA . GLY A 1 478 ? -11.547 -11.552 -2.687 1.00 81.69 478 GLY A CA 1
ATOM 3741 C C . GLY A 1 478 ? -11.406 -12.145 -4.099 1.00 81.69 478 GLY A C 1
ATOM 3742 O O . GLY A 1 478 ? -10.415 -12.814 -4.415 1.00 81.69 478 GLY A O 1
ATOM 3743 N N . SER A 1 479 ? -12.355 -11.840 -4.991 1.00 85.31 479 SER A N 1
ATOM 3744 C CA . SER A 1 479 ? -12.296 -12.235 -6.406 1.00 85.31 479 SER A CA 1
ATOM 3745 C C . SER A 1 479 ? -11.133 -11.562 -7.140 1.00 85.31 479 SER A C 1
ATOM 3747 O O . SER A 1 479 ? -10.464 -12.204 -7.953 1.00 85.31 479 SER A O 1
ATOM 3749 N N . ILE A 1 480 ? -10.843 -10.297 -6.824 1.00 83.12 480 ILE A N 1
ATOM 3750 C CA . ILE A 1 480 ? -9.690 -9.556 -7.351 1.00 83.12 480 ILE A CA 1
ATOM 3751 C C . ILE A 1 480 ? -8.379 -10.236 -6.952 1.00 83.12 480 ILE A C 1
ATOM 3753 O O . ILE A 1 480 ? -7.567 -10.515 -7.837 1.00 83.12 480 ILE A O 1
ATOM 3757 N N . CYS A 1 481 ? -8.186 -10.579 -5.673 1.00 77.38 481 CYS A N 1
ATOM 3758 C CA . CYS A 1 481 ? -7.001 -11.324 -5.229 1.00 77.38 481 CYS A CA 1
ATOM 3759 C C . CYS A 1 481 ? -6.833 -12.634 -6.018 1.00 77.38 481 CYS A C 1
ATOM 3761 O O . CYS A 1 481 ? -5.740 -12.942 -6.503 1.00 77.38 481 CYS A O 1
ATOM 3763 N N . GLY A 1 482 ? -7.923 -13.385 -6.215 1.00 82.81 482 GLY A N 1
ATOM 3764 C CA . GLY A 1 482 ? -7.918 -14.607 -7.024 1.00 82.81 482 GLY A CA 1
ATOM 3765 C C . GLY A 1 482 ? -7.495 -14.356 -8.475 1.00 82.81 482 GLY A C 1
ATOM 3766 O O . GLY A 1 482 ? -6.638 -15.061 -9.011 1.00 82.81 482 GLY A O 1
ATOM 3767 N N . VAL A 1 483 ? -8.033 -13.309 -9.099 1.00 85.56 483 VAL A N 1
ATOM 3768 C CA . VAL A 1 483 ? -7.686 -12.886 -10.462 1.00 85.56 483 VAL A CA 1
ATOM 3769 C C . VAL A 1 483 ? -6.209 -12.484 -10.569 1.00 85.56 483 VAL A C 1
ATOM 3771 O O . VAL A 1 483 ? -5.547 -12.880 -11.531 1.00 85.56 483 VAL A O 1
ATOM 3774 N N . PHE A 1 484 ? -5.647 -11.793 -9.573 1.00 79.81 484 PHE A N 1
ATOM 3775 C CA . PHE A 1 484 ? -4.213 -11.479 -9.516 1.00 79.81 484 PHE A CA 1
ATOM 3776 C C . PHE A 1 484 ? -3.336 -12.725 -9.486 1.00 79.81 484 PHE A C 1
ATOM 3778 O O . PHE A 1 484 ? -2.359 -12.806 -10.232 1.00 79.81 484 PHE A O 1
ATOM 3785 N N . VAL A 1 485 ? -3.695 -13.715 -8.667 1.00 80.12 485 VAL A N 1
ATOM 3786 C CA . VAL A 1 485 ? -2.962 -14.984 -8.588 1.00 80.12 485 VAL A CA 1
ATOM 3787 C C . VAL A 1 485 ? -3.069 -15.749 -9.908 1.00 80.12 485 VAL A C 1
ATOM 3789 O O . VAL A 1 485 ? -2.051 -16.186 -10.446 1.00 80.12 485 VAL A O 1
ATOM 3792 N N . ILE A 1 486 ? -4.275 -15.867 -10.471 1.00 85.50 486 ILE A N 1
ATOM 3793 C CA . ILE A 1 486 ? -4.522 -16.590 -11.727 1.00 85.50 486 ILE A CA 1
ATOM 3794 C C . ILE A 1 486 ? -3.771 -15.940 -12.889 1.00 85.50 486 ILE A C 1
ATOM 3796 O O . ILE A 1 486 ? -3.097 -16.636 -13.645 1.00 85.50 486 ILE A O 1
ATOM 3800 N N . VAL A 1 487 ? -3.853 -14.618 -13.039 1.00 83.06 487 VAL A N 1
ATOM 3801 C CA . VAL A 1 487 ? -3.171 -13.904 -14.127 1.00 83.06 487 VAL A CA 1
ATOM 3802 C C . VAL A 1 487 ? -1.666 -13.852 -13.891 1.00 83.06 487 VAL A C 1
ATOM 3804 O O . VAL A 1 487 ? -0.904 -14.034 -14.839 1.00 83.06 487 VAL A O 1
ATOM 3807 N N . GLY A 1 488 ? -1.220 -13.675 -12.646 1.00 76.12 488 GLY A N 1
ATOM 3808 C CA . GLY A 1 488 ? 0.191 -13.720 -12.272 1.00 76.12 488 GLY A CA 1
ATOM 3809 C C . GLY A 1 488 ? 0.827 -15.058 -12.644 1.00 76.12 488 GLY A C 1
ATOM 3810 O O . GLY A 1 488 ? 1.783 -15.088 -13.419 1.00 76.12 488 GLY A O 1
ATOM 3811 N N . LEU A 1 489 ? 0.248 -16.172 -12.191 1.00 78.56 489 LEU A N 1
ATOM 3812 C CA . LEU A 1 489 ? 0.716 -17.519 -12.533 1.00 78.56 489 LEU A CA 1
ATOM 3813 C C . LEU A 1 489 ? 0.519 -17.833 -14.021 1.00 78.56 489 LEU A C 1
ATOM 3815 O O . LEU A 1 489 ? 1.428 -18.337 -14.677 1.00 78.56 489 LEU A O 1
ATOM 3819 N N . GLY A 1 490 ? -0.637 -17.484 -14.585 1.00 81.00 490 GLY A N 1
ATOM 3820 C CA . GLY A 1 490 ? -0.956 -17.676 -16.000 1.00 81.00 490 GLY A CA 1
ATOM 3821 C C . GLY A 1 490 ? 0.025 -16.961 -16.928 1.00 81.00 490 GLY A C 1
ATOM 3822 O O . GLY A 1 490 ? 0.413 -17.512 -17.959 1.00 81.00 490 GLY A O 1
ATOM 3823 N N . SER A 1 491 ? 0.509 -15.780 -16.538 1.00 78.06 491 SER A N 1
ATOM 3824 C CA . SER A 1 491 ? 1.521 -15.039 -17.293 1.00 78.06 491 SER A CA 1
ATOM 3825 C C . SER A 1 491 ? 2.837 -15.812 -17.423 1.00 78.06 491 SER A C 1
ATOM 3827 O O . SER A 1 491 ? 3.482 -15.733 -18.468 1.00 78.06 491 SER A O 1
ATOM 3829 N N . ILE A 1 492 ? 3.206 -16.624 -16.422 1.00 79.00 492 ILE A N 1
ATOM 3830 C CA . ILE A 1 492 ? 4.414 -17.465 -16.448 1.00 79.00 492 ILE A CA 1
ATOM 3831 C C . ILE A 1 492 ? 4.278 -18.545 -17.525 1.00 79.00 492 ILE A C 1
ATOM 3833 O O . ILE A 1 492 ? 5.193 -18.764 -18.323 1.00 79.00 492 ILE A O 1
ATOM 3837 N N . PHE A 1 493 ? 3.107 -19.179 -17.610 1.00 80.75 493 PHE A N 1
ATOM 3838 C CA . PHE A 1 493 ? 2.821 -20.178 -18.642 1.00 80.75 493 PHE A CA 1
ATOM 3839 C C . PHE A 1 493 ? 2.693 -19.554 -20.038 1.00 80.75 493 PHE A C 1
ATOM 3841 O O . PHE A 1 493 ? 3.129 -20.148 -21.028 1.00 80.75 493 PHE A O 1
ATOM 3848 N N . LEU A 1 494 ? 2.138 -18.342 -20.128 1.00 83.94 494 LEU A N 1
ATOM 3849 C CA . LEU A 1 494 ? 1.940 -17.612 -21.383 1.00 83.94 494 LEU A CA 1
ATOM 3850 C C . LEU A 1 494 ? 3.206 -16.912 -21.898 1.00 83.94 494 LEU A C 1
ATOM 3852 O O . LEU A 1 494 ? 3.280 -16.616 -23.093 1.00 83.94 494 LEU A O 1
ATOM 3856 N N . TYR A 1 495 ? 4.227 -16.714 -21.060 1.00 80.88 495 TYR A N 1
ATOM 3857 C CA . TYR A 1 495 ? 5.466 -16.035 -21.446 1.00 80.88 495 TYR A CA 1
ATOM 3858 C C . TYR A 1 495 ? 6.177 -16.730 -22.615 1.00 80.88 495 TYR A C 1
ATOM 3860 O O . TYR A 1 495 ? 6.485 -16.102 -23.628 1.00 80.88 495 TYR A O 1
ATOM 3868 N N . LYS A 1 496 ? 6.396 -18.048 -22.522 1.00 80.31 496 LYS A N 1
ATOM 3869 C CA . LYS A 1 496 ? 7.092 -18.834 -23.558 1.00 80.31 496 LYS A CA 1
ATOM 3870 C C . LYS A 1 496 ? 6.369 -18.825 -24.919 1.00 80.31 496 LYS A C 1
ATOM 3872 O O . LYS A 1 496 ? 7.036 -18.587 -25.929 1.00 80.31 496 LYS A O 1
ATOM 3877 N N . PRO A 1 497 ? 5.045 -19.075 -25.013 1.00 84.31 497 PRO A N 1
ATOM 3878 C CA . PRO A 1 497 ? 4.329 -18.986 -26.285 1.00 84.31 497 PRO A CA 1
ATOM 3879 C C . PRO A 1 497 ? 4.214 -17.550 -26.808 1.00 84.31 497 PRO A C 1
ATOM 3881 O O 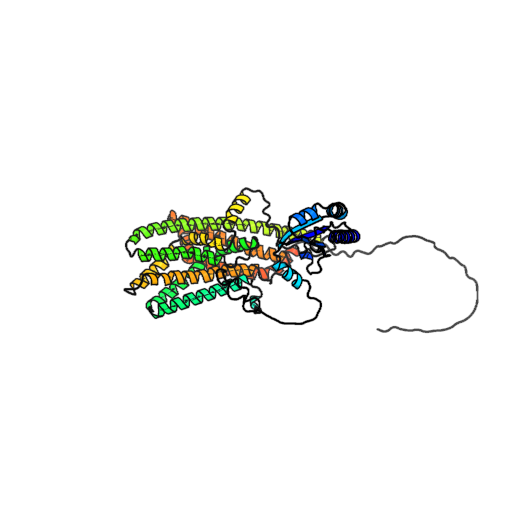. PRO A 1 497 ? 4.314 -17.354 -28.019 1.00 84.31 497 PRO A O 1
ATOM 3884 N N . TRP A 1 498 ? 4.053 -16.550 -25.936 1.00 86.25 498 TRP A N 1
ATOM 3885 C CA . TRP A 1 498 ? 4.055 -15.143 -26.343 1.00 86.25 498 TRP A CA 1
ATOM 3886 C C . TRP A 1 498 ? 5.404 -14.741 -26.948 1.00 86.25 498 TRP A C 1
ATOM 3888 O O . TRP A 1 498 ? 5.438 -14.251 -28.077 1.00 86.25 498 TRP A O 1
ATOM 3898 N N . ARG A 1 499 ? 6.513 -15.056 -26.266 1.00 80.50 499 ARG A N 1
ATOM 3899 C CA . ARG A 1 499 ? 7.877 -14.796 -26.746 1.00 80.50 499 ARG A CA 1
ATOM 3900 C C . ARG A 1 499 ? 8.111 -15.413 -28.126 1.00 80.50 499 ARG A C 1
ATOM 3902 O O . ARG A 1 499 ? 8.513 -14.716 -29.050 1.00 80.50 499 ARG A O 1
ATOM 3909 N N . ARG A 1 500 ? 7.736 -16.685 -28.301 1.00 78.50 500 ARG A N 1
ATOM 3910 C CA . ARG A 1 500 ? 7.828 -17.382 -29.595 1.00 78.50 500 ARG A CA 1
ATOM 3911 C C . ARG A 1 500 ? 7.015 -16.707 -30.698 1.00 78.50 500 ARG A C 1
ATOM 3913 O O . ARG A 1 500 ? 7.445 -16.735 -31.840 1.00 78.50 500 ARG A O 1
ATOM 3920 N N . ARG A 1 501 ? 5.835 -16.150 -30.407 1.00 80.38 501 ARG A N 1
ATOM 3921 C CA . ARG A 1 501 ? 5.017 -15.450 -31.418 1.00 80.38 501 ARG A CA 1
ATOM 3922 C C . ARG A 1 501 ? 5.620 -14.110 -31.819 1.00 80.38 501 ARG A C 1
ATOM 3924 O O . ARG A 1 501 ? 5.619 -13.791 -33.001 1.00 80.38 501 ARG A O 1
ATOM 3931 N N . VAL A 1 502 ? 6.137 -13.358 -30.850 1.00 75.69 502 VAL A N 1
ATOM 3932 C CA . VAL A 1 502 ? 6.810 -12.077 -31.101 1.00 75.69 502 VAL A CA 1
ATOM 3933 C C . VAL A 1 502 ? 8.081 -12.290 -31.930 1.00 75.69 502 VAL A C 1
ATOM 3935 O O . VAL A 1 502 ? 8.326 -11.534 -32.864 1.00 75.69 502 VAL A O 1
ATOM 3938 N N . GLU A 1 503 ? 8.828 -13.365 -31.664 1.00 70.38 503 GLU A N 1
ATOM 3939 C CA . GLU A 1 503 ? 10.013 -13.756 -32.443 1.00 70.38 503 GLU A CA 1
ATOM 3940 C C . GLU A 1 503 ? 9.654 -14.349 -33.826 1.00 70.38 503 GLU A C 1
ATOM 3942 O O . GLU A 1 503 ? 10.373 -14.123 -34.793 1.00 70.38 503 GLU A O 1
ATOM 3947 N N . LYS A 1 504 ? 8.517 -15.053 -33.965 1.00 62.00 504 LYS A N 1
ATOM 3948 C CA . LYS A 1 504 ? 8.032 -15.633 -35.241 1.00 62.00 504 LYS A CA 1
ATOM 3949 C C . LYS A 1 504 ? 7.309 -14.647 -36.168 1.00 62.00 504 LYS A C 1
ATOM 3951 O O . LYS A 1 504 ? 6.908 -15.034 -37.261 1.00 62.00 504 LYS A O 1
ATOM 3956 N N . GLY A 1 505 ? 7.124 -13.390 -35.767 1.00 49.69 505 GLY A N 1
ATOM 3957 C CA . GLY A 1 505 ? 6.392 -12.367 -36.524 1.00 49.69 505 GLY A CA 1
ATOM 3958 C C . GLY A 1 505 ? 7.041 -11.881 -37.832 1.00 49.69 505 GLY A C 1
ATOM 3959 O O . GLY A 1 505 ? 6.619 -10.846 -38.345 1.00 49.69 505 GLY A O 1
ATOM 3960 N N . LYS A 1 506 ? 8.042 -12.579 -38.392 1.00 45.84 506 LYS A N 1
ATOM 3961 C CA . LYS A 1 506 ? 8.549 -12.338 -39.752 1.00 45.84 506 LYS A CA 1
ATOM 3962 C C . LYS A 1 506 ? 8.819 -13.647 -40.510 1.00 45.84 506 LYS A C 1
ATOM 3964 O O . LYS A 1 506 ? 9.274 -14.613 -39.900 1.00 45.84 506 LYS A O 1
ATOM 3969 N N . PRO A 1 507 ? 8.541 -13.670 -41.828 1.00 40.69 507 PRO A N 1
ATOM 3970 C CA . PRO A 1 507 ? 8.700 -14.846 -42.668 1.00 40.69 507 PRO A CA 1
ATOM 3971 C C . PRO A 1 507 ? 10.176 -15.212 -42.791 1.00 40.69 507 PRO A C 1
ATOM 3973 O O . PRO A 1 507 ? 11.034 -14.351 -42.976 1.00 40.69 507 PRO A O 1
ATOM 3976 N N . THR A 1 508 ? 10.442 -16.507 -42.701 1.00 38.69 508 THR A N 1
ATOM 3977 C CA . THR A 1 508 ? 11.706 -17.140 -43.054 1.00 38.69 508 THR A CA 1
ATOM 3978 C C . THR A 1 508 ? 12.028 -16.790 -44.508 1.00 38.69 508 THR A C 1
ATOM 3980 O O . THR A 1 508 ? 11.478 -17.389 -45.428 1.00 38.69 508 THR A O 1
ATOM 3983 N N . SER A 1 509 ? 12.877 -15.789 -44.738 1.00 35.91 509 SER A N 1
ATOM 3984 C CA . SER A 1 509 ? 13.520 -15.615 -46.036 1.00 35.91 509 SER A CA 1
ATOM 3985 C C . SER A 1 509 ? 14.499 -16.771 -46.200 1.00 35.91 509 SER A C 1
ATOM 3987 O O . SER A 1 509 ? 15.549 -16.800 -45.563 1.00 35.91 509 SER A O 1
ATOM 3989 N N . THR A 1 510 ? 14.048 -17.760 -46.966 1.00 36.16 510 THR A N 1
ATOM 3990 C CA . THR A 1 510 ? 14.794 -18.760 -47.726 1.00 36.16 510 THR A CA 1
ATOM 3991 C C . THR A 1 510 ? 16.308 -18.714 -47.513 1.00 36.16 510 THR A C 1
ATOM 3993 O O . THR A 1 510 ? 16.989 -17.837 -48.039 1.00 36.16 510 THR A O 1
ATOM 3996 N N . GLN A 1 511 ? 16.843 -19.712 -46.803 1.00 34.81 511 GLN A N 1
ATOM 3997 C CA . GLN A 1 511 ? 18.212 -20.159 -47.047 1.00 34.81 511 GLN A CA 1
ATOM 3998 C C . GLN A 1 511 ? 18.297 -20.563 -48.520 1.00 34.81 511 GLN A C 1
ATOM 4000 O O . GLN A 1 511 ? 17.807 -21.617 -48.920 1.00 34.81 511 GLN A O 1
ATOM 4005 N N . GLN A 1 512 ? 18.873 -19.690 -49.333 1.00 32.44 512 GLN A N 1
ATOM 4006 C CA . GLN A 1 512 ? 19.345 -20.030 -50.661 1.00 32.44 512 GLN A CA 1
ATOM 4007 C C . GLN A 1 512 ? 20.820 -20.411 -50.482 1.00 32.44 512 GLN A C 1
ATOM 4009 O O . GLN A 1 512 ? 21.569 -19.603 -49.928 1.00 32.44 512 GLN A O 1
ATOM 4014 N N . PRO A 1 513 ? 21.257 -21.630 -50.849 1.00 34.94 513 PRO A N 1
ATOM 4015 C CA . PRO A 1 513 ? 22.660 -21.990 -50.724 1.00 34.94 513 PRO A CA 1
ATOM 4016 C C . PRO A 1 513 ? 23.458 -21.112 -51.688 1.00 34.94 513 PRO A C 1
ATOM 4018 O O . PRO A 1 513 ? 23.263 -21.182 -52.902 1.00 34.94 513 PRO A O 1
ATOM 4021 N N . LEU A 1 514 ? 24.328 -20.261 -51.145 1.00 34.28 514 LEU A N 1
ATOM 4022 C CA . LEU A 1 514 ? 25.324 -19.534 -51.920 1.00 34.28 514 LEU A CA 1
ATOM 4023 C C . LEU A 1 514 ? 26.255 -20.560 -52.570 1.00 34.28 514 LEU A C 1
ATOM 4025 O O . LEU A 1 514 ? 27.044 -21.226 -51.903 1.00 34.28 514 LEU A O 1
ATOM 4029 N N . ILE A 1 515 ? 26.124 -20.692 -53.889 1.00 39.16 515 ILE A N 1
ATOM 4030 C CA . ILE A 1 515 ? 27.121 -21.308 -54.756 1.00 39.16 515 ILE A CA 1
ATOM 4031 C C . ILE A 1 515 ? 28.407 -20.502 -54.568 1.00 39.16 515 ILE A C 1
ATOM 4033 O O . ILE A 1 515 ? 28.461 -19.318 -54.896 1.00 39.16 515 ILE A O 1
ATOM 4037 N N . ALA A 1 516 ? 29.426 -21.140 -53.999 1.00 35.97 516 ALA A N 1
ATOM 4038 C CA . ALA A 1 516 ? 30.753 -20.567 -53.873 1.00 35.97 516 ALA A CA 1
ATOM 4039 C C . ALA A 1 516 ? 31.383 -20.444 -55.267 1.00 35.97 516 ALA A C 1
ATOM 4041 O O . ALA A 1 516 ? 31.877 -21.418 -55.831 1.00 35.97 516 ALA A O 1
ATOM 4042 N N . SER A 1 517 ? 31.366 -19.236 -55.821 1.00 34.06 517 SER A N 1
ATOM 4043 C CA . SER A 1 517 ? 32.274 -18.820 -56.885 1.00 34.06 517 SER A CA 1
ATOM 4044 C C . SER A 1 517 ? 33.261 -17.817 -56.296 1.00 34.06 517 SER A C 1
ATOM 4046 O O . SER A 1 517 ? 32.944 -16.636 -56.175 1.00 34.06 517 SER A O 1
ATOM 4048 N N . HIS A 1 518 ? 34.453 -18.289 -55.938 1.00 34.50 518 HIS A N 1
ATOM 4049 C CA . HIS A 1 518 ? 35.625 -17.431 -55.809 1.00 34.50 518 HIS A CA 1
ATOM 4050 C C . HIS A 1 518 ? 36.630 -17.838 -56.886 1.00 34.50 518 HIS A C 1
ATOM 4052 O O . HIS A 1 518 ? 37.220 -18.914 -56.844 1.00 34.50 518 HIS A O 1
ATOM 4058 N N . GLN A 1 519 ? 36.739 -16.969 -57.891 1.00 32.44 519 GLN A N 1
ATOM 4059 C CA . GLN A 1 519 ? 37.894 -16.855 -58.768 1.00 32.44 519 GLN A CA 1
ATOM 4060 C C . GLN A 1 519 ? 38.987 -16.115 -57.995 1.00 32.44 519 GLN A C 1
ATOM 4062 O O . GLN A 1 519 ? 38.797 -14.952 -57.650 1.00 32.44 519 GLN A O 1
ATOM 4067 N N . ASP A 1 520 ? 40.128 -16.767 -57.797 1.00 32.44 520 ASP A N 1
ATOM 4068 C CA . ASP A 1 520 ? 41.409 -16.085 -57.655 1.00 32.44 520 ASP A CA 1
ATOM 4069 C C . ASP A 1 520 ? 42.087 -16.099 -59.025 1.00 32.44 520 ASP A C 1
ATOM 4071 O O . ASP A 1 520 ? 42.174 -17.137 -59.686 1.00 32.44 520 ASP A O 1
ATOM 4075 N N . GLY A 1 521 ? 42.562 -14.944 -59.473 1.00 30.08 521 GLY A N 1
ATOM 4076 C CA . GLY A 1 521 ? 43.404 -14.846 -60.654 1.00 30.08 521 GLY A CA 1
ATOM 4077 C C . GLY A 1 521 ? 44.588 -13.949 -60.366 1.00 30.08 521 GLY A C 1
ATOM 4078 O O . GLY A 1 521 ? 44.362 -12.783 -60.084 1.00 30.08 521 GLY A O 1
ATOM 4079 N N . VAL A 1 522 ? 45.814 -14.470 -60.512 1.00 31.64 522 VAL A N 1
ATOM 4080 C CA . VAL A 1 522 ? 46.969 -13.748 -61.078 1.00 31.64 522 VAL A CA 1
ATOM 4081 C C . VAL A 1 522 ? 47.937 -14.750 -61.744 1.00 31.64 522 VAL A C 1
ATOM 4083 O O . VAL A 1 522 ? 48.431 -15.683 -61.124 1.00 31.64 522 VAL A O 1
ATOM 4086 N N . ALA A 1 523 ? 48.146 -14.504 -63.040 1.00 31.39 523 ALA A N 1
ATOM 4087 C CA . ALA A 1 523 ? 49.141 -14.944 -64.028 1.00 31.39 523 ALA A CA 1
ATOM 4088 C C . ALA A 1 523 ? 50.387 -15.777 -63.628 1.00 31.39 523 ALA A C 1
ATOM 4090 O O . ALA A 1 523 ? 51.165 -15.372 -62.770 1.00 31.39 523 ALA A O 1
ATOM 4091 N N . SER A 1 524 ? 50.718 -16.806 -64.434 1.00 29.88 524 SER A N 1
ATOM 4092 C CA . SER A 1 524 ? 51.838 -16.769 -65.415 1.00 29.88 524 SER A CA 1
ATOM 4093 C C . SER A 1 524 ? 52.135 -18.128 -66.108 1.00 29.88 524 SER A C 1
ATOM 4095 O O . SER A 1 524 ? 52.384 -19.134 -65.458 1.00 29.88 524 SER A O 1
ATOM 4097 N N . THR A 1 525 ? 52.207 -18.089 -67.453 1.00 31.14 525 THR A N 1
ATOM 4098 C CA . THR A 1 525 ? 52.951 -18.965 -68.410 1.00 31.14 525 THR A CA 1
ATOM 4099 C C . THR A 1 525 ? 52.590 -20.456 -68.624 1.00 31.14 525 THR A C 1
ATOM 4101 O O . THR A 1 525 ? 52.698 -21.256 -67.701 1.00 31.14 525 THR A O 1
ATOM 4104 N N . PRO A 1 526 ? 52.333 -20.886 -69.887 1.00 32.78 526 PRO A N 1
ATOM 4105 C CA . PRO A 1 526 ? 52.348 -22.293 -70.298 1.00 32.78 526 PRO A CA 1
ATOM 4106 C C . PRO A 1 526 ? 53.514 -22.621 -71.257 1.00 32.78 526 PRO A C 1
ATOM 4108 O O . PRO A 1 526 ? 53.702 -21.930 -72.257 1.00 32.78 526 PRO A O 1
ATOM 4111 N N . SER A 1 527 ? 54.272 -23.690 -70.982 1.00 30.31 527 SER A N 1
ATOM 4112 C CA . SER A 1 527 ? 55.021 -24.554 -71.933 1.00 30.31 527 SER A CA 1
ATOM 4113 C C . SER A 1 527 ? 55.857 -25.566 -71.129 1.00 30.31 527 SER A C 1
ATOM 4115 O O . SER A 1 527 ? 56.438 -25.176 -70.117 1.00 30.31 527 SER A O 1
ATOM 4117 N N . PRO A 1 528 ? 55.919 -26.851 -71.531 1.00 37.00 528 PRO A N 1
ATOM 4118 C CA . PRO A 1 528 ? 56.831 -27.205 -72.618 1.00 37.00 528 PRO A CA 1
ATOM 4119 C C . PRO A 1 528 ? 56.269 -28.213 -73.633 1.00 37.00 528 PRO A C 1
ATOM 4121 O O . PRO A 1 528 ? 55.644 -29.214 -73.294 1.00 37.00 528 PRO A O 1
ATOM 4124 N N . LEU A 1 529 ? 56.592 -27.958 -74.901 1.00 30.81 529 LEU A N 1
ATOM 4125 C CA . LEU A 1 529 ? 56.745 -28.981 -75.928 1.00 30.81 529 LEU A CA 1
ATOM 4126 C C . LEU A 1 529 ? 58.188 -29.498 -75.835 1.00 30.81 529 LEU A C 1
ATOM 4128 O O . LEU A 1 529 ? 59.129 -28.704 -75.887 1.00 30.81 529 LEU A O 1
ATOM 4132 N N . THR A 1 530 ? 58.394 -30.809 -75.756 1.00 32.97 530 THR A N 1
ATOM 4133 C CA . THR A 1 530 ? 59.659 -31.410 -76.199 1.00 32.97 530 THR A CA 1
ATOM 4134 C C . THR A 1 530 ? 59.377 -32.788 -76.786 1.00 32.97 530 THR A C 1
ATOM 4136 O O . THR A 1 530 ? 58.724 -33.631 -76.177 1.00 32.97 530 THR A O 1
ATOM 4139 N N . THR A 1 531 ? 59.803 -32.941 -78.033 1.00 34.66 531 THR A N 1
ATOM 4140 C CA . THR A 1 531 ? 59.718 -34.104 -78.921 1.00 34.66 531 THR A CA 1
ATOM 4141 C C . THR A 1 531 ? 60.495 -35.330 -78.405 1.00 34.66 531 THR A C 1
ATOM 4143 O O . THR A 1 531 ? 61.345 -35.190 -77.526 1.00 34.66 531 THR A O 1
ATOM 4146 N N . PRO A 1 532 ? 60.237 -36.530 -78.963 1.00 41.41 532 PRO A N 1
ATOM 4147 C CA . PRO A 1 532 ? 60.763 -37.803 -78.474 1.00 41.41 532 PRO A CA 1
ATOM 4148 C C . PRO A 1 532 ? 62.121 -38.155 -79.100 1.00 41.41 532 PRO A C 1
ATOM 4150 O O . PRO A 1 532 ? 62.372 -37.794 -80.247 1.00 41.41 532 PRO A O 1
ATOM 4153 N N . LEU A 1 533 ? 62.944 -38.937 -78.389 1.00 31.23 533 LEU A N 1
ATOM 4154 C CA . LEU A 1 533 ? 63.954 -39.832 -78.976 1.00 31.23 533 LEU A CA 1
ATOM 4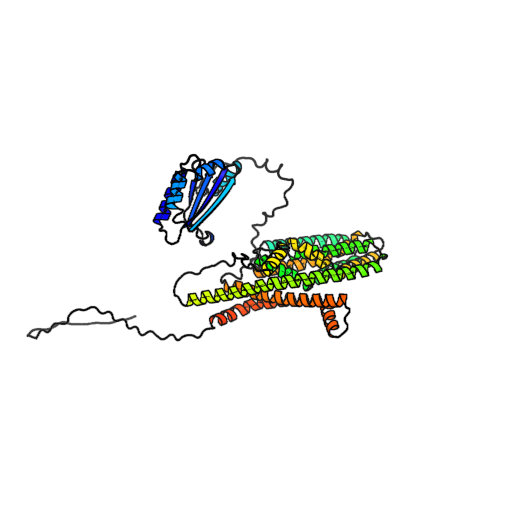155 C C . LEU A 1 533 ? 64.462 -40.870 -77.948 1.00 31.23 533 LEU A C 1
ATOM 4157 O O . LEU A 1 533 ? 65.140 -40.537 -76.985 1.00 31.23 533 LEU A O 1
ATOM 4161 N N . THR A 1 534 ? 64.131 -42.132 -78.247 1.00 29.41 534 THR A N 1
ATOM 4162 C CA . THR A 1 534 ? 64.933 -43.374 -78.138 1.00 29.41 534 THR A CA 1
ATOM 4163 C C . THR A 1 534 ? 65.454 -43.949 -76.802 1.00 29.41 534 THR A C 1
ATOM 4165 O O . THR A 1 534 ? 66.286 -43.372 -76.117 1.00 29.41 534 THR A O 1
ATOM 4168 N N . THR A 1 535 ? 65.077 -45.234 -76.642 1.00 31.03 535 THR A N 1
ATOM 4169 C CA . THR A 1 535 ? 65.830 -46.429 -76.180 1.00 31.03 535 THR A CA 1
ATOM 4170 C C . THR A 1 535 ? 66.096 -46.683 -74.692 1.00 31.03 535 THR A C 1
ATOM 4172 O O . THR A 1 535 ? 66.909 -46.004 -74.083 1.00 31.03 535 THR A O 1
ATOM 4175 N N . GLY A 1 536 ? 65.574 -47.826 -74.215 1.00 29.00 536 GLY A N 1
ATOM 4176 C CA . GLY A 1 536 ? 66.382 -48.817 -73.486 1.00 29.00 536 GLY A CA 1
ATOM 4177 C C . GLY A 1 536 ? 65.969 -49.157 -72.048 1.00 29.00 536 GLY A C 1
ATOM 4178 O O . GLY A 1 536 ? 66.176 -48.353 -71.155 1.00 29.00 536 GLY A O 1
ATOM 4179 N N . ASP A 1 537 ? 65.502 -50.399 -71.872 1.00 31.23 537 ASP A N 1
ATOM 4180 C CA . ASP A 1 537 ? 65.580 -51.272 -70.680 1.00 31.23 537 ASP A CA 1
ATOM 4181 C C . ASP A 1 537 ? 64.790 -50.998 -69.374 1.00 31.23 537 ASP A C 1
ATOM 4183 O O . ASP A 1 537 ? 65.165 -50.167 -68.559 1.00 31.23 537 ASP A O 1
ATOM 4187 N N . GLN A 1 538 ? 63.740 -51.829 -69.177 1.00 35.34 538 GLN A N 1
ATOM 4188 C CA . GLN A 1 538 ? 63.632 -52.941 -68.187 1.00 35.34 538 GLN A CA 1
ATOM 4189 C C . GLN A 1 538 ? 63.697 -52.627 -66.658 1.00 35.34 538 GLN A C 1
ATOM 4191 O O . GLN A 1 538 ? 64.168 -51.574 -66.248 1.00 35.34 538 GLN A O 1
ATOM 4196 N N . PRO A 1 539 ? 63.115 -53.481 -65.779 1.00 46.22 539 PRO A N 1
ATOM 4197 C CA . PRO A 1 539 ? 62.000 -53.071 -64.925 1.00 46.22 539 PRO A CA 1
ATOM 4198 C C . PRO A 1 539 ? 62.224 -53.349 -63.422 1.00 46.22 539 PRO A C 1
ATOM 4200 O O . PRO A 1 539 ? 63.196 -53.976 -63.011 1.00 46.22 539 PRO A O 1
ATOM 4203 N N . GLY A 1 540 ? 61.258 -52.945 -62.601 1.00 31.61 540 GLY A N 1
ATOM 4204 C CA . GLY A 1 540 ? 61.065 -53.443 -61.237 1.00 31.61 540 GLY A CA 1
ATOM 4205 C C . GLY A 1 540 ? 59.887 -52.699 -60.613 1.00 31.61 540 GLY A C 1
ATOM 4206 O O . GLY A 1 540 ? 59.943 -51.483 -60.478 1.00 31.61 540 GLY A O 1
ATOM 4207 N N . ASP A 1 541 ? 58.716 -53.332 -60.513 1.00 32.06 541 ASP A N 1
ATOM 4208 C CA . ASP A 1 541 ? 58.287 -54.119 -59.339 1.00 32.06 541 ASP A CA 1
ATOM 4209 C C . ASP A 1 541 ? 58.074 -53.211 -58.115 1.00 32.06 541 ASP A C 1
ATOM 4211 O O . ASP A 1 541 ? 58.946 -52.436 -57.754 1.00 32.06 541 ASP A O 1
ATOM 4215 N N . TYR A 1 542 ? 57.001 -53.253 -57.335 1.00 31.84 542 TYR A N 1
ATOM 4216 C CA . TYR A 1 542 ? 55.708 -53.933 -57.318 1.00 31.84 542 TYR A CA 1
ATOM 4217 C C . TYR A 1 542 ? 55.048 -53.416 -56.017 1.00 31.84 542 TYR A C 1
ATOM 4219 O O . TYR A 1 542 ? 55.756 -53.155 -55.050 1.00 31.84 542 TYR A O 1
ATOM 4227 N N . ILE A 1 543 ? 53.708 -53.391 -55.977 1.00 34.34 543 ILE A N 1
ATOM 4228 C CA . ILE A 1 543 ? 52.865 -53.612 -54.774 1.00 34.34 543 ILE A CA 1
ATOM 4229 C C . ILE A 1 543 ? 52.944 -52.496 -53.708 1.00 34.34 543 ILE A C 1
ATOM 4231 O O . ILE A 1 543 ? 53.957 -52.273 -53.069 1.00 34.34 543 ILE A O 1
ATOM 4235 N N . GLY A 1 544 ? 51.880 -51.725 -53.474 1.00 32.12 544 GLY A N 1
ATOM 4236 C CA . GLY A 1 544 ? 50.629 -52.193 -52.864 1.00 32.12 544 GLY A CA 1
ATOM 4237 C C . GLY A 1 544 ? 50.658 -51.857 -51.362 1.00 32.12 544 GLY A C 1
ATOM 4238 O O . GLY A 1 544 ? 51.724 -51.731 -50.787 1.00 32.12 544 GLY A O 1
ATOM 4239 N N . VAL A 1 545 ? 49.583 -51.668 -50.609 1.00 34.25 545 VAL A N 1
ATOM 4240 C CA . VAL A 1 545 ? 48.152 -51.912 -50.755 1.00 34.25 545 VAL A CA 1
ATOM 4241 C C . VAL A 1 545 ? 47.532 -51.350 -49.453 1.00 34.25 545 VAL A C 1
ATOM 4243 O O . VAL A 1 545 ? 48.176 -51.398 -48.413 1.00 34.25 545 VAL A O 1
ATOM 4246 N N . GLN A 1 546 ? 46.297 -50.837 -49.553 1.00 32.69 546 GLN A N 1
ATOM 4247 C CA . GLN A 1 546 ? 45.220 -50.728 -48.537 1.00 32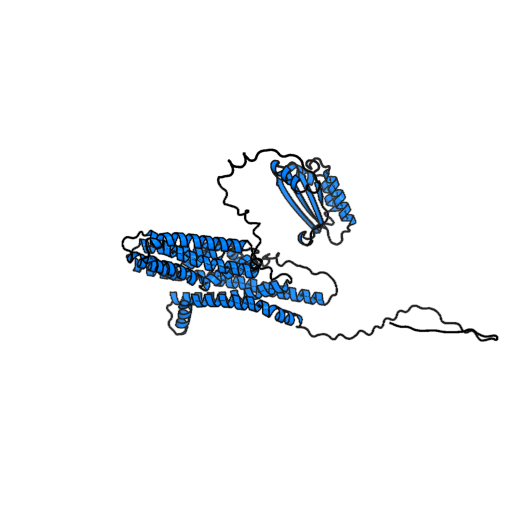.69 546 GLN A CA 1
ATOM 4248 C C . GLN A 1 546 ? 45.542 -50.213 -47.111 1.00 32.69 546 GLN A C 1
ATOM 4250 O O . GLN A 1 546 ? 46.351 -50.763 -46.384 1.00 32.69 546 GLN A O 1
ATOM 4255 N N . ARG A 1 547 ? 44.907 -49.128 -46.639 1.00 32.88 547 ARG A N 1
ATOM 4256 C CA . ARG A 1 547 ? 43.475 -48.997 -46.257 1.00 32.88 547 ARG A CA 1
ATOM 4257 C C . ARG A 1 547 ? 43.110 -49.958 -45.117 1.00 32.88 547 ARG A C 1
ATOM 4259 O O . ARG A 1 547 ? 43.214 -51.157 -45.323 1.00 32.88 547 ARG A O 1
ATOM 4266 N N . VAL A 1 548 ? 42.587 -49.431 -44.002 1.00 34.25 548 VAL A N 1
ATOM 4267 C CA . VAL A 1 548 ? 41.343 -49.870 -43.324 1.00 34.25 548 VAL A CA 1
ATOM 4268 C C . VAL A 1 548 ? 41.184 -49.161 -41.958 1.00 34.25 548 VAL A C 1
ATOM 4270 O O . VAL A 1 548 ? 42.106 -49.160 -41.152 1.00 34.25 548 VAL A O 1
ATOM 4273 N N . VAL A 1 549 ? 39.962 -48.632 -41.775 1.00 39.53 549 VAL A N 1
ATOM 4274 C CA . VAL A 1 549 ? 39.294 -47.946 -40.638 1.00 39.53 549 VAL A CA 1
ATOM 4275 C C . VAL A 1 549 ? 39.740 -46.533 -40.284 1.00 39.53 549 VAL A C 1
ATOM 4277 O O . VAL A 1 549 ? 40.815 -46.354 -39.679 1.00 39.53 549 VAL A O 1
#

pLDDT: mean 73.05, std 21.13, range [26.03, 96.5]

InterPro domains:
  IPR004688 Transition metal uptake transporter nickel/cobalt [PTHR31611] (151-505)
  IPR011008 Dimeric alpha-beta barrel [SSF54909] (3-103)
  IPR011541 Nickel/cobalt transporter, high-affinity [PF03824] (193-492)
  IPR013097 Stress responsive alpha+beta-barrel [PF07876] (3-103)
  IPR013097 Stress responsive alpha+beta-barrel [PS51502] (3-101)
  IPR013097 Stress responsive alpha+beta-barrel [SM00886] (3-103)

Radius of gyration: 36.61 Å; chains: 1; bounding box: 101×78×114 Å

Foldseek 3Di:
DKKKKKKFFAFDPPDDPVLVVVLQVLQLVLLPDPQFPVSPKDKDAQDPDPPSCVSVRGGMMIITMGPDVVSVVCSCVDPSVVCSCVPRGPVTTPDMDMDMDDDDPVCVVVVVVVPPPPDDDDDDDDDDPPPPPDPPPPDDDDDPPPPPPDDDDPVCLLADPVLVVLLVVLVVVLVVLVVVVVVVCVVVVLCPVLLVVLLVLLQLVLLFLLLLLVLLLLLLVLVLVVDLALCLLVLLLLLLLVLLLVLLLVLLVCPPPCPVVVVVQLLVLQLQLLVVSLVSLVLSLVVLVVVLVVLVVVLVVVLVVVVVVVVPDDDDDPPPDPRDDPPPPDPDPSSVVCVVVCVCPNHSNSSNNVSNSNSSNCPSSVVLSVSLVVSVVVVPPDDSVVSSSSSSSSSSSNSNSSSVSSSVSSSLLRGPPQPDDPSSNSLLSSQLSVLSSVSSVVVSVLSVLVSCCSPPVDDDPVNVVSVVCVVCSSVSSVVSVVVSVCSSVVSVVVVVVVVVCSVVVDDPPDPDPPDDDDDDDDDDDDDDDDDDDDDDDDDDDDDDDDDDD